Protein AF-L7FNM0-F1 (afdb_monomer_lite)

Sequence (460 aa):
MNILFYIVDETTLITFRLINKKCQDSIFCLKVNPRTTNLNINFLFVFFPRLNTLTGNLNLICNSLTLKQLNQISWFDTSNMLTDPTLFDQIYLDKIITIKVDTVNFEYVHSHCPKVRKIVLYISDTYTIPSLKFSVLKKLILKKRGKYEQEVFALEFSNTNPDTFIGFSNVYCRDIKIDNIHKNNRFSEVHYLEECDGEFEDSDTWSDEDSYRENTLDYDVELELKSKINAYFAENTPLFTPPVSVIKNCNKSTLDIKSLKRNKIITTDASNNLFNVEITIDNNTLEVLDFSNFDNLKVLRILLKKSVATEIRVPDTEIVLPKLIVFEVVSKSQSLVNFIGTRTQSKIEKLNIQCPIKSIELFMESNCQIILFNTGIEEAKIKFYSPPKSKLFLMKGKFNLKTMTFGTNGIVDVCGFKDVESLTKVVFAGINDKNDWFVKPRRKKVWESVFDNLIEVKIA

Foldseek 3Di:
DVVQLVDADPVVLVVQCVPDPVSLVVLQPDQEDRPHAPDQPVSNCVRRVNHQEDEYAVVSVVVPDDPVRLVSHQAYADQVDEDDPVVDDLSHLCRYQHHEYEPVCLVVNQVRNLNHQEYEYEDAAAEERDLGAHPRHQEYEYEYDDDAAYEYECVSNCVNHVNHQYEYDPDDCRRYHYPPLVPDPSYDHPPPCDVDPDDDDDDDDDDDDDDDDDPPDVVVVLCVLCVVQVCVVPPPPDVADAFPAEDAEDDPVCLDPVNCVVSVQWDADPPQRATAHHYEYAHYPDLENAQQPRLRHAHYHYEYEEDNHQEYEHHQDPPRQARHQYDAYAYPDQHEYEYHNQQRRQNHQEAHYHEQHAEDEHEHPDAHAHHAARPYPDAHEYYYPDAHRYQHAEHYAHYQAQEHEHEQNGHNHAHAYYRHVNHAEYEYEHDPDPPPPPPDPPPVVRPPSHDPDHHHYYYD

Radius of gyration: 30.98 Å; chains: 1; bounding box: 66×58×82 Å

Structure (mmCIF, N/CA/C/O backbone):
data_AF-L7FNM0-F1
#
_entry.id   AF-L7FNM0-F1
#
loop_
_atom_site.group_PDB
_atom_site.id
_atom_site.type_symbol
_atom_site.label_atom_id
_atom_site.label_alt_id
_atom_site.label_comp_id
_atom_site.label_asym_id
_atom_site.label_entity_id
_atom_site.label_seq_id
_atom_site.pdbx_PDB_ins_code
_atom_site.Cartn_x
_atom_site.Cartn_y
_atom_site.Cartn_z
_atom_site.occupancy
_atom_site.B_iso_or_equiv
_atom_site.auth_seq_id
_atom_site.auth_comp_id
_atom_site.auth_asym_id
_atom_site.auth_atom_id
_atom_site.pdbx_PDB_model_num
ATOM 1 N N . MET A 1 1 ? 31.842 12.121 -28.588 1.00 48.66 1 MET A N 1
ATOM 2 C CA . MET A 1 1 ? 30.542 11.602 -29.069 1.00 48.66 1 MET A CA 1
ATOM 3 C C . MET A 1 1 ? 29.855 10.703 -28.035 1.00 48.66 1 MET A C 1
ATOM 5 O O . MET A 1 1 ? 28.639 10.751 -27.955 1.00 48.66 1 MET A O 1
ATOM 9 N N . ASN A 1 2 ? 30.595 9.971 -27.187 1.00 53.59 2 ASN A N 1
ATOM 10 C CA . ASN A 1 2 ? 29.994 9.064 -26.194 1.00 53.59 2 ASN A CA 1
ATOM 11 C C . ASN A 1 2 ? 29.333 9.755 -24.988 1.00 53.59 2 ASN A C 1
ATOM 13 O O . ASN A 1 2 ? 28.361 9.224 -24.476 1.00 53.59 2 ASN A O 1
ATOM 17 N N . ILE A 1 3 ? 29.799 10.946 -24.584 1.00 57.62 3 ILE A N 1
ATOM 18 C CA . ILE A 1 3 ? 29.280 11.695 -23.415 1.00 57.62 3 ILE A CA 1
ATOM 19 C C . ILE A 1 3 ? 27.765 11.924 -23.509 1.00 57.62 3 ILE A C 1
ATOM 21 O O . ILE A 1 3 ? 27.054 11.823 -22.518 1.00 57.62 3 ILE A O 1
ATOM 25 N N . LEU A 1 4 ? 27.258 12.160 -24.719 1.00 61.38 4 LEU A N 1
ATOM 26 C CA . LEU A 1 4 ? 25.863 12.519 -24.948 1.00 61.38 4 LEU A CA 1
ATOM 27 C C . LEU A 1 4 ? 24.880 11.367 -24.683 1.00 61.38 4 LEU A C 1
ATOM 29 O O . LEU A 1 4 ? 23.719 11.613 -24.380 1.00 61.38 4 LEU A O 1
ATOM 33 N N . PHE A 1 5 ? 25.357 10.118 -24.730 1.00 59.09 5 PHE A N 1
ATOM 34 C CA . PHE A 1 5 ? 24.564 8.936 -24.381 1.00 59.09 5 PHE A CA 1
ATOM 35 C C . PHE A 1 5 ? 24.346 8.766 -22.871 1.00 59.09 5 PHE A C 1
ATOM 37 O O . PHE A 1 5 ? 23.506 7.953 -22.488 1.00 59.09 5 PHE A O 1
ATOM 44 N N . TYR A 1 6 ? 25.089 9.508 -22.042 1.00 62.88 6 TYR A N 1
ATOM 45 C CA . TYR A 1 6 ? 25.023 9.455 -20.577 1.00 62.88 6 TYR A CA 1
ATOM 46 C C . TYR A 1 6 ? 24.298 10.657 -19.966 1.00 62.88 6 TYR A C 1
ATOM 48 O O . TYR A 1 6 ? 24.167 10.731 -18.749 1.00 62.88 6 TYR A O 1
ATOM 56 N N . ILE A 1 7 ? 23.828 11.604 -20.784 1.00 65.12 7 ILE A N 1
ATOM 57 C CA . ILE A 1 7 ? 23.077 12.754 -20.284 1.00 65.12 7 ILE A CA 1
ATOM 58 C C . ILE A 1 7 ? 21.621 12.331 -20.060 1.00 65.12 7 ILE A C 1
ATOM 60 O O . ILE A 1 7 ? 20.967 11.799 -20.959 1.00 65.12 7 ILE A O 1
ATOM 64 N N . VAL A 1 8 ? 21.132 12.534 -18.837 1.00 63.41 8 VAL A N 1
ATOM 65 C CA . VAL A 1 8 ? 19.872 11.940 -18.357 1.00 63.41 8 VAL A CA 1
ATOM 66 C C . VAL A 1 8 ? 18.734 12.957 -18.220 1.00 63.41 8 VAL A C 1
ATOM 68 O O . VAL A 1 8 ? 17.586 12.549 -18.089 1.00 63.41 8 VAL A O 1
ATOM 71 N N . ASP A 1 9 ? 19.030 14.255 -18.288 1.00 70.75 9 ASP A N 1
ATOM 72 C CA . ASP A 1 9 ? 18.082 15.340 -18.003 1.00 70.75 9 ASP A CA 1
ATOM 73 C C . ASP A 1 9 ? 18.047 16.381 -19.139 1.00 70.75 9 ASP A C 1
ATOM 75 O O . ASP A 1 9 ? 19.081 16.689 -19.749 1.00 70.75 9 ASP A O 1
ATOM 79 N N . GLU A 1 10 ? 16.861 16.937 -19.408 1.00 76.31 10 GLU A N 1
ATOM 80 C CA . GLU A 1 10 ? 16.641 18.054 -20.337 1.00 76.31 10 GLU A CA 1
ATOM 81 C C . GLU A 1 10 ? 17.505 19.264 -19.970 1.00 76.31 10 GLU A C 1
ATOM 83 O O . GLU A 1 10 ? 18.168 19.838 -20.836 1.00 76.31 10 GLU A O 1
ATOM 88 N N . THR A 1 11 ? 17.574 19.609 -18.684 1.00 78.94 11 THR A N 1
ATOM 89 C CA . THR A 1 11 ? 18.341 20.745 -18.159 1.00 78.94 11 THR A CA 1
ATOM 90 C C . THR A 1 11 ? 19.831 20.570 -18.433 1.00 78.94 11 THR A C 1
ATOM 92 O O . THR A 1 11 ? 20.512 21.504 -18.871 1.00 78.94 11 THR A O 1
ATOM 95 N N . THR A 1 12 ? 20.351 19.353 -18.251 1.00 78.44 12 THR A N 1
ATOM 96 C CA . THR A 1 12 ? 21.754 19.039 -18.545 1.00 78.44 12 THR A CA 1
ATOM 97 C C . THR A 1 12 ? 22.031 19.085 -20.046 1.00 78.44 12 THR A C 1
ATOM 99 O O . THR A 1 12 ? 23.075 19.595 -20.450 1.00 78.44 12 THR A O 1
ATOM 102 N N . LEU A 1 13 ? 21.105 18.617 -20.890 1.00 80.00 13 LEU A N 1
ATOM 103 C CA . LEU A 1 13 ? 21.231 18.730 -22.346 1.00 80.00 13 LEU A CA 1
ATOM 104 C C . LEU A 1 13 ? 21.236 20.193 -22.797 1.00 80.00 13 LEU A C 1
ATOM 106 O O . LEU A 1 13 ? 22.119 20.594 -23.560 1.00 80.00 13 LEU A O 1
ATOM 110 N N . ILE A 1 14 ? 20.300 21.001 -22.296 1.00 83.44 14 ILE A N 1
ATOM 111 C CA . ILE A 1 14 ? 20.214 22.437 -22.584 1.00 83.44 14 ILE A CA 1
ATOM 112 C C . ILE A 1 14 ? 21.520 23.122 -22.186 1.00 83.44 14 ILE A C 1
ATOM 114 O O . ILE A 1 14 ? 22.129 23.802 -23.011 1.00 83.44 14 ILE A O 1
ATOM 118 N N . THR A 1 15 ? 22.001 22.866 -20.970 1.00 83.06 15 THR A N 1
ATOM 119 C CA . THR A 1 15 ? 23.269 23.413 -20.476 1.00 83.06 15 THR A CA 1
ATOM 120 C C . THR A 1 15 ? 24.434 22.970 -21.357 1.00 83.06 15 THR A C 1
ATOM 122 O O . THR A 1 15 ? 25.223 23.802 -21.795 1.00 83.06 15 THR A O 1
ATOM 125 N N . PHE A 1 16 ? 24.499 21.686 -21.722 1.00 84.38 16 PHE A N 1
ATOM 126 C CA . PHE A 1 16 ? 25.539 21.138 -22.591 1.00 84.38 16 PHE A CA 1
ATOM 127 C C . PHE A 1 16 ? 25.587 21.828 -23.963 1.00 84.38 16 PHE A C 1
ATOM 129 O O . PHE A 1 16 ? 26.668 22.147 -24.460 1.00 84.38 16 PHE A O 1
ATOM 136 N N . ARG A 1 17 ? 24.428 22.129 -24.560 1.00 84.44 17 ARG A N 1
ATOM 137 C CA . ARG A 1 17 ? 24.328 22.873 -25.829 1.00 84.44 17 ARG A CA 1
ATOM 138 C C . ARG A 1 17 ? 24.876 24.301 -25.727 1.00 84.44 17 ARG A C 1
ATOM 140 O O . ARG A 1 17 ? 25.328 24.843 -26.738 1.00 84.44 17 ARG A O 1
ATOM 147 N N . LEU A 1 18 ? 24.837 24.905 -24.541 1.00 85.62 18 LEU A N 1
ATOM 148 C CA . LEU A 1 18 ? 25.310 26.269 -24.294 1.00 85.62 18 LEU A CA 1
ATOM 149 C C . LEU A 1 18 ? 26.819 26.353 -24.015 1.00 85.62 18 LEU A C 1
ATOM 151 O O . LEU A 1 18 ? 27.379 27.437 -24.135 1.00 85.62 18 LEU A O 1
ATOM 155 N N . ILE A 1 19 ? 27.493 25.234 -23.712 1.00 87.12 19 ILE A N 1
ATOM 156 C CA . ILE A 1 19 ? 28.923 25.224 -23.350 1.00 87.12 19 ILE A CA 1
ATOM 157 C C . ILE A 1 19 ? 29.808 25.740 -24.494 1.00 87.12 19 ILE A C 1
ATOM 159 O O . ILE A 1 19 ? 30.598 26.659 -24.301 1.00 87.12 19 ILE A O 1
ATOM 163 N N . ASN A 1 20 ? 29.741 25.120 -25.678 1.00 86.75 20 ASN A N 1
ATOM 164 C CA . ASN A 1 20 ? 30.502 25.547 -26.857 1.00 86.75 20 ASN A CA 1
ATOM 165 C C . ASN A 1 20 ? 29.971 24.916 -28.160 1.00 86.75 20 ASN A C 1
ATOM 167 O O . ASN A 1 20 ? 29.147 24.000 -28.154 1.00 86.75 20 ASN A O 1
ATOM 171 N N . LYS A 1 21 ? 30.515 25.367 -29.299 1.00 87.31 21 LYS A N 1
ATOM 172 C CA . LYS A 1 21 ? 30.150 24.883 -30.641 1.00 87.31 21 LYS A CA 1
ATOM 173 C C . LYS A 1 21 ? 30.342 23.371 -30.831 1.00 87.31 21 LYS A C 1
ATOM 175 O O . LYS A 1 21 ? 29.502 22.734 -31.452 1.00 87.31 21 LYS A O 1
ATOM 180 N N . LYS A 1 22 ? 31.393 22.769 -30.264 1.00 85.06 22 LYS A N 1
ATOM 181 C CA . LYS A 1 22 ? 31.637 21.319 -30.393 1.00 85.06 22 LYS A CA 1
ATOM 182 C C . LYS A 1 22 ? 30.553 20.500 -29.688 1.00 85.06 22 LYS A C 1
ATOM 184 O O . LYS A 1 22 ? 30.175 19.439 -30.183 1.00 85.06 22 LYS A O 1
ATOM 189 N N . CYS A 1 23 ? 30.029 20.993 -28.565 1.00 83.44 23 CYS A N 1
ATOM 190 C CA . CYS A 1 23 ? 28.890 20.378 -27.891 1.00 83.44 23 CYS A CA 1
ATOM 191 C C . CYS A 1 23 ? 27.634 20.430 -28.773 1.00 83.44 23 CYS A C 1
ATOM 193 O O . CYS A 1 23 ? 26.973 19.407 -28.954 1.00 83.44 23 CYS A O 1
ATOM 195 N N . GLN A 1 24 ? 27.362 21.566 -29.419 1.00 84.31 24 GLN A N 1
ATOM 196 C CA . GLN A 1 24 ? 26.264 21.688 -30.388 1.00 84.31 24 GLN A CA 1
ATOM 197 C C . GLN A 1 24 ? 26.431 20.723 -31.566 1.00 84.31 24 GLN A C 1
ATOM 199 O O . GLN A 1 24 ? 25.525 19.948 -31.860 1.00 84.31 24 GLN A O 1
ATOM 204 N N . ASP A 1 25 ? 27.610 20.691 -32.187 1.00 84.75 25 ASP A N 1
ATOM 205 C CA . ASP A 1 25 ? 27.902 19.794 -33.309 1.00 84.75 2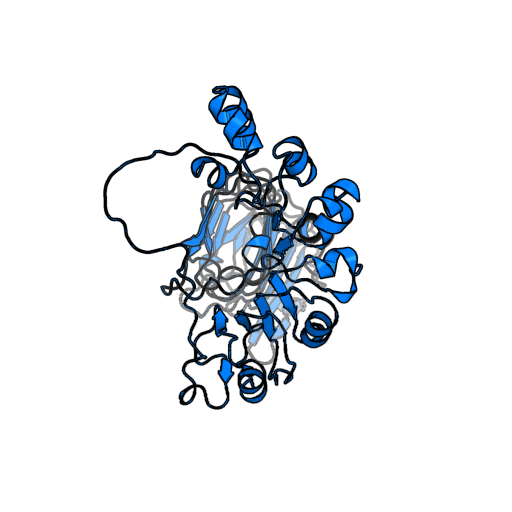5 ASP A CA 1
ATOM 206 C C . ASP A 1 25 ? 27.730 18.317 -32.915 1.00 84.75 25 ASP A C 1
ATOM 208 O O . ASP A 1 25 ? 27.259 17.504 -33.712 1.00 84.75 25 ASP A O 1
ATOM 212 N N . SER A 1 26 ? 28.041 17.960 -31.665 1.00 82.81 26 SER A N 1
ATOM 213 C CA . SER A 1 26 ? 27.844 16.597 -31.165 1.00 82.81 26 SER A CA 1
ATOM 214 C C . SER A 1 26 ? 26.366 16.205 -31.025 1.00 82.81 26 SER A C 1
ATOM 216 O O . SER A 1 26 ? 26.029 15.054 -31.302 1.00 82.81 26 SER A O 1
ATOM 218 N N . ILE A 1 27 ? 25.484 17.158 -30.701 1.00 83.06 27 ILE A N 1
ATOM 219 C CA . ILE A 1 27 ? 24.023 16.973 -30.694 1.00 83.06 27 ILE A CA 1
ATOM 220 C C . ILE A 1 27 ? 23.522 16.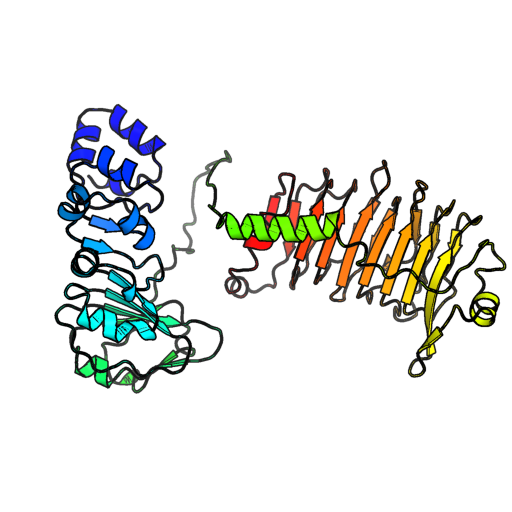720 -32.124 1.00 83.06 27 ILE A C 1
ATOM 222 O O . ILE A 1 27 ? 22.792 15.761 -32.368 1.00 83.06 27 ILE A O 1
ATOM 226 N N . PHE A 1 28 ? 23.975 17.518 -33.099 1.00 83.25 28 PHE A N 1
ATOM 227 C CA . PHE A 1 28 ? 23.609 17.348 -34.514 1.00 83.25 28 PHE A CA 1
ATOM 228 C C . PHE A 1 28 ? 24.109 16.034 -35.127 1.00 83.25 28 PHE A C 1
ATOM 230 O O . PHE A 1 28 ? 23.560 15.564 -36.128 1.00 83.25 28 PHE A O 1
ATOM 237 N N . CYS A 1 29 ? 25.164 15.445 -34.566 1.00 82.69 29 CYS A N 1
ATOM 238 C CA . CYS A 1 29 ? 25.699 14.161 -35.009 1.00 82.69 29 CYS A CA 1
ATOM 239 C C . CYS A 1 29 ? 24.941 12.955 -34.432 1.00 82.69 29 CYS A C 1
ATOM 241 O O . CYS A 1 29 ? 25.130 11.840 -34.928 1.00 82.69 29 CYS A O 1
ATOM 243 N N . LEU A 1 30 ? 24.095 13.146 -33.414 1.00 81.69 30 LEU A N 1
ATOM 244 C CA . LEU A 1 30 ? 23.381 12.050 -32.775 1.00 81.69 30 LEU A CA 1
ATOM 245 C C . LEU A 1 30 ? 22.249 11.536 -33.677 1.00 81.69 30 LEU A C 1
ATOM 247 O O . LEU A 1 30 ? 21.348 12.277 -34.068 1.00 81.69 30 LEU A O 1
ATOM 251 N N . LYS A 1 31 ? 22.315 10.244 -34.009 1.00 79.69 31 LYS A N 1
ATOM 252 C CA . LYS A 1 31 ? 21.285 9.534 -34.787 1.00 79.69 31 LYS A CA 1
ATOM 253 C C . LYS A 1 31 ? 20.492 8.535 -33.950 1.00 79.69 31 LYS A C 1
ATOM 255 O O . LYS A 1 31 ? 19.372 8.200 -34.303 1.00 79.69 31 LYS A O 1
ATOM 260 N N . VAL A 1 32 ? 21.065 8.076 -32.844 1.00 74.94 32 VAL A N 1
ATOM 261 C CA . VAL A 1 32 ? 20.466 7.071 -31.964 1.00 74.94 32 VAL A CA 1
ATOM 262 C C . VAL A 1 32 ? 19.874 7.764 -30.747 1.00 74.94 32 VAL A C 1
ATOM 264 O O . VAL A 1 32 ? 20.459 8.725 -30.253 1.00 74.94 32 VAL A O 1
ATOM 267 N N . ASN A 1 33 ? 18.739 7.266 -30.263 1.00 69.81 33 ASN A N 1
ATOM 268 C CA . ASN A 1 33 ? 18.120 7.754 -29.034 1.00 69.81 33 ASN A CA 1
ATOM 269 C C . ASN A 1 33 ? 19.126 7.697 -27.865 1.00 69.81 33 ASN A C 1
ATOM 271 O O . ASN A 1 33 ? 19.758 6.647 -27.683 1.00 69.81 33 ASN A O 1
ATOM 275 N N . PRO A 1 34 ? 19.309 8.771 -27.071 1.00 69.19 34 PRO A N 1
ATOM 276 C CA . PRO A 1 34 ? 19.995 8.649 -25.788 1.00 69.19 34 PRO A CA 1
ATOM 277 C C . PRO A 1 34 ? 19.315 7.563 -24.938 1.00 69.19 34 PRO A C 1
ATOM 279 O O . PRO A 1 34 ? 18.119 7.306 -25.067 1.00 69.19 34 PRO A O 1
ATOM 282 N N . ARG A 1 35 ? 20.086 6.867 -24.092 1.00 58.22 35 ARG A N 1
ATOM 283 C CA . ARG A 1 35 ? 19.611 5.678 -23.348 1.00 58.22 35 ARG A CA 1
ATOM 284 C C . ARG A 1 35 ? 18.510 5.985 -22.320 1.00 58.22 35 ARG A C 1
ATOM 286 O O . ARG A 1 35 ? 18.006 5.075 -21.674 1.00 58.22 35 ARG A O 1
ATOM 293 N N . THR A 1 36 ? 18.154 7.250 -22.161 1.00 53.12 36 THR A N 1
ATOM 294 C CA . THR A 1 36 ? 17.394 7.794 -21.046 1.00 53.12 36 THR A CA 1
ATOM 295 C C . THR A 1 36 ? 15.968 8.093 -21.508 1.00 53.12 36 THR A C 1
ATOM 297 O O . THR A 1 36 ? 15.684 9.033 -22.241 1.00 53.12 36 THR A O 1
ATOM 300 N N . THR A 1 37 ? 15.054 7.215 -21.102 1.00 51.50 37 THR A N 1
ATOM 301 C CA . THR A 1 37 ? 13.644 7.118 -21.519 1.00 51.50 37 THR A CA 1
ATOM 302 C C . THR A 1 37 ? 12.725 8.246 -21.036 1.00 51.50 37 THR A C 1
ATOM 304 O O . THR A 1 37 ? 11.514 8.130 -21.199 1.00 51.50 37 THR A O 1
ATOM 307 N N . ASN A 1 38 ? 13.262 9.323 -20.456 1.00 56.12 38 ASN A N 1
ATOM 308 C CA . ASN A 1 38 ? 12.462 10.339 -19.758 1.00 56.12 38 ASN A CA 1
ATOM 309 C C . ASN A 1 38 ? 12.342 11.670 -20.516 1.00 56.12 38 ASN A C 1
ATOM 311 O O . ASN A 1 38 ? 11.727 12.600 -20.010 1.00 56.12 38 ASN A O 1
ATOM 315 N N . LEU A 1 39 ? 12.915 11.778 -21.717 1.00 64.06 39 LEU A N 1
ATOM 316 C CA . LEU A 1 39 ? 12.807 12.986 -22.535 1.00 64.06 39 LEU A CA 1
ATOM 317 C C . LEU A 1 39 ? 11.510 12.955 -23.350 1.00 64.06 39 LEU A C 1
ATOM 319 O O . LEU A 1 39 ? 11.205 11.952 -24.002 1.00 64.06 39 LEU A O 1
ATOM 323 N N . ASN A 1 40 ? 10.763 14.061 -23.355 1.00 74.56 40 ASN A N 1
ATOM 324 C CA . ASN A 1 40 ? 9.555 14.185 -24.171 1.00 74.56 40 ASN A CA 1
ATOM 325 C C . ASN A 1 40 ? 9.891 13.955 -25.662 1.00 74.56 40 ASN A C 1
ATOM 327 O O . ASN A 1 40 ? 10.875 14.491 -26.172 1.00 74.56 40 ASN A O 1
ATOM 331 N N . ILE A 1 41 ? 9.064 13.196 -26.395 1.00 77.56 41 ILE A N 1
ATOM 332 C CA . ILE A 1 41 ? 9.261 12.928 -27.833 1.00 77.56 41 ILE A CA 1
ATOM 333 C C . ILE A 1 41 ? 9.397 14.234 -28.629 1.00 77.56 41 ILE A C 1
ATOM 335 O O . ILE A 1 41 ? 10.267 14.343 -29.492 1.00 77.56 41 ILE A O 1
ATOM 339 N N . ASN A 1 42 ? 8.607 15.257 -28.305 1.00 77.19 42 ASN A N 1
ATOM 340 C CA . ASN A 1 42 ? 8.712 16.561 -28.959 1.00 77.19 42 ASN A CA 1
ATOM 341 C C . ASN A 1 42 ? 10.063 17.226 -28.683 1.00 77.19 42 ASN A C 1
ATOM 343 O O . ASN A 1 42 ? 10.693 17.742 -29.608 1.00 77.19 42 ASN A O 1
ATOM 347 N N . PHE A 1 43 ? 10.545 17.155 -27.441 1.00 81.19 43 PHE A N 1
ATOM 348 C CA . PHE A 1 43 ? 11.870 17.649 -27.081 1.00 81.19 43 PHE A CA 1
ATOM 349 C C . PHE A 1 43 ? 12.964 16.900 -27.849 1.00 81.19 43 PHE A C 1
ATOM 351 O O . PHE A 1 43 ? 13.841 17.536 -28.430 1.00 81.19 43 PHE A O 1
ATOM 358 N N . LEU A 1 44 ? 12.877 15.569 -27.952 1.00 81.62 44 LEU A N 1
ATOM 359 C CA . LEU A 1 44 ? 13.852 14.749 -28.674 1.00 81.62 44 LEU A CA 1
ATOM 360 C C . LEU A 1 44 ? 14.027 15.188 -30.131 1.00 81.62 44 LEU A C 1
ATOM 362 O O . LEU A 1 44 ? 15.158 15.317 -30.581 1.00 81.62 44 LEU A O 1
ATOM 366 N N . PHE A 1 45 ? 12.949 15.461 -30.868 1.00 81.19 45 PHE A N 1
ATOM 367 C CA . PHE A 1 45 ? 13.070 15.894 -32.268 1.00 81.19 45 PHE A CA 1
ATOM 368 C C . PHE A 1 45 ? 13.486 17.356 -32.429 1.00 81.19 45 PHE A C 1
ATOM 370 O O . PHE A 1 45 ? 14.130 17.696 -33.422 1.00 81.19 45 PHE A O 1
ATOM 377 N N . VAL A 1 46 ? 13.143 18.221 -31.471 1.00 82.38 46 VAL A N 1
ATOM 378 C CA . VAL A 1 46 ? 13.618 19.613 -31.449 1.00 82.38 46 VAL A CA 1
ATOM 379 C C . VAL A 1 46 ? 15.116 19.663 -31.153 1.00 82.38 46 VAL A C 1
ATOM 381 O O . VAL A 1 46 ? 15.849 20.453 -31.750 1.00 82.38 46 VAL A O 1
ATOM 384 N N . PHE A 1 47 ? 15.575 18.814 -30.238 1.00 83.06 47 PHE A N 1
ATOM 385 C CA . PHE A 1 47 ? 16.940 18.830 -29.742 1.00 83.06 47 PHE A CA 1
ATOM 386 C C . PHE A 1 47 ? 17.884 17.971 -30.591 1.00 83.06 47 PHE A C 1
ATOM 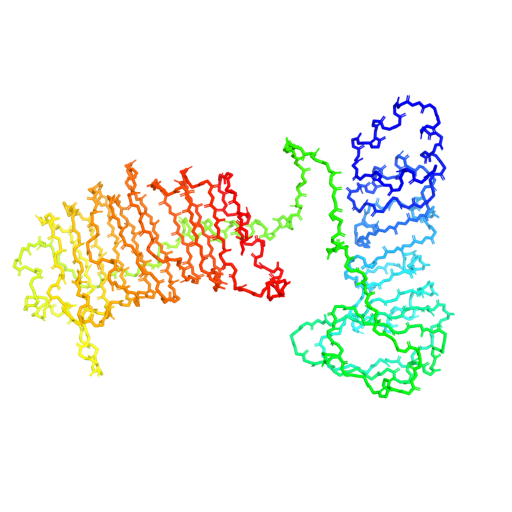388 O O . PHE A 1 47 ? 18.997 18.397 -30.877 1.00 83.06 47 PHE A O 1
ATOM 395 N N . PHE A 1 48 ? 17.428 16.810 -31.068 1.00 86.00 48 PHE A N 1
ATOM 396 C CA . PHE A 1 48 ? 18.171 15.872 -31.915 1.00 86.00 48 PHE A CA 1
ATOM 397 C C . PHE A 1 48 ? 17.553 15.791 -33.317 1.00 86.00 48 PHE A C 1
ATOM 399 O O . PHE A 1 48 ? 16.863 14.827 -33.658 1.00 86.00 48 PHE A O 1
ATOM 406 N N . PRO A 1 49 ? 17.836 16.761 -34.201 1.00 81.69 49 PRO A N 1
ATOM 407 C CA . PRO A 1 49 ? 17.163 16.860 -35.495 1.00 81.69 49 PRO A CA 1
ATOM 408 C C . PRO A 1 49 ? 17.473 15.698 -36.449 1.00 81.69 49 PRO A C 1
ATOM 410 O O . PRO A 1 49 ? 16.768 15.519 -37.438 1.00 81.69 49 PRO A O 1
ATOM 413 N N . ARG A 1 50 ? 18.523 14.905 -36.185 1.00 85.56 50 ARG A N 1
ATOM 414 C CA . ARG A 1 50 ? 18.919 13.737 -36.995 1.00 85.56 50 ARG A CA 1
ATOM 415 C C . ARG A 1 50 ? 18.594 12.393 -36.343 1.00 85.56 50 ARG A C 1
ATOM 417 O O . ARG A 1 50 ? 19.055 11.361 -36.835 1.00 85.56 50 ARG A O 1
ATOM 424 N N . LEU A 1 51 ? 17.803 12.398 -35.272 1.00 87.06 51 LEU A N 1
ATOM 425 C CA . LEU A 1 51 ? 17.367 11.191 -34.583 1.00 87.06 51 LEU A CA 1
ATOM 426 C C . LEU A 1 51 ? 16.604 10.274 -35.545 1.00 87.06 51 LEU A C 1
ATOM 428 O O . LEU A 1 51 ? 15.627 10.696 -36.153 1.00 87.06 51 LEU A O 1
ATOM 432 N N . ASN A 1 52 ? 17.054 9.034 -35.710 1.00 88.00 52 ASN A N 1
ATOM 433 C CA . ASN A 1 52 ? 16.433 8.061 -36.607 1.00 88.00 52 ASN A CA 1
ATOM 434 C C . ASN A 1 52 ? 16.082 6.743 -35.905 1.00 88.00 52 ASN A C 1
ATOM 436 O O . ASN A 1 52 ? 15.665 5.789 -36.559 1.00 88.00 52 ASN A O 1
ATOM 440 N N . THR A 1 53 ? 16.215 6.680 -34.584 1.00 87.81 53 THR A N 1
ATOM 441 C CA . THR A 1 53 ? 15.834 5.522 -33.772 1.00 87.81 53 THR A CA 1
ATOM 442 C C . THR A 1 53 ? 15.064 5.997 -32.553 1.00 87.81 53 THR A C 1
ATOM 444 O O . THR A 1 53 ? 15.351 7.074 -32.033 1.00 87.81 53 THR A O 1
ATOM 447 N N . LEU A 1 54 ? 14.116 5.196 -32.070 1.00 87.06 54 LEU A N 1
ATOM 448 C CA . LEU A 1 54 ? 13.377 5.502 -30.845 1.00 87.06 54 LEU A CA 1
ATOM 449 C C . LEU A 1 54 ? 13.252 4.272 -29.954 1.00 87.06 54 LEU A C 1
ATOM 451 O O . LEU A 1 54 ? 13.024 3.164 -30.434 1.00 87.06 54 LEU A O 1
ATOM 455 N N . THR A 1 55 ? 13.377 4.509 -28.652 1.00 84.12 55 THR A N 1
ATOM 456 C CA . THR A 1 55 ? 13.145 3.516 -27.601 1.00 84.12 55 THR A CA 1
ATOM 457 C C . THR A 1 55 ? 12.047 4.052 -26.702 1.00 84.12 55 THR A C 1
ATOM 459 O O . THR A 1 55 ? 12.180 5.170 -26.207 1.00 84.12 55 THR A O 1
ATOM 462 N N . GLY A 1 56 ? 10.962 3.311 -26.495 1.00 77.81 56 GLY A N 1
ATOM 463 C CA . GLY A 1 56 ? 9.815 3.874 -25.786 1.00 77.81 56 GLY A CA 1
ATOM 464 C C . GLY A 1 56 ? 8.554 3.024 -25.841 1.00 77.81 56 GLY A C 1
ATOM 465 O O . GLY A 1 56 ? 8.489 2.013 -26.534 1.00 77.81 56 GLY A O 1
ATOM 466 N N . ASN A 1 57 ? 7.537 3.479 -25.110 1.00 82.50 57 ASN A N 1
ATOM 467 C CA . ASN A 1 57 ? 6.186 2.938 -25.196 1.00 82.50 57 ASN A CA 1
ATOM 468 C C . ASN A 1 57 ? 5.596 3.250 -26.581 1.00 82.50 57 ASN A C 1
ATOM 470 O O . ASN A 1 57 ? 5.476 4.420 -26.952 1.00 82.50 57 ASN A O 1
ATOM 474 N N . LEU A 1 58 ? 5.202 2.211 -27.321 1.00 84.88 58 LEU A N 1
ATOM 475 C CA . LEU A 1 58 ? 4.668 2.356 -28.673 1.00 84.88 58 LEU A CA 1
ATOM 476 C C . LEU A 1 58 ? 3.387 3.205 -28.714 1.00 84.88 58 LEU A C 1
ATOM 478 O O . LEU A 1 58 ? 3.247 4.015 -29.622 1.00 84.88 58 LEU A O 1
ATOM 482 N N . ASN A 1 59 ? 2.523 3.131 -27.693 1.00 83.31 59 ASN A N 1
ATOM 483 C CA . ASN A 1 59 ? 1.323 3.977 -27.592 1.00 83.31 59 ASN A CA 1
ATOM 484 C C . ASN A 1 59 ? 1.672 5.471 -27.574 1.00 83.31 59 ASN A C 1
ATOM 486 O O . ASN A 1 59 ? 1.070 6.270 -28.289 1.00 83.31 59 ASN A O 1
ATOM 490 N N . LEU A 1 60 ? 2.681 5.854 -26.785 1.00 82.31 60 LEU A N 1
ATOM 491 C CA . LEU A 1 60 ? 3.135 7.246 -26.719 1.00 82.31 60 LEU A CA 1
ATOM 492 C C . LEU A 1 60 ? 3.768 7.683 -28.039 1.00 82.31 60 LEU A C 1
ATOM 494 O O . LEU A 1 60 ? 3.522 8.793 -28.506 1.00 82.31 60 LEU A O 1
ATOM 498 N N . ILE A 1 61 ? 4.560 6.800 -28.651 1.00 84.44 61 ILE A N 1
ATOM 499 C CA . ILE A 1 61 ? 5.213 7.047 -29.937 1.00 84.44 61 ILE A CA 1
ATOM 500 C C . ILE A 1 61 ? 4.171 7.295 -31.032 1.00 84.44 61 ILE A C 1
ATOM 502 O O . ILE A 1 61 ? 4.268 8.291 -31.746 1.00 84.44 61 ILE A O 1
ATOM 506 N N . CYS A 1 62 ? 3.160 6.436 -31.149 1.00 84.25 62 CYS A N 1
ATOM 507 C CA . CYS A 1 62 ? 2.135 6.555 -32.182 1.00 84.25 62 CYS A CA 1
ATOM 508 C C . CYS A 1 62 ? 1.326 7.848 -32.057 1.00 84.25 62 CYS A C 1
ATOM 510 O O . CYS A 1 62 ? 1.087 8.503 -33.067 1.00 84.25 62 CYS A O 1
ATOM 512 N N . ASN A 1 63 ? 1.000 8.262 -30.830 1.00 83.25 63 ASN A N 1
ATOM 513 C CA . ASN A 1 63 ? 0.203 9.466 -30.584 1.00 83.25 63 ASN A CA 1
ATOM 514 C C . ASN A 1 63 ? 1.000 10.777 -30.693 1.00 83.25 63 ASN A C 1
ATOM 516 O O . ASN A 1 63 ? 0.406 11.840 -30.854 1.00 83.25 63 ASN A O 1
ATOM 520 N N . SER A 1 64 ? 2.333 10.723 -30.591 1.00 84.12 64 SER A N 1
ATOM 521 C CA . SER A 1 64 ? 3.178 11.928 -30.532 1.00 84.12 64 SER A CA 1
ATOM 522 C C . SER A 1 64 ? 3.906 12.239 -31.838 1.00 84.12 64 SER A C 1
ATOM 524 O O . SER A 1 64 ? 4.324 13.375 -32.051 1.00 84.12 64 SER A O 1
ATOM 526 N N . LEU A 1 65 ? 4.110 11.247 -32.710 1.00 85.50 65 LEU A N 1
ATOM 527 C CA . LEU A 1 65 ? 4.862 11.447 -33.945 1.00 85.50 65 LEU A CA 1
ATOM 528 C C . LEU A 1 65 ? 3.992 12.004 -35.068 1.00 85.50 65 LEU A C 1
ATOM 530 O O . LEU A 1 65 ? 3.010 11.400 -35.488 1.00 85.50 65 LEU A O 1
ATOM 534 N N . THR A 1 66 ? 4.454 13.095 -35.671 1.00 88.38 66 THR A N 1
ATOM 535 C CA . THR A 1 66 ? 3.991 13.490 -37.006 1.00 88.38 66 THR A CA 1
ATOM 536 C C . THR A 1 66 ? 4.472 12.488 -38.061 1.00 88.38 66 THR A C 1
ATOM 538 O O . THR A 1 66 ? 5.530 11.869 -37.914 1.00 88.38 66 THR A O 1
ATOM 541 N N . LEU A 1 67 ? 3.768 12.389 -39.195 1.00 87.94 67 LEU A N 1
ATOM 542 C CA . LEU A 1 67 ? 4.167 11.517 -40.311 1.00 87.94 67 LEU A CA 1
ATOM 543 C C . LEU A 1 67 ? 5.602 11.802 -40.799 1.00 87.94 67 LEU A C 1
ATOM 545 O O . LEU A 1 67 ? 6.353 10.885 -41.127 1.00 87.94 67 LEU A O 1
ATOM 549 N N . LYS A 1 68 ? 6.018 13.075 -40.800 1.00 89.19 68 LYS A N 1
ATOM 550 C CA . LYS A 1 68 ? 7.384 13.479 -41.167 1.00 89.19 68 LYS A CA 1
ATOM 551 C C . LYS A 1 68 ? 8.426 12.886 -40.213 1.00 89.19 68 LYS A C 1
ATOM 553 O O . LYS A 1 68 ? 9.430 12.349 -40.674 1.00 89.19 68 LYS A O 1
ATOM 558 N N . GLN A 1 69 ? 8.184 12.963 -38.904 1.00 89.75 69 GLN A N 1
ATOM 559 C CA . GLN A 1 69 ? 9.073 12.384 -37.893 1.00 89.75 69 GLN A CA 1
ATOM 560 C C . GLN A 1 69 ? 9.066 10.852 -37.968 1.00 89.75 69 GLN A C 1
ATOM 562 O O . GLN A 1 69 ? 10.126 10.235 -37.940 1.00 89.75 69 GLN A O 1
ATOM 567 N N . LEU A 1 70 ? 7.902 10.228 -38.163 1.00 90.44 70 LEU A N 1
ATOM 568 C CA . LEU A 1 70 ? 7.783 8.780 -38.352 1.00 90.44 70 LEU A CA 1
ATOM 569 C C . LEU A 1 70 ? 8.588 8.276 -39.561 1.00 90.44 70 LEU A C 1
ATOM 571 O O . LEU A 1 70 ? 9.269 7.249 -39.484 1.00 90.44 70 LEU A O 1
ATOM 575 N N . ASN A 1 71 ? 8.555 9.014 -40.670 1.00 90.69 71 ASN A N 1
ATOM 576 C CA . ASN A 1 71 ? 9.328 8.694 -41.869 1.00 90.69 71 ASN A CA 1
ATOM 577 C C . ASN A 1 71 ? 10.841 8.815 -41.644 1.00 90.69 71 ASN A C 1
ATOM 579 O O . ASN A 1 71 ? 11.604 8.050 -42.230 1.00 90.69 71 ASN A O 1
ATOM 583 N N . GLN A 1 72 ? 11.274 9.719 -40.763 1.00 90.00 72 GLN A N 1
ATOM 584 C CA . GLN A 1 72 ? 12.671 9.845 -40.351 1.00 90.00 72 GLN A CA 1
ATOM 585 C C . GLN A 1 72 ? 13.133 8.664 -39.477 1.00 90.00 72 GLN A C 1
ATOM 587 O O . GLN A 1 72 ? 14.307 8.282 -39.522 1.00 90.00 72 GLN A O 1
ATOM 592 N N . ILE A 1 73 ? 12.227 8.050 -38.709 1.00 91.50 73 ILE A N 1
ATOM 593 C CA . ILE A 1 73 ? 12.560 6.901 -37.868 1.00 91.50 73 ILE A CA 1
ATOM 594 C C . ILE A 1 73 ? 12.766 5.643 -38.708 1.00 91.50 73 ILE A C 1
ATOM 596 O O . ILE A 1 73 ? 11.894 5.181 -39.441 1.00 91.50 73 ILE A O 1
ATOM 600 N N . SER A 1 74 ? 13.949 5.061 -38.563 1.00 90.50 74 SER A N 1
ATOM 601 C CA . SER A 1 74 ? 14.366 3.819 -39.200 1.00 90.50 74 SER A CA 1
ATOM 602 C C . SER A 1 74 ? 13.934 2.592 -38.400 1.00 90.50 74 SER A C 1
ATOM 604 O O . SER A 1 74 ? 13.623 1.570 -39.011 1.00 90.50 74 SER A O 1
ATOM 606 N N . TRP A 1 75 ? 13.903 2.677 -37.063 1.00 92.06 75 TRP A N 1
ATOM 607 C CA . TRP A 1 75 ? 13.431 1.579 -36.219 1.00 92.06 75 TRP A CA 1
ATOM 608 C C . TRP A 1 75 ? 12.976 1.981 -34.804 1.00 92.06 75 TRP A C 1
ATOM 610 O O . TRP A 1 75 ?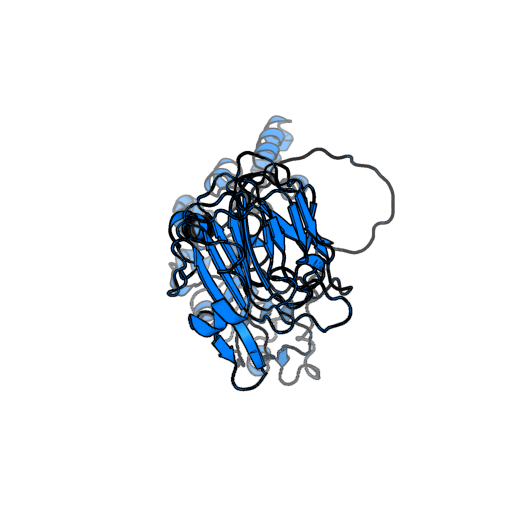 13.399 3.011 -34.271 1.00 92.06 75 TRP A O 1
ATOM 620 N N . PHE A 1 76 ? 12.165 1.107 -34.193 1.00 90.81 76 PHE A N 1
ATOM 621 C CA . PHE A 1 76 ? 11.658 1.175 -32.819 1.00 90.81 76 PHE A CA 1
ATOM 622 C C . PHE A 1 76 ? 12.171 0.024 -31.943 1.00 90.81 76 PHE A C 1
ATOM 624 O O . PHE A 1 76 ? 12.111 -1.147 -32.336 1.00 90.81 76 PHE A O 1
ATOM 631 N N . ASP A 1 77 ? 12.607 0.356 -30.729 1.00 88.38 77 ASP A N 1
ATOM 632 C CA . ASP A 1 77 ? 12.787 -0.586 -29.625 1.00 88.38 77 ASP A CA 1
ATOM 633 C C . ASP A 1 77 ? 11.689 -0.371 -28.575 1.00 88.38 77 ASP A C 1
ATOM 635 O O . ASP A 1 77 ? 11.632 0.653 -27.897 1.00 88.38 77 ASP A O 1
ATOM 639 N N . THR A 1 78 ? 10.813 -1.361 -28.441 1.00 86.50 78 THR A N 1
ATOM 640 C CA . THR A 1 78 ? 9.663 -1.344 -27.524 1.00 86.50 78 THR A CA 1
ATOM 641 C C . THR A 1 78 ? 9.822 -2.386 -26.410 1.00 86.50 78 THR A C 1
ATOM 643 O O . THR A 1 78 ? 8.853 -2.802 -25.786 1.00 86.50 78 THR A O 1
ATOM 646 N N . SER A 1 79 ? 11.052 -2.843 -26.125 1.00 80.06 79 SER A N 1
ATOM 647 C CA . SER A 1 79 ? 11.286 -3.854 -25.074 1.00 80.06 79 SER A CA 1
ATOM 648 C C . SER A 1 79 ? 11.085 -3.362 -23.644 1.00 80.06 79 SER A C 1
ATOM 650 O O . SER A 1 79 ? 11.041 -4.177 -22.717 1.00 80.06 79 SER A O 1
ATOM 652 N N . ASN A 1 80 ? 10.975 -2.057 -23.422 1.00 75.62 80 ASN A N 1
ATOM 653 C CA . ASN A 1 80 ? 10.755 -1.511 -22.087 1.00 75.62 80 ASN A CA 1
ATOM 654 C C . ASN A 1 80 ? 9.333 -1.813 -21.578 1.00 75.62 80 ASN A C 1
ATOM 656 O O . ASN A 1 80 ? 9.166 -2.174 -20.409 1.00 75.62 80 ASN A O 1
ATOM 660 N N . MET A 1 81 ? 8.326 -1.810 -22.453 1.00 82.19 81 MET A N 1
ATOM 661 C CA . MET A 1 81 ? 6.918 -1.954 -22.083 1.00 82.19 81 MET A CA 1
ATOM 662 C C . MET A 1 81 ? 6.225 -3.109 -22.810 1.00 82.19 81 MET A C 1
ATOM 664 O O . MET A 1 81 ? 6.552 -3.440 -23.943 1.00 82.19 81 MET A O 1
ATOM 668 N N . LEU A 1 82 ? 5.268 -3.744 -22.132 1.00 87.25 82 LEU A N 1
ATOM 669 C CA . LEU A 1 82 ? 4.400 -4.738 -22.756 1.00 87.25 82 LEU A CA 1
ATOM 670 C C . LEU A 1 82 ? 3.538 -4.055 -23.825 1.00 87.25 82 LEU A C 1
ATOM 672 O O . LEU A 1 82 ? 2.872 -3.067 -23.532 1.00 87.25 82 LEU A O 1
ATOM 676 N N . THR A 1 83 ? 3.585 -4.573 -25.046 1.00 88.44 83 THR A N 1
ATOM 677 C CA . THR A 1 83 ? 2.957 -3.982 -26.228 1.00 88.44 83 THR A CA 1
ATOM 678 C C . THR A 1 83 ? 1.927 -4.949 -26.800 1.00 88.44 83 THR A C 1
ATOM 680 O O . THR A 1 83 ? 2.211 -6.139 -26.940 1.00 88.44 83 THR A O 1
ATOM 683 N N . ASP A 1 84 ? 0.752 -4.429 -27.152 1.00 93.31 84 ASP A N 1
ATOM 684 C CA . ASP A 1 84 ? -0.255 -5.158 -27.918 1.00 93.31 84 ASP A CA 1
ATOM 685 C C . ASP A 1 84 ? -0.194 -4.735 -29.399 1.00 93.31 84 ASP A C 1
ATOM 687 O O . ASP A 1 84 ? -0.731 -3.686 -29.757 1.00 93.31 84 ASP A O 1
ATOM 691 N N . PRO A 1 85 ? 0.527 -5.472 -30.267 1.00 93.12 85 PRO A N 1
ATOM 692 C CA . PRO A 1 85 ? 0.797 -5.054 -31.640 1.00 93.12 85 PRO A CA 1
ATOM 693 C C . PRO A 1 85 ? -0.460 -4.960 -32.516 1.00 93.12 85 PRO A C 1
ATOM 695 O O . PRO A 1 85 ? -0.408 -4.308 -33.555 1.00 93.12 85 PRO A O 1
ATOM 698 N N . THR A 1 86 ? -1.582 -5.572 -32.122 1.00 92.69 86 THR A N 1
ATOM 699 C CA . THR A 1 86 ? -2.828 -5.545 -32.905 1.00 92.69 86 THR A CA 1
ATOM 700 C C . THR A 1 86 ? -3.487 -4.168 -32.935 1.00 92.69 86 THR A C 1
ATOM 702 O O . THR A 1 86 ? -4.372 -3.930 -33.750 1.00 92.69 86 THR A O 1
ATOM 705 N N . LEU A 1 87 ? -3.074 -3.261 -32.046 1.00 92.44 87 LEU A N 1
ATOM 706 C CA . LEU A 1 87 ? -3.631 -1.913 -31.918 1.00 92.44 87 LEU A CA 1
ATOM 707 C C . LEU A 1 87 ? -2.953 -0.879 -32.827 1.00 92.44 87 LEU A C 1
ATOM 709 O O . LEU A 1 87 ? -3.321 0.293 -32.786 1.00 92.44 87 LEU A O 1
ATOM 713 N N . PHE A 1 88 ? -1.949 -1.278 -33.612 1.00 93.31 88 PHE A N 1
ATOM 714 C CA . PHE A 1 88 ? -1.102 -0.344 -34.348 1.00 93.31 88 PHE A CA 1
ATOM 715 C C . PHE A 1 88 ? -1.114 -0.594 -35.850 1.00 93.31 88 PHE A C 1
ATOM 717 O O . PHE A 1 88 ? -1.090 -1.733 -36.315 1.00 93.31 88 PHE A O 1
ATOM 724 N N . ASP A 1 89 ? -1.052 0.499 -36.607 1.00 93.12 89 ASP A N 1
ATOM 725 C CA . ASP A 1 89 ? -0.950 0.448 -38.059 1.00 93.12 89 ASP A CA 1
ATOM 726 C C . ASP A 1 89 ? 0.375 -0.173 -38.522 1.00 93.12 89 ASP A C 1
ATOM 728 O O . ASP A 1 89 ? 1.439 0.013 -37.915 1.00 93.12 89 ASP A O 1
ATOM 732 N N . GLN A 1 90 ? 0.328 -0.817 -39.691 1.00 94.25 90 GLN A N 1
ATOM 733 C CA . GLN A 1 90 ? 1.468 -1.512 -40.296 1.00 94.25 90 GLN A CA 1
ATOM 734 C C . GLN A 1 90 ? 2.714 -0.622 -40.445 1.00 94.25 90 GLN A C 1
ATOM 736 O O . GLN A 1 90 ? 3.837 -1.088 -40.265 1.00 94.25 90 GLN A O 1
ATOM 741 N N . ILE A 1 91 ? 2.531 0.682 -40.684 1.00 93.88 91 ILE A N 1
ATOM 742 C CA . ILE A 1 91 ? 3.631 1.650 -40.816 1.00 93.88 91 ILE A CA 1
ATOM 743 C C . ILE A 1 91 ? 4.522 1.729 -39.563 1.00 93.88 91 ILE A C 1
ATOM 745 O O . ILE A 1 91 ? 5.725 1.992 -39.675 1.00 93.88 91 ILE A O 1
ATOM 749 N N . TYR A 1 92 ? 3.956 1.489 -38.375 1.00 93.62 92 TYR A N 1
ATOM 750 C CA . TYR A 1 92 ? 4.710 1.420 -37.125 1.00 93.62 92 TYR A CA 1
ATOM 751 C C . TYR A 1 92 ? 5.323 0.033 -36.938 1.00 93.62 92 TYR A C 1
ATOM 753 O O . TYR A 1 92 ? 6.514 -0.068 -36.630 1.00 93.62 92 TYR A O 1
ATOM 761 N N . LEU A 1 93 ? 4.541 -1.024 -37.184 1.00 95.19 93 LEU A N 1
ATOM 762 C CA . LEU A 1 93 ? 4.967 -2.420 -37.037 1.00 95.19 93 LEU A CA 1
ATOM 763 C C . LEU A 1 93 ? 6.182 -2.755 -37.923 1.00 95.19 93 LEU A C 1
ATOM 765 O O . LEU A 1 93 ? 7.141 -3.375 -37.458 1.00 95.19 93 LEU A O 1
ATOM 769 N N . ASP A 1 94 ? 6.233 -2.216 -39.144 1.00 95.06 94 ASP A N 1
ATOM 770 C CA . ASP A 1 94 ? 7.341 -2.360 -40.105 1.00 95.06 94 ASP A CA 1
ATOM 771 C C . ASP A 1 94 ? 8.687 -1.794 -39.629 1.00 95.06 94 ASP A C 1
ATOM 773 O O . ASP A 1 94 ? 9.741 -2.045 -40.238 1.00 95.06 94 ASP A O 1
ATOM 777 N N . LYS A 1 95 ? 8.663 -0.972 -38.578 1.00 95.06 95 LYS A N 1
ATOM 778 C CA . LYS A 1 95 ? 9.837 -0.324 -37.988 1.00 95.06 95 LYS A CA 1
ATOM 779 C C . LYS A 1 95 ? 10.250 -0.990 -36.671 1.00 95.06 95 LYS A C 1
ATOM 781 O O . LYS A 1 95 ? 11.327 -0.687 -36.166 1.00 95.06 95 LYS A O 1
ATOM 786 N N . ILE A 1 96 ? 9.469 -1.912 -36.113 1.00 95.31 96 ILE A N 1
ATOM 787 C CA . ILE A 1 96 ? 9.800 -2.567 -34.842 1.00 95.31 96 ILE A CA 1
ATOM 788 C C . ILE A 1 96 ? 10.963 -3.551 -35.028 1.00 95.31 96 ILE A C 1
ATOM 790 O O . ILE A 1 96 ? 10.880 -4.500 -35.806 1.00 95.31 96 ILE A O 1
ATOM 794 N N . ILE A 1 97 ? 12.052 -3.345 -34.279 1.00 95.06 97 ILE A N 1
ATOM 795 C CA . ILE A 1 97 ? 13.196 -4.276 -34.235 1.00 95.06 97 ILE A CA 1
ATOM 796 C C . ILE A 1 97 ? 13.247 -5.086 -32.943 1.00 95.06 97 ILE A C 1
ATOM 798 O O . ILE A 1 97 ? 13.777 -6.198 -32.934 1.00 95.06 97 ILE A O 1
ATOM 802 N N . THR A 1 98 ? 12.683 -4.544 -31.869 1.00 94.00 98 THR A N 1
ATOM 803 C CA . THR A 1 98 ? 12.599 -5.201 -30.573 1.00 94.00 98 THR A CA 1
ATOM 804 C C . THR A 1 98 ? 11.204 -4.977 -30.010 1.00 94.00 98 THR A C 1
ATOM 806 O O . THR A 1 98 ? 10.757 -3.830 -29.945 1.00 94.00 98 THR A O 1
ATOM 809 N N . ILE A 1 99 ? 10.543 -6.047 -29.568 1.00 94.62 99 ILE A N 1
ATOM 810 C CA . ILE A 1 99 ? 9.200 -5.981 -28.985 1.00 94.62 99 ILE A CA 1
ATOM 811 C C . ILE A 1 99 ? 9.074 -6.855 -27.746 1.00 94.62 99 ILE A C 1
ATOM 813 O O . ILE A 1 99 ? 9.738 -7.887 -27.626 1.00 94.62 99 ILE A O 1
ATOM 817 N N . LYS A 1 100 ? 8.222 -6.428 -26.819 1.00 93.06 100 LYS A N 1
ATOM 818 C CA . LYS A 1 100 ? 7.849 -7.175 -25.621 1.00 93.06 100 LYS A CA 1
ATOM 819 C C . LYS A 1 100 ? 6.344 -7.412 -25.633 1.00 93.06 100 LYS A C 1
ATOM 821 O O . LYS A 1 100 ? 5.588 -6.449 -25.627 1.00 93.06 100 LYS A O 1
ATOM 826 N N . VAL A 1 101 ? 5.923 -8.673 -25.672 1.00 94.50 101 VAL A N 1
ATOM 827 C CA . VAL A 1 101 ? 4.524 -9.082 -25.899 1.00 94.50 101 VAL A CA 1
ATOM 828 C C . VAL A 1 101 ? 4.123 -10.251 -24.999 1.00 94.50 101 VAL A C 1
ATOM 830 O O . VAL A 1 101 ? 4.984 -10.948 -24.459 1.00 94.50 101 VAL A O 1
ATOM 833 N N . ASP A 1 102 ? 2.819 -10.472 -24.855 1.00 92.88 102 ASP A N 1
ATOM 834 C CA . ASP A 1 102 ? 2.262 -11.707 -24.293 1.00 92.88 102 ASP A CA 1
ATOM 835 C C . ASP A 1 102 ? 2.220 -12.826 -25.351 1.00 92.88 102 ASP A C 1
ATOM 837 O O . ASP A 1 102 ? 2.263 -12.564 -26.557 1.00 92.88 102 ASP A O 1
ATOM 841 N N . THR A 1 103 ? 2.107 -14.078 -24.898 1.00 92.81 103 THR A N 1
ATOM 842 C CA . THR A 1 103 ? 2.017 -15.279 -25.756 1.00 92.81 103 THR A CA 1
ATOM 843 C C . THR A 1 103 ? 0.938 -15.194 -26.830 1.00 92.81 103 THR A C 1
ATOM 845 O O . THR A 1 103 ? 1.176 -15.628 -27.956 1.00 92.81 103 THR A O 1
ATOM 848 N N . VAL A 1 104 ? -0.211 -14.587 -26.517 1.00 93.56 104 VAL A N 1
ATOM 849 C CA . VAL A 1 104 ? -1.342 -14.412 -27.449 1.00 93.56 104 VAL A CA 1
ATOM 850 C C . VAL A 1 104 ? -0.971 -13.631 -28.713 1.00 93.56 104 VAL A C 1
ATOM 852 O O . VAL A 1 104 ? -1.579 -13.824 -29.758 1.00 93.56 104 VAL A O 1
ATOM 855 N N . ASN A 1 105 ? 0.065 -12.795 -28.638 1.00 95.44 105 ASN A N 1
ATOM 856 C CA . ASN A 1 105 ? 0.473 -11.902 -29.718 1.00 95.44 105 ASN A CA 1
ATOM 857 C C . ASN A 1 105 ? 1.677 -12.422 -30.517 1.00 95.44 105 ASN A C 1
ATOM 859 O O . ASN A 1 105 ? 2.129 -11.757 -31.448 1.00 95.44 105 ASN A O 1
ATOM 863 N N . PHE A 1 106 ? 2.215 -13.599 -30.185 1.00 95.56 106 PHE A N 1
ATOM 864 C CA . PHE A 1 106 ? 3.442 -14.112 -30.801 1.00 95.56 106 PHE A CA 1
ATOM 865 C C . PHE A 1 106 ? 3.301 -14.362 -32.313 1.00 95.56 106 PHE A C 1
ATOM 867 O O . PHE A 1 106 ? 4.138 -13.912 -33.098 1.00 95.56 106 PHE A O 1
ATOM 874 N N . GLU A 1 107 ? 2.212 -15.012 -32.732 1.00 96.06 107 GLU A N 1
ATOM 875 C CA . GLU A 1 107 ? 1.885 -15.240 -34.150 1.00 96.06 107 GLU A CA 1
ATOM 876 C C . GLU A 1 107 ? 1.628 -13.934 -34.905 1.00 96.06 107 GLU A C 1
ATOM 878 O O . GLU A 1 107 ? 2.052 -13.763 -36.052 1.00 96.06 107 GLU A O 1
ATOM 883 N N . TYR A 1 108 ? 0.989 -12.969 -34.244 1.00 97.25 108 TYR A N 1
ATOM 884 C CA . TYR A 1 108 ? 0.740 -11.665 -34.842 1.00 97.25 108 TYR A CA 1
ATOM 885 C C . TYR A 1 108 ? 2.051 -10.924 -35.127 1.00 97.25 108 TYR A C 1
ATOM 887 O O . TYR A 1 108 ? 2.226 -10.386 -36.220 1.00 97.25 108 TYR A O 1
ATOM 895 N N . VAL A 1 109 ? 3.000 -10.953 -34.182 1.00 96.94 109 VAL A N 1
ATOM 896 C CA . VAL A 1 109 ? 4.347 -10.385 -34.362 1.00 96.94 109 VAL A CA 1
ATOM 897 C C . VAL A 1 109 ? 5.079 -11.053 -35.523 1.00 96.94 109 VAL A C 1
ATOM 899 O O . VAL A 1 109 ? 5.722 -10.357 -36.306 1.00 96.94 109 VAL A O 1
ATOM 902 N N . HIS A 1 110 ? 4.978 -12.377 -35.667 1.00 96.75 110 HIS A N 1
ATOM 903 C CA . HIS A 1 110 ? 5.562 -13.096 -36.806 1.00 96.75 110 HIS A CA 1
ATOM 904 C C . HIS A 1 110 ? 5.040 -12.573 -38.148 1.00 96.75 110 HIS A C 1
ATOM 906 O O . HIS A 1 110 ? 5.835 -12.311 -39.051 1.00 96.75 110 HIS A O 1
ATOM 912 N N . SER A 1 111 ? 3.727 -12.366 -38.246 1.00 96.19 111 SER A N 1
ATOM 913 C CA . SER A 1 111 ? 3.070 -11.981 -39.497 1.00 96.19 111 SER A CA 1
ATOM 914 C C . SER A 1 111 ? 3.229 -10.495 -39.842 1.00 96.19 111 SER A C 1
ATOM 916 O O . SER A 1 111 ? 3.327 -10.151 -41.017 1.00 96.19 111 SER A O 1
ATOM 918 N N . HIS A 1 112 ? 3.283 -9.612 -38.838 1.00 96.88 112 HIS A N 1
ATOM 919 C CA . HIS A 1 112 ? 3.170 -8.160 -39.043 1.00 96.88 112 HIS A CA 1
ATOM 920 C C . HIS A 1 112 ? 4.423 -7.362 -38.664 1.00 96.88 112 HIS A C 1
ATOM 922 O O . HIS A 1 112 ? 4.513 -6.187 -39.009 1.00 96.88 112 HIS A O 1
ATOM 928 N N . CYS A 1 113 ? 5.419 -7.964 -38.005 1.00 96.31 113 CYS A N 1
ATOM 929 C CA . CYS A 1 113 ? 6.666 -7.285 -37.633 1.00 96.31 113 CYS A CA 1
ATOM 930 C C . CYS A 1 113 ? 7.869 -7.893 -38.382 1.00 96.31 113 CYS A C 1
ATOM 932 O O . CYS A 1 113 ? 8.732 -8.529 -37.767 1.00 96.31 113 CYS A O 1
ATOM 934 N N . PRO A 1 114 ? 8.000 -7.682 -39.706 1.00 94.00 114 PRO A N 1
ATOM 935 C CA . PRO A 1 114 ? 8.961 -8.405 -40.549 1.00 94.00 114 PRO A CA 1
ATOM 936 C C . PRO A 1 114 ? 10.435 -8.127 -40.217 1.00 94.00 114 PRO A C 1
ATOM 938 O O . PRO A 1 114 ? 11.321 -8.862 -40.652 1.00 94.00 114 PRO A O 1
ATOM 941 N N . LYS A 1 115 ? 10.725 -7.055 -39.468 1.00 95.50 115 LYS A N 1
ATOM 942 C CA . LYS A 1 115 ? 12.086 -6.647 -39.087 1.00 95.50 115 LYS A CA 1
ATOM 943 C C . LYS A 1 115 ? 12.446 -6.982 -37.641 1.00 95.50 115 LYS A C 1
ATOM 945 O O . LYS A 1 115 ? 13.515 -6.562 -37.186 1.00 95.50 115 LYS A O 1
ATOM 950 N N . VAL A 1 116 ? 11.598 -7.721 -36.923 1.00 96.25 116 VAL A N 1
ATOM 951 C CA . VAL A 1 116 ? 11.818 -8.023 -35.508 1.00 96.25 116 VAL A CA 1
ATOM 952 C C . VAL A 1 116 ? 13.043 -8.922 -35.319 1.00 96.25 116 VAL A C 1
ATOM 954 O O . VAL A 1 116 ? 13.130 -10.039 -35.820 1.00 96.25 116 VAL A O 1
ATOM 957 N N . ARG A 1 117 ? 14.033 -8.411 -34.588 1.00 95.06 117 ARG A N 1
ATOM 958 C CA . ARG A 1 117 ? 15.301 -9.095 -34.290 1.00 95.06 117 ARG A CA 1
ATOM 959 C C . ARG A 1 117 ? 15.333 -9.642 -32.873 1.00 95.06 117 ARG A C 1
ATOM 961 O O . ARG A 1 117 ? 16.091 -10.575 -32.605 1.00 95.06 117 ARG A O 1
ATOM 968 N N . LYS A 1 118 ? 14.539 -9.063 -31.971 1.00 95.00 118 LYS A N 1
ATOM 969 C CA . LYS A 1 118 ? 14.422 -9.499 -30.582 1.00 95.00 118 LYS A CA 1
ATOM 970 C C . LYS A 1 118 ? 12.966 -9.493 -30.123 1.00 95.00 118 LYS A C 1
ATOM 972 O O . LYS A 1 118 ? 12.294 -8.471 -30.222 1.00 95.00 118 LYS A O 1
ATOM 977 N N . ILE A 1 119 ? 12.520 -10.606 -29.552 1.00 95.19 119 ILE A N 1
ATOM 978 C CA . ILE A 1 119 ? 11.203 -10.727 -28.917 1.00 95.19 119 ILE A CA 1
ATOM 979 C C . ILE A 1 119 ? 11.410 -11.040 -27.438 1.00 95.19 119 ILE A C 1
ATOM 981 O O . ILE A 1 119 ? 12.188 -11.926 -27.093 1.00 95.19 119 ILE A O 1
ATOM 985 N N . VAL A 1 120 ? 10.733 -10.300 -26.565 1.00 92.88 120 VAL A N 1
ATOM 986 C CA . VAL A 1 120 ? 10.588 -10.625 -25.144 1.00 92.88 120 VAL A CA 1
ATOM 987 C C . VAL A 1 120 ? 9.164 -11.129 -24.939 1.00 92.88 120 VAL A C 1
ATOM 989 O O . VAL A 1 120 ? 8.217 -10.356 -25.047 1.00 92.88 120 VAL A O 1
ATOM 992 N N . LEU A 1 121 ? 9.015 -12.420 -24.679 1.00 91.81 121 LEU A N 1
ATOM 993 C CA . LEU A 1 121 ? 7.734 -13.099 -24.566 1.00 91.81 121 LEU A CA 1
ATOM 994 C C . LEU A 1 121 ? 7.387 -13.328 -23.096 1.00 91.81 121 LEU A C 1
ATOM 996 O O . LEU A 1 121 ? 8.147 -13.982 -22.379 1.00 91.81 121 LEU A O 1
ATOM 1000 N N . TYR A 1 122 ? 6.251 -12.798 -22.649 1.00 89.19 122 TYR A N 1
ATOM 1001 C CA . TYR A 1 122 ? 5.717 -13.100 -21.325 1.00 89.19 122 TYR A CA 1
ATOM 1002 C C . TYR A 1 122 ? 4.868 -14.351 -21.335 1.00 89.19 122 TYR A C 1
ATOM 1004 O O . TYR A 1 122 ? 3.920 -14.449 -22.106 1.00 89.19 122 TYR A O 1
ATOM 1012 N N . ILE A 1 123 ? 5.175 -15.256 -20.415 1.00 85.69 123 ILE A N 1
ATOM 1013 C CA . ILE A 1 123 ? 4.532 -16.559 -20.284 1.00 85.69 123 ILE A CA 1
ATOM 1014 C C . ILE A 1 123 ? 3.775 -16.579 -18.960 1.00 85.69 123 ILE A C 1
ATOM 1016 O O . ILE A 1 123 ? 4.382 -16.326 -17.921 1.00 85.69 123 ILE A O 1
ATOM 1020 N N . SER A 1 124 ? 2.462 -16.823 -18.974 1.00 79.38 124 SER A N 1
ATOM 1021 C CA . SER A 1 124 ? 1.632 -16.923 -17.758 1.00 79.38 124 SER A CA 1
ATOM 1022 C C . SER A 1 124 ? 1.441 -18.352 -17.263 1.00 79.38 124 SER A C 1
ATOM 1024 O O . SER A 1 124 ? 1.383 -18.569 -16.054 1.00 79.38 124 SER A O 1
ATOM 1026 N N . ASP A 1 125 ? 1.433 -19.315 -18.179 1.00 80.81 125 ASP A N 1
ATOM 1027 C CA . ASP A 1 125 ? 1.083 -20.714 -17.940 1.00 80.81 125 ASP A CA 1
ATOM 1028 C C . ASP A 1 125 ? 1.974 -21.627 -18.792 1.00 80.81 125 ASP A C 1
ATOM 1030 O O . ASP A 1 125 ? 2.849 -21.149 -19.517 1.00 80.81 125 ASP A O 1
ATOM 1034 N N . THR A 1 126 ? 1.745 -22.938 -18.729 1.00 84.56 126 THR A N 1
ATOM 1035 C CA . THR A 1 126 ? 2.390 -23.885 -19.644 1.00 84.56 126 THR A CA 1
ATOM 1036 C C . THR A 1 126 ? 2.141 -23.485 -21.100 1.00 84.56 126 THR A C 1
ATOM 1038 O O . THR A 1 126 ? 0.996 -23.279 -21.503 1.00 84.56 126 THR A O 1
ATOM 1041 N N . TYR A 1 127 ? 3.208 -23.362 -21.892 1.00 88.31 127 TYR A N 1
ATOM 1042 C CA . TYR A 1 127 ? 3.142 -22.797 -23.237 1.00 88.31 127 TYR A CA 1
ATOM 1043 C C . TYR A 1 127 ? 4.037 -23.533 -24.234 1.00 88.31 127 TYR A C 1
ATOM 1045 O O . TYR A 1 127 ? 5.247 -23.647 -24.051 1.00 88.31 127 TYR A O 1
ATOM 1053 N N . THR A 1 128 ? 3.448 -23.969 -25.343 1.00 89.88 128 THR A N 1
ATOM 1054 C CA . THR A 1 128 ? 4.194 -24.478 -26.498 1.00 89.88 128 THR A CA 1
ATOM 1055 C C . THR A 1 128 ? 4.445 -23.335 -27.462 1.00 89.88 128 THR A C 1
ATOM 1057 O O . THR A 1 128 ? 3.497 -22.734 -27.962 1.00 89.88 128 THR A O 1
ATOM 1060 N N . ILE A 1 129 ? 5.717 -23.034 -27.728 1.00 91.19 129 ILE A N 1
ATOM 1061 C CA . ILE A 1 129 ? 6.090 -21.974 -28.662 1.00 91.19 129 ILE A CA 1
ATOM 1062 C C . ILE A 1 129 ? 5.786 -22.457 -30.086 1.00 91.19 129 ILE A C 1
ATOM 1064 O O . ILE A 1 129 ? 6.375 -23.455 -30.514 1.00 91.19 129 ILE A O 1
ATOM 1068 N N . PRO A 1 130 ? 4.918 -21.758 -30.842 1.00 92.75 130 PRO A N 1
ATOM 1069 C CA . PRO A 1 130 ? 4.602 -22.120 -32.215 1.00 92.75 130 PRO A CA 1
ATOM 1070 C C . PRO A 1 130 ? 5.860 -22.206 -33.084 1.00 92.75 130 PRO A C 1
ATOM 1072 O O . PRO A 1 130 ? 6.735 -21.340 -33.017 1.00 92.75 130 PRO A O 1
ATOM 1075 N N . SER A 1 131 ? 5.938 -23.228 -33.939 1.00 92.31 131 SER A N 1
ATOM 1076 C CA . SER A 1 131 ? 7.066 -23.485 -34.847 1.00 92.31 131 SER A CA 1
ATOM 1077 C C . SER A 1 131 ? 7.060 -22.542 -36.065 1.00 92.31 131 SER A C 1
ATOM 1079 O O . SER A 1 131 ? 6.974 -22.954 -37.220 1.00 92.31 131 SER A O 1
ATOM 1081 N N . LEU A 1 132 ? 7.110 -21.234 -35.805 1.00 94.69 132 LEU A N 1
ATOM 1082 C CA . LEU A 1 132 ? 7.066 -20.179 -36.817 1.00 94.69 132 LEU A CA 1
ATOM 1083 C C . LEU A 1 132 ? 8.476 -19.802 -37.252 1.00 94.69 132 LEU A C 1
ATOM 1085 O O . LEU A 1 132 ? 9.324 -19.505 -36.412 1.00 94.69 132 LEU A O 1
ATOM 1089 N N . LYS A 1 133 ? 8.726 -19.748 -38.562 1.00 94.75 133 LYS A N 1
ATOM 1090 C CA . LYS A 1 133 ? 10.019 -19.315 -39.102 1.00 94.75 133 LYS A CA 1
ATOM 1091 C C . LYS A 1 133 ? 10.090 -17.797 -39.207 1.00 94.75 133 LYS A C 1
ATOM 1093 O O . LYS A 1 133 ? 9.435 -17.204 -40.064 1.00 94.75 133 LYS A O 1
ATOM 1098 N N . PHE A 1 134 ? 10.930 -17.179 -38.387 1.00 94.44 134 PHE A N 1
ATOM 1099 C CA . PHE A 1 134 ? 11.253 -15.762 -38.485 1.00 94.44 134 PHE A CA 1
ATOM 1100 C C . PHE A 1 134 ? 12.435 -15.545 -39.433 1.00 94.44 134 PHE A C 1
ATOM 1102 O O . PHE A 1 134 ? 13.422 -16.274 -39.406 1.00 94.44 134 PHE A O 1
ATOM 1109 N N . SER A 1 135 ? 12.356 -14.509 -40.266 1.00 90.62 135 SER A N 1
ATOM 1110 C CA . SER A 1 135 ? 13.389 -14.210 -41.267 1.00 90.62 135 SER A CA 1
ATOM 1111 C C . SER A 1 135 ? 14.654 -13.582 -40.673 1.00 90.62 135 SER A C 1
ATOM 1113 O O . SER A 1 135 ? 15.746 -13.798 -41.191 1.00 90.62 135 SER A O 1
ATOM 1115 N N . VAL A 1 136 ? 14.519 -12.783 -39.609 1.00 94.56 136 VAL A N 1
ATOM 1116 C CA . VAL A 1 136 ? 15.616 -11.968 -39.050 1.00 94.56 136 VAL A CA 1
ATOM 1117 C C . VAL A 1 136 ? 15.708 -12.007 -37.523 1.00 94.56 136 VAL A C 1
ATOM 1119 O O . VAL A 1 136 ? 16.475 -11.236 -36.934 1.00 94.56 136 VAL A O 1
ATOM 1122 N N . LEU A 1 137 ? 14.942 -12.887 -36.872 1.00 94.88 137 LEU A N 1
ATOM 1123 C CA . LEU A 1 137 ? 14.974 -13.036 -35.421 1.00 94.88 137 LEU A CA 1
ATOM 1124 C C . LEU A 1 137 ? 16.343 -13.567 -34.989 1.00 94.88 137 LEU A C 1
ATOM 1126 O O . LEU A 1 137 ? 16.828 -14.576 -35.489 1.00 94.88 137 LEU A O 1
ATOM 1130 N N . LYS A 1 138 ? 16.971 -12.855 -34.055 1.00 92.00 138 LYS A N 1
ATOM 1131 C CA . LYS A 1 138 ? 18.266 -13.224 -33.472 1.00 92.00 138 LYS A CA 1
ATOM 1132 C C . LYS A 1 138 ? 18.133 -13.677 -32.028 1.00 92.00 138 LYS A C 1
ATOM 1134 O O . LYS A 1 138 ? 18.984 -14.411 -31.539 1.00 92.00 138 LYS A O 1
ATOM 1139 N N . LYS A 1 139 ? 17.111 -13.189 -31.320 1.00 91.81 139 LYS A N 1
ATOM 1140 C CA . LYS A 1 139 ? 16.969 -13.389 -29.879 1.00 91.81 139 LYS A CA 1
ATOM 1141 C C . LYS A 1 139 ? 15.506 -13.515 -29.463 1.00 91.81 139 LYS A C 1
ATOM 1143 O O . LYS A 1 139 ? 14.725 -12.588 -29.660 1.00 91.81 139 LYS A O 1
ATOM 1148 N N . LEU A 1 140 ? 15.168 -14.618 -28.813 1.00 91.44 140 LEU A N 1
ATOM 1149 C CA . LEU A 1 140 ? 13.918 -14.810 -28.089 1.00 91.44 140 LEU A CA 1
ATOM 1150 C C . LEU A 1 140 ? 14.229 -14.848 -26.591 1.00 91.44 140 LEU A C 1
ATOM 1152 O O . LEU A 1 140 ? 15.072 -15.621 -26.147 1.00 91.44 140 LEU A O 1
ATOM 1156 N N . ILE A 1 141 ? 13.586 -13.982 -25.814 1.00 88.94 141 ILE A N 1
ATOM 1157 C CA . ILE A 1 141 ? 13.702 -13.960 -24.357 1.00 88.94 141 ILE A CA 1
ATOM 1158 C C . ILE A 1 141 ? 12.372 -14.357 -23.752 1.00 88.94 141 ILE A C 1
ATOM 1160 O O . ILE A 1 141 ? 11.371 -13.693 -23.992 1.00 88.94 141 ILE A O 1
ATOM 1164 N N . LEU A 1 142 ? 12.385 -15.399 -22.938 1.00 87.00 142 LEU A N 1
ATOM 1165 C CA . LEU A 1 142 ? 11.224 -15.903 -22.227 1.00 87.00 142 LEU A CA 1
ATOM 1166 C C . LEU A 1 142 ? 11.217 -15.307 -20.818 1.00 87.00 142 LEU A C 1
ATOM 1168 O O . LEU A 1 142 ? 12.229 -15.338 -20.108 1.00 87.00 142 LEU A O 1
ATOM 1172 N N . LYS A 1 143 ? 10.086 -14.714 -20.433 1.00 85.12 143 LYS A N 1
ATOM 1173 C CA . LYS A 1 143 ? 9.914 -14.046 -19.144 1.00 85.12 143 LYS A CA 1
ATOM 1174 C C . LYS A 1 143 ? 8.663 -14.556 -18.437 1.00 85.12 143 LYS A C 1
ATOM 1176 O O . LYS A 1 143 ? 7.558 -14.460 -18.962 1.00 85.12 143 LYS A O 1
ATOM 1181 N N . LYS A 1 144 ? 8.837 -15.056 -17.217 1.00 77.56 144 LYS A N 1
ATOM 1182 C CA . LYS A 1 144 ? 7.747 -15.576 -16.386 1.00 77.56 144 LYS A CA 1
ATOM 1183 C C . LYS A 1 144 ? 6.787 -14.467 -15.942 1.00 77.56 144 LYS A C 1
ATOM 1185 O O . LYS A 1 144 ? 7.202 -13.371 -15.551 1.00 77.56 144 LYS A O 1
ATOM 1190 N N . ARG A 1 145 ? 5.491 -14.776 -15.964 1.00 71.25 145 ARG A N 1
ATOM 1191 C CA . ARG A 1 145 ? 4.379 -13.969 -15.449 1.00 71.25 145 ARG A CA 1
ATOM 1192 C C . ARG A 1 145 ? 3.612 -14.790 -14.416 1.00 71.25 145 ARG A C 1
ATOM 1194 O O . ARG A 1 145 ? 2.806 -15.637 -14.762 1.00 71.25 145 ARG A O 1
ATOM 1201 N N . GLY A 1 146 ? 3.835 -14.507 -13.137 1.00 65.31 146 GLY A N 1
ATOM 1202 C CA . GLY A 1 146 ? 3.135 -15.182 -12.042 1.00 65.31 146 GLY A CA 1
ATOM 1203 C C . GLY A 1 146 ? 4.072 -15.964 -11.133 1.00 65.31 146 GLY A C 1
ATOM 1204 O O . GLY A 1 146 ? 5.290 -15.834 -11.219 1.00 65.31 146 GLY A O 1
ATOM 1205 N N . LYS A 1 147 ? 3.486 -16.715 -10.197 1.00 61.09 147 LYS A N 1
ATOM 1206 C CA . LYS A 1 147 ? 4.228 -17.385 -9.117 1.00 61.09 147 LYS A CA 1
ATOM 1207 C C . LYS A 1 147 ? 4.487 -18.865 -9.375 1.00 61.09 147 LYS A C 1
ATOM 1209 O O . LYS A 1 147 ? 5.477 -19.387 -8.879 1.00 61.09 147 LYS A O 1
ATOM 1214 N N . TYR A 1 148 ? 3.624 -19.520 -10.141 1.00 64.06 148 TYR A N 1
ATOM 1215 C CA . TYR A 1 148 ? 3.691 -20.961 -10.361 1.00 64.06 148 TYR A CA 1
ATOM 1216 C C . TYR A 1 148 ? 4.809 -21.338 -11.332 1.00 64.06 148 TYR A C 1
ATOM 1218 O O . TYR A 1 148 ? 5.252 -20.514 -12.132 1.00 64.06 148 TYR A O 1
ATOM 1226 N N . GLU A 1 149 ? 5.299 -22.565 -11.207 1.00 69.69 149 GLU A N 1
ATOM 1227 C CA . GLU A 1 149 ? 6.199 -23.170 -12.186 1.00 69.69 149 GLU A CA 1
ATOM 1228 C C . GLU A 1 149 ? 5.496 -23.242 -13.550 1.00 69.69 149 GLU A C 1
ATOM 1230 O O . GLU A 1 149 ? 4.295 -23.509 -13.616 1.00 69.69 149 GLU A O 1
ATOM 1235 N N . GLN A 1 150 ? 6.226 -22.950 -14.624 1.00 72.81 150 GLN A N 1
ATOM 1236 C CA . GLN A 1 150 ? 5.714 -22.933 -15.993 1.00 72.81 150 GLN A CA 1
ATOM 1237 C C . GLN A 1 150 ? 6.491 -23.945 -16.826 1.00 72.81 150 GLN A C 1
ATOM 1239 O O . GLN A 1 150 ? 7.714 -24.021 -16.741 1.00 72.81 150 GLN A O 1
ATOM 1244 N N . GLU A 1 151 ? 5.801 -24.715 -17.656 1.00 80.69 151 GLU A N 1
ATOM 1245 C CA . GLU A 1 151 ? 6.464 -25.603 -18.611 1.00 80.69 151 GLU A CA 1
ATOM 1246 C C . GLU A 1 151 ? 6.427 -24.965 -19.998 1.00 80.69 151 GLU A C 1
ATOM 1248 O O . GLU A 1 151 ? 5.385 -24.496 -20.451 1.00 80.69 151 GLU A O 1
ATOM 1253 N N . VAL A 1 152 ? 7.568 -24.897 -20.675 1.00 82.00 152 VAL A N 1
ATOM 1254 C CA . VAL A 1 152 ? 7.685 -24.278 -21.992 1.00 82.00 152 VAL A CA 1
ATOM 1255 C C . VAL A 1 152 ? 8.241 -25.285 -22.979 1.00 82.00 152 VAL A C 1
ATOM 1257 O O . VAL A 1 152 ? 9.351 -25.772 -22.806 1.00 82.00 152 VAL A O 1
ATOM 1260 N N . PHE A 1 153 ? 7.499 -25.559 -24.046 1.00 85.50 153 PHE A N 1
ATOM 1261 C CA . PHE A 1 153 ? 7.948 -26.457 -25.107 1.00 85.50 153 PHE A CA 1
ATOM 1262 C C . PHE A 1 153 ? 8.514 -25.627 -26.259 1.00 85.50 153 PHE A C 1
ATOM 1264 O O . PHE A 1 153 ? 7.773 -24.905 -26.930 1.00 85.50 153 PHE A O 1
ATOM 1271 N N . ALA A 1 154 ? 9.833 -25.674 -26.459 1.00 84.56 154 ALA A N 1
ATOM 1272 C CA . ALA A 1 154 ? 10.550 -24.790 -27.391 1.00 84.56 154 ALA A CA 1
ATOM 1273 C C . ALA A 1 154 ? 11.374 -25.542 -28.449 1.00 84.56 154 ALA A C 1
ATOM 1275 O O . ALA A 1 154 ? 11.980 -24.909 -29.321 1.00 84.56 154 ALA A O 1
ATOM 1276 N N . LEU A 1 155 ? 11.412 -26.878 -28.394 1.00 82.44 155 LEU A N 1
ATOM 1277 C CA . LEU A 1 155 ? 12.249 -27.693 -29.273 1.00 82.44 155 LEU A CA 1
ATOM 1278 C C . LEU A 1 155 ? 11.942 -27.463 -30.759 1.00 82.44 155 LEU A C 1
ATOM 1280 O O . LEU A 1 155 ? 12.856 -27.174 -31.533 1.00 82.44 155 LEU A O 1
ATOM 1284 N N . GLU A 1 156 ? 10.672 -27.533 -31.156 1.00 85.12 156 GLU A N 1
ATOM 1285 C CA . GLU A 1 156 ? 10.267 -27.331 -32.553 1.00 85.12 156 GLU A CA 1
ATOM 1286 C C . GLU A 1 156 ? 10.616 -25.927 -33.049 1.00 85.12 156 GLU A C 1
ATOM 1288 O O . GLU A 1 156 ? 11.214 -25.773 -34.115 1.00 85.12 156 GLU A O 1
ATOM 1293 N N . PHE A 1 157 ? 10.347 -24.903 -32.235 1.00 89.69 157 PHE A N 1
ATOM 1294 C CA . PHE A 1 157 ? 10.726 -23.529 -32.547 1.00 89.69 157 PHE A CA 1
ATOM 1295 C C . PHE A 1 157 ? 12.241 -23.381 -32.757 1.00 89.69 157 PHE A C 1
ATOM 1297 O O . PHE A 1 157 ? 12.674 -22.724 -33.707 1.00 89.69 157 PHE A O 1
ATOM 1304 N N . SER A 1 158 ? 13.051 -24.018 -31.904 1.00 84.69 158 SER A N 1
ATOM 1305 C CA . SER A 1 158 ? 14.516 -23.986 -31.992 1.00 84.69 158 SER A CA 1
ATOM 1306 C C . SER A 1 158 ? 15.059 -24.688 -33.243 1.00 84.69 158 SER A C 1
ATOM 1308 O O . SER A 1 158 ? 16.105 -24.294 -33.765 1.00 84.69 158 SER A O 1
ATOM 1310 N N . ASN A 1 159 ? 14.345 -25.700 -33.745 1.00 85.88 159 ASN A N 1
ATOM 1311 C CA . ASN A 1 159 ? 14.674 -26.383 -34.994 1.00 85.88 159 ASN A CA 1
ATOM 1312 C C . ASN A 1 159 ? 14.332 -25.508 -36.205 1.00 85.88 159 ASN A C 1
ATOM 1314 O O . ASN A 1 159 ? 15.118 -25.426 -37.147 1.00 85.88 159 ASN A O 1
ATOM 1318 N N . THR A 1 160 ? 13.195 -24.812 -36.155 1.00 90.12 160 THR A N 1
ATOM 1319 C CA . THR A 1 160 ? 12.732 -23.922 -37.229 1.00 90.12 160 THR A CA 1
ATOM 1320 C C . THR A 1 160 ? 13.526 -22.614 -37.303 1.00 90.12 160 THR A C 1
ATOM 1322 O O . THR A 1 160 ? 13.682 -22.050 -38.388 1.00 90.12 160 THR A O 1
ATOM 1325 N N . ASN A 1 161 ? 14.083 -22.151 -36.178 1.00 89.06 161 ASN A N 1
ATOM 1326 C CA . ASN A 1 161 ? 14.879 -20.923 -36.082 1.00 89.06 161 ASN A CA 1
ATOM 1327 C C . ASN A 1 161 ? 16.290 -21.216 -35.548 1.00 89.06 161 ASN A C 1
ATOM 1329 O O . ASN A 1 161 ? 16.630 -20.814 -34.431 1.00 89.06 161 ASN A O 1
ATOM 1333 N N . PRO A 1 162 ? 17.138 -21.907 -36.330 1.00 83.44 162 PRO A N 1
ATOM 1334 C CA . PRO A 1 162 ? 18.403 -22.431 -35.831 1.00 83.44 162 PRO A CA 1
ATOM 1335 C C . PRO A 1 162 ? 19.424 -21.364 -35.418 1.00 83.44 162 PRO A C 1
ATOM 1337 O O . PRO A 1 162 ? 20.299 -21.643 -34.601 1.00 83.44 162 PRO A O 1
ATOM 1340 N N . ASP A 1 163 ? 19.293 -20.147 -35.937 1.00 84.56 163 ASP A N 1
ATOM 1341 C CA . ASP A 1 163 ? 20.185 -19.024 -35.632 1.00 84.56 163 ASP A CA 1
ATOM 1342 C C . ASP A 1 163 ? 19.641 -18.113 -34.518 1.00 84.56 163 ASP A C 1
ATOM 1344 O O . ASP A 1 163 ? 20.255 -17.103 -34.169 1.00 84.56 163 ASP A O 1
ATOM 1348 N N . THR A 1 164 ? 18.471 -18.441 -33.956 1.00 86.88 164 THR A N 1
ATOM 1349 C CA . THR A 1 164 ? 17.877 -17.681 -32.855 1.00 86.88 164 THR A CA 1
ATOM 1350 C C . THR A 1 164 ? 18.413 -18.170 -31.519 1.00 86.88 164 THR A C 1
ATOM 1352 O O . THR A 1 164 ? 18.260 -19.329 -31.138 1.00 86.88 164 THR A O 1
ATOM 1355 N N . PHE A 1 165 ? 18.987 -17.241 -30.764 1.00 85.94 165 PHE A N 1
ATOM 1356 C CA . PHE A 1 165 ? 19.324 -17.447 -29.367 1.00 85.94 165 PHE A CA 1
ATOM 1357 C C . PHE A 1 165 ? 18.053 -17.441 -28.500 1.00 85.94 165 PHE A C 1
ATOM 1359 O O . PHE A 1 165 ? 17.254 -16.506 -28.610 1.00 85.94 165 PHE A O 1
ATOM 1366 N N . ILE A 1 166 ? 17.888 -18.426 -27.609 1.00 84.56 166 ILE A N 1
ATOM 1367 C CA . ILE A 1 166 ? 16.744 -18.515 -26.686 1.00 84.56 166 ILE A CA 1
ATOM 1368 C C . ILE A 1 166 ? 17.253 -18.370 -25.251 1.00 84.56 166 ILE A C 1
ATOM 1370 O O . ILE A 1 166 ? 18.030 -19.193 -24.772 1.00 84.56 166 ILE A O 1
ATOM 1374 N N . GLY A 1 167 ? 16.809 -17.313 -24.571 1.00 79.75 167 GLY A N 1
ATOM 1375 C CA . GLY A 1 167 ? 17.239 -16.992 -23.213 1.00 79.75 167 GLY A CA 1
ATOM 1376 C C . GLY A 1 167 ? 16.099 -16.790 -22.227 1.00 79.75 167 GLY A C 1
ATOM 1377 O O . GLY A 1 167 ? 14.970 -16.493 -22.610 1.00 79.75 167 GLY A O 1
ATOM 1378 N N . PHE A 1 168 ? 16.437 -16.863 -20.944 1.00 74.38 168 PHE A N 1
ATOM 1379 C CA . PHE A 1 168 ? 15.519 -16.708 -19.810 1.00 74.38 168 PHE A CA 1
ATOM 1380 C C . PHE A 1 168 ? 15.902 -15.466 -19.020 1.00 74.38 168 PHE A C 1
ATOM 1382 O O . PHE A 1 168 ? 17.087 -15.211 -18.841 1.00 74.38 168 PHE A O 1
ATOM 1389 N N . SER A 1 169 ? 14.929 -14.674 -18.570 1.00 67.94 169 SER A N 1
ATOM 1390 C CA . SER A 1 169 ? 15.188 -13.456 -17.788 1.00 67.94 169 SER A CA 1
ATOM 1391 C C . SER A 1 169 ? 14.332 -13.423 -16.528 1.00 67.94 169 SER A C 1
ATOM 1393 O O . SER A 1 169 ? 13.106 -13.478 -16.624 1.00 67.94 169 SER A O 1
ATOM 1395 N N . ASN A 1 170 ? 14.983 -13.244 -15.372 1.00 55.72 170 ASN A N 1
ATOM 1396 C CA . ASN A 1 170 ? 14.370 -13.192 -14.036 1.00 55.72 170 ASN A CA 1
ATOM 1397 C C . ASN A 1 170 ? 13.600 -14.472 -13.681 1.00 55.72 170 ASN A C 1
ATOM 1399 O O . ASN A 1 170 ? 12.458 -14.417 -13.227 1.00 55.72 170 ASN A O 1
ATOM 1403 N N . VAL A 1 171 ? 14.215 -15.622 -13.939 1.00 52.41 171 VAL A N 1
ATOM 1404 C CA . VAL A 1 171 ? 13.631 -16.942 -13.708 1.00 52.41 171 VAL A CA 1
ATOM 1405 C C . VAL A 1 171 ? 14.718 -17.791 -13.067 1.00 52.41 171 VAL A C 1
ATOM 1407 O O . VAL A 1 171 ? 15.779 -17.940 -13.665 1.00 52.41 171 VAL A O 1
ATOM 1410 N N . TYR A 1 172 ? 14.483 -18.347 -11.876 1.00 50.59 172 TYR A N 1
ATOM 1411 C CA . TYR A 1 172 ? 15.321 -19.451 -11.406 1.00 50.59 172 TYR A CA 1
ATOM 1412 C C . TYR A 1 172 ? 15.178 -20.590 -12.414 1.00 50.59 172 TYR A C 1
ATOM 1414 O O . TYR A 1 172 ? 14.056 -20.919 -12.764 1.00 50.59 172 TYR A O 1
ATOM 1422 N N . CYS A 1 173 ? 16.254 -21.241 -12.855 1.00 48.28 173 CYS A N 1
ATOM 1423 C CA . CYS A 1 173 ? 16.193 -22.341 -13.837 1.00 48.28 173 CYS A CA 1
ATOM 1424 C C . CYS A 1 173 ? 15.185 -23.477 -13.476 1.00 48.28 173 CYS A C 1
ATOM 1426 O O . CYS A 1 173 ? 14.784 -24.259 -14.330 1.00 48.28 173 CYS A O 1
ATOM 1428 N N . ARG A 1 174 ? 14.711 -23.536 -12.219 1.00 49.19 174 ARG A N 1
ATOM 1429 C CA . ARG A 1 174 ? 13.641 -24.429 -11.730 1.00 49.19 174 ARG A CA 1
ATOM 1430 C C . ARG A 1 174 ? 12.204 -23.962 -12.013 1.00 49.19 174 ARG A C 1
ATOM 1432 O O . ARG A 1 174 ? 11.287 -24.745 -11.837 1.00 49.19 174 ARG A O 1
ATOM 1439 N N . ASP A 1 175 ? 11.997 -22.710 -12.402 1.00 51.06 175 ASP A N 1
ATOM 1440 C CA . ASP A 1 175 ? 10.677 -22.083 -12.540 1.00 51.06 175 ASP A CA 1
ATOM 1441 C C . ASP A 1 175 ? 10.109 -22.161 -13.959 1.00 51.06 175 ASP A C 1
ATOM 1443 O O . ASP A 1 175 ? 8.898 -22.013 -14.131 1.00 51.06 175 ASP A O 1
ATOM 1447 N N . ILE A 1 176 ? 10.980 -22.341 -14.957 1.00 56.66 176 ILE A N 1
ATOM 1448 C CA . ILE A 1 176 ? 10.605 -22.651 -16.335 1.00 56.66 176 ILE A CA 1
ATOM 1449 C C . ILE A 1 176 ? 11.271 -23.970 -16.717 1.00 56.66 176 ILE A C 1
ATOM 1451 O O . ILE A 1 176 ? 12.473 -24.011 -16.977 1.00 56.66 176 ILE A O 1
ATOM 1455 N N . LYS A 1 177 ? 10.487 -25.046 -16.772 1.00 63.56 177 LYS A N 1
ATOM 1456 C CA . LYS A 1 177 ? 10.940 -26.324 -17.330 1.00 63.56 177 LYS A CA 1
ATOM 1457 C C . LYS A 1 177 ? 10.846 -26.256 -18.841 1.00 63.56 177 LYS A C 1
ATOM 1459 O O . LYS A 1 177 ? 9.794 -25.909 -19.364 1.00 63.56 177 LYS A O 1
ATOM 1464 N N . ILE A 1 178 ? 11.912 -26.627 -19.538 1.00 65.50 178 ILE A N 1
ATOM 1465 C CA . ILE A 1 178 ? 11.888 -26.738 -20.999 1.00 65.50 178 ILE A CA 1
ATOM 1466 C C . ILE A 1 178 ? 12.217 -28.156 -21.381 1.00 65.50 178 ILE A C 1
ATOM 1468 O O . ILE A 1 178 ? 13.096 -28.802 -20.801 1.00 65.50 178 ILE A O 1
ATOM 1472 N N . ASP A 1 179 ? 11.516 -28.631 -22.390 1.00 66.31 179 ASP A N 1
ATOM 1473 C CA . ASP A 1 179 ? 11.801 -29.913 -22.978 1.00 66.31 179 ASP A CA 1
ATOM 1474 C C . ASP A 1 179 ? 13.226 -29.945 -23.560 1.00 66.31 179 ASP A C 1
ATOM 1476 O O . ASP A 1 179 ? 13.605 -29.174 -24.435 1.00 66.31 179 ASP A O 1
ATOM 1480 N N . ASN A 1 180 ? 14.040 -30.887 -23.075 1.00 56.97 180 ASN A N 1
ATOM 1481 C CA . ASN A 1 180 ? 15.366 -31.194 -23.624 1.00 56.97 180 ASN A CA 1
ATOM 1482 C C . ASN A 1 180 ? 16.436 -30.070 -23.553 1.00 56.97 180 ASN A C 1
ATOM 1484 O O . ASN A 1 180 ? 17.344 -30.069 -24.389 1.00 56.97 180 ASN A O 1
ATOM 1488 N N . ILE A 1 181 ? 16.423 -29.190 -22.534 1.00 58.97 181 ILE A N 1
ATOM 1489 C CA . ILE A 1 181 ? 17.470 -28.151 -22.296 1.00 58.97 181 ILE A CA 1
ATOM 1490 C C . ILE A 1 181 ? 18.891 -28.700 -22.467 1.00 58.97 181 ILE A C 1
ATOM 1492 O O . ILE A 1 181 ? 19.731 -28.102 -23.133 1.00 58.97 181 ILE A O 1
ATOM 1496 N N . HIS A 1 182 ? 19.154 -29.876 -21.894 1.00 52.78 182 HIS A N 1
ATOM 1497 C CA . HIS A 1 182 ? 20.487 -30.477 -21.833 1.00 52.78 182 HIS A CA 1
ATOM 1498 C C . HIS A 1 182 ? 21.042 -30.966 -23.181 1.00 52.78 182 HIS A C 1
ATOM 1500 O O . HIS A 1 182 ? 22.161 -31.470 -23.222 1.00 52.78 182 HIS A O 1
ATOM 1506 N N . LYS A 1 183 ? 20.284 -30.855 -24.280 1.00 50.94 183 LYS A N 1
ATOM 1507 C CA . LYS A 1 183 ? 20.687 -31.353 -25.606 1.00 50.94 183 LYS A CA 1
ATOM 1508 C C . LYS A 1 183 ? 21.019 -30.255 -26.617 1.00 50.94 183 LYS A C 1
ATOM 1510 O O . LYS A 1 183 ? 21.385 -30.588 -27.741 1.00 50.94 183 LYS A O 1
ATOM 1515 N N . ASN A 1 184 ? 20.882 -28.972 -26.273 1.00 55.44 184 ASN A N 1
ATOM 1516 C CA . ASN A 1 184 ? 21.019 -27.903 -27.260 1.00 55.44 184 ASN A CA 1
ATOM 1517 C C . ASN A 1 184 ? 21.714 -26.654 -26.686 1.00 55.44 184 ASN A C 1
ATOM 1519 O O . ASN A 1 184 ? 21.152 -25.928 -25.872 1.00 55.44 184 ASN A O 1
ATOM 1523 N N . ASN A 1 185 ? 22.923 -26.372 -27.186 1.00 58.00 185 ASN A N 1
ATOM 1524 C CA . ASN A 1 185 ? 23.776 -25.240 -26.784 1.00 58.00 185 ASN A CA 1
ATOM 1525 C C . ASN A 1 185 ? 23.161 -23.851 -27.070 1.00 58.00 185 ASN A C 1
ATOM 1527 O O . ASN A 1 185 ? 23.771 -22.833 -26.753 1.00 58.00 185 ASN A O 1
ATOM 1531 N N . ARG A 1 186 ? 21.986 -23.791 -27.712 1.00 60.88 186 ARG A N 1
ATOM 1532 C CA . ARG A 1 186 ? 21.237 -22.554 -27.993 1.00 60.88 186 ARG A CA 1
ATOM 1533 C C . ARG A 1 186 ? 20.421 -22.056 -26.806 1.00 60.88 186 ARG A C 1
ATOM 1535 O O . ARG A 1 186 ? 20.008 -20.897 -26.813 1.00 60.88 186 ARG A O 1
ATOM 1542 N N . PHE A 1 187 ? 20.175 -22.927 -25.830 1.00 59.97 187 PHE A N 1
ATOM 1543 C CA . PHE A 1 187 ? 19.571 -22.552 -24.565 1.00 59.97 187 PHE A CA 1
ATOM 1544 C C . PHE A 1 187 ? 20.684 -22.147 -23.615 1.00 59.97 187 PHE A C 1
ATOM 1546 O O . PHE A 1 187 ? 21.550 -22.952 -23.277 1.00 59.97 187 PHE A O 1
ATOM 1553 N N . SER A 1 188 ? 20.655 -20.904 -23.161 1.00 58.44 188 SER A N 1
ATOM 1554 C CA . SER A 1 188 ? 21.458 -20.516 -22.014 1.00 58.44 188 SER A CA 1
ATOM 1555 C C . SER A 1 188 ? 20.627 -19.670 -21.070 1.00 58.44 188 SER A C 1
ATOM 1557 O O . SER A 1 188 ? 19.785 -18.865 -21.483 1.00 58.44 188 SER A O 1
ATOM 1559 N N . GLU A 1 189 ? 20.885 -19.840 -19.780 1.00 48.69 189 GLU A N 1
ATOM 1560 C CA . GLU A 1 189 ? 20.433 -18.883 -18.787 1.00 48.69 189 GLU A CA 1
ATOM 1561 C C . GLU A 1 189 ? 21.054 -17.531 -19.150 1.00 48.69 189 GLU A C 1
ATOM 1563 O O . GLU A 1 189 ? 22.274 -17.393 -19.269 1.00 48.69 189 GLU A O 1
ATOM 1568 N N . VAL A 1 190 ? 20.212 -16.541 -19.454 1.00 41.41 190 VAL A N 1
ATOM 1569 C CA . VAL A 1 190 ? 20.695 -15.174 -19.613 1.00 41.41 190 VAL A CA 1
ATOM 1570 C C . VAL A 1 190 ? 20.646 -14.582 -18.226 1.00 41.41 190 VAL A C 1
ATOM 1572 O O . VAL A 1 190 ? 19.637 -14.005 -17.823 1.00 41.41 190 VAL A O 1
ATOM 1575 N N . HIS A 1 191 ? 21.761 -14.692 -17.511 1.00 34.91 191 HIS A N 1
ATOM 1576 C CA . HIS A 1 191 ? 22.034 -13.732 -16.460 1.00 34.91 191 HIS A CA 1
ATOM 1577 C C . HIS A 1 191 ? 22.093 -12.373 -17.155 1.00 34.91 191 HIS A C 1
ATOM 1579 O O . HIS A 1 191 ? 23.053 -12.033 -17.850 1.00 34.91 191 HIS A O 1
ATOM 1585 N N . TYR A 1 192 ? 21.016 -11.602 -17.047 1.00 31.48 192 TYR A N 1
ATOM 1586 C CA . TYR A 1 192 ? 21.225 -10.172 -17.044 1.00 31.48 192 TYR A CA 1
ATOM 1587 C C . TYR A 1 192 ? 22.114 -9.935 -15.832 1.00 31.48 192 TYR A C 1
ATOM 1589 O O . TYR A 1 192 ? 21.731 -10.306 -14.725 1.00 31.48 192 TYR A O 1
ATOM 1597 N N . LEU A 1 193 ? 23.312 -9.394 -16.080 1.00 27.30 193 LEU A N 1
ATOM 1598 C CA . LEU A 1 193 ? 23.996 -8.592 -15.081 1.00 27.30 193 LEU A CA 1
ATOM 1599 C C . LEU A 1 193 ? 22.903 -7.781 -14.387 1.00 27.30 193 LEU A C 1
ATOM 1601 O O . LEU A 1 193 ? 22.150 -7.057 -15.052 1.00 27.30 193 LEU A O 1
ATOM 1605 N N . GLU A 1 194 ? 22.790 -7.979 -13.081 1.00 30.70 194 GLU A N 1
ATOM 1606 C CA . GLU A 1 194 ? 22.339 -6.927 -12.191 1.00 30.70 194 GLU A CA 1
ATOM 1607 C C . GLU A 1 194 ? 22.890 -5.597 -12.734 1.00 30.70 194 GLU A C 1
ATOM 1609 O O . GLU A 1 194 ? 24.021 -5.522 -13.230 1.00 30.70 194 GLU A O 1
ATOM 1614 N N . GLU A 1 195 ? 22.110 -4.522 -12.659 1.00 35.59 195 GLU A N 1
ATOM 1615 C CA . GLU A 1 195 ? 22.778 -3.263 -12.345 1.00 35.59 195 GLU A CA 1
ATOM 1616 C C . GLU A 1 195 ? 23.613 -3.578 -11.102 1.00 35.59 195 GLU A C 1
ATOM 1618 O O . GLU A 1 195 ? 23.043 -3.929 -10.077 1.00 35.59 195 GLU A O 1
ATOM 1623 N N . CYS A 1 196 ? 24.930 -3.671 -11.297 1.00 26.67 196 CYS A N 1
ATOM 1624 C CA . CYS A 1 196 ? 25.856 -4.339 -10.401 1.00 26.67 196 CYS A CA 1
ATOM 1625 C C . CYS A 1 196 ? 25.677 -3.861 -8.957 1.00 26.67 196 CYS A C 1
ATOM 1627 O O . CYS A 1 196 ? 26.151 -2.779 -8.622 1.00 26.67 196 CYS A O 1
ATOM 1629 N N . ASP A 1 197 ? 25.094 -4.697 -8.103 1.00 30.45 197 ASP A N 1
ATOM 1630 C CA . ASP A 1 197 ? 25.339 -4.651 -6.667 1.00 30.45 197 ASP A CA 1
ATOM 1631 C C . ASP A 1 197 ? 26.482 -5.631 -6.391 1.00 30.45 197 ASP A C 1
ATOM 1633 O O . ASP A 1 197 ? 26.296 -6.798 -6.057 1.00 30.45 197 ASP A O 1
ATOM 1637 N N . GLY A 1 198 ? 27.700 -5.145 -6.615 1.00 28.31 198 GLY A N 1
ATOM 1638 C CA . GLY A 1 198 ? 28.933 -5.883 -6.383 1.00 28.31 198 GLY A CA 1
ATOM 1639 C C . GLY A 1 198 ? 30.100 -4.921 -6.227 1.00 28.31 198 GLY A C 1
ATOM 1640 O O . GLY A 1 198 ? 30.753 -4.585 -7.209 1.00 28.31 198 GLY A O 1
ATOM 1641 N N . GLU A 1 199 ? 30.278 -4.456 -4.991 1.00 28.67 199 GLU A N 1
ATOM 1642 C CA . GLU A 1 199 ? 31.547 -4.081 -4.354 1.00 28.67 199 GLU A CA 1
ATOM 1643 C C . GLU A 1 199 ? 32.598 -3.395 -5.249 1.00 28.67 199 GLU A C 1
ATOM 1645 O O . GLU A 1 199 ? 33.472 -4.025 -5.839 1.00 28.67 199 GLU A O 1
ATOM 1650 N N . PHE A 1 200 ? 32.577 -2.061 -5.237 1.00 25.97 200 PHE A N 1
ATOM 1651 C CA . PHE A 1 200 ? 33.816 -1.290 -5.163 1.00 25.97 200 PHE A CA 1
ATOM 1652 C C . PHE A 1 200 ? 33.952 -0.780 -3.722 1.00 25.97 200 PHE A C 1
ATOM 1654 O O . PHE A 1 200 ? 33.358 0.233 -3.354 1.00 25.97 200 PHE A O 1
ATOM 1661 N N . GLU A 1 201 ? 34.726 -1.490 -2.902 1.00 28.95 201 GLU A N 1
ATOM 1662 C CA . GLU A 1 201 ? 35.503 -0.830 -1.852 1.00 28.95 201 GLU A CA 1
ATOM 1663 C C . GLU A 1 201 ? 36.573 0.012 -2.563 1.00 28.95 201 GLU A C 1
ATOM 1665 O O . GLU A 1 201 ? 37.470 -0.525 -3.210 1.00 28.95 201 GLU A O 1
ATOM 1670 N N . ASP A 1 202 ? 36.378 1.327 -2.619 1.00 27.45 202 ASP A N 1
ATOM 1671 C CA . ASP A 1 202 ? 37.118 2.291 -1.794 1.00 27.45 202 ASP A CA 1
ATOM 1672 C C . ASP A 1 202 ? 37.099 3.708 -2.388 1.00 27.45 202 ASP A C 1
ATOM 1674 O O . ASP A 1 202 ? 37.232 3.926 -3.593 1.00 27.45 202 ASP A O 1
ATOM 1678 N N . SER A 1 203 ? 36.997 4.662 -1.458 1.00 28.66 203 SER A N 1
ATOM 1679 C CA . SER A 1 203 ? 37.346 6.086 -1.557 1.00 28.66 203 SER A CA 1
ATOM 1680 C C . SER A 1 203 ? 36.641 6.915 -2.640 1.00 28.66 203 SER A C 1
ATOM 1682 O O . SER A 1 203 ? 37.087 7.022 -3.777 1.00 28.66 203 SER A O 1
ATOM 1684 N N . ASP A 1 204 ? 35.553 7.590 -2.282 1.00 24.38 204 ASP A N 1
ATOM 1685 C CA . ASP A 1 204 ? 35.657 8.947 -1.732 1.00 24.38 204 ASP A CA 1
ATOM 1686 C C . ASP A 1 204 ? 34.275 9.609 -1.684 1.00 24.38 204 ASP A C 1
ATOM 1688 O O . ASP A 1 204 ? 33.550 9.721 -2.672 1.00 24.38 204 ASP A O 1
ATOM 1692 N N . THR A 1 205 ? 33.941 10.037 -0.469 1.00 36.16 205 THR A N 1
ATOM 1693 C CA . THR A 1 205 ? 32.966 11.061 -0.084 1.00 36.16 205 THR A CA 1
ATOM 1694 C C . THR A 1 205 ? 32.306 11.836 -1.226 1.00 36.16 205 THR A C 1
ATOM 1696 O O . THR A 1 205 ? 32.926 12.730 -1.799 1.00 36.16 205 THR A O 1
ATOM 1699 N N . TRP A 1 206 ? 31.005 11.616 -1.430 1.00 25.89 206 TRP A N 1
ATOM 1700 C CA . TRP A 1 206 ? 30.099 12.683 -1.853 1.00 25.89 206 TRP A CA 1
ATOM 1701 C C . TRP A 1 206 ? 28.931 12.752 -0.876 1.00 25.89 206 TRP A C 1
ATOM 1703 O O . TRP A 1 206 ? 28.143 11.822 -0.726 1.00 25.89 206 TRP A O 1
ATOM 1713 N N . SER A 1 207 ? 28.951 13.863 -0.152 1.00 27.23 207 SER A N 1
ATOM 1714 C CA . SER A 1 207 ? 27.970 14.366 0.789 1.00 27.23 207 SER A CA 1
ATOM 1715 C C . SER A 1 207 ? 26.594 14.551 0.160 1.00 27.23 207 SER A C 1
ATOM 1717 O O . SER A 1 207 ? 26.472 14.839 -1.030 1.00 27.23 207 SER A O 1
ATOM 1719 N N . ASP A 1 208 ? 25.597 14.445 1.031 1.00 31.84 208 ASP A N 1
ATOM 1720 C CA . ASP A 1 208 ? 24.223 14.900 0.864 1.00 31.84 208 ASP A CA 1
ATOM 1721 C C . ASP A 1 208 ? 24.122 16.234 0.103 1.00 31.84 208 ASP A C 1
ATOM 1723 O O . ASP A 1 208 ? 24.748 17.215 0.498 1.00 31.84 208 ASP A O 1
ATOM 1727 N N . GLU A 1 209 ? 23.308 16.257 -0.956 1.00 29.67 209 GLU A N 1
ATOM 1728 C CA . GLU A 1 209 ? 22.387 17.354 -1.291 1.00 29.67 209 GLU A CA 1
ATOM 1729 C C . GLU A 1 209 ? 21.420 16.892 -2.403 1.00 29.67 209 GLU A C 1
ATOM 1731 O O . GLU A 1 209 ? 21.723 16.858 -3.594 1.00 29.67 209 GLU A O 1
ATOM 1736 N N . ASP A 1 210 ? 20.261 16.426 -1.940 1.00 30.70 210 ASP A N 1
ATOM 1737 C CA . ASP A 1 210 ? 18.918 16.488 -2.523 1.00 30.70 210 ASP A CA 1
ATOM 1738 C C . ASP A 1 210 ? 18.721 17.061 -3.949 1.00 30.70 210 ASP A C 1
ATOM 1740 O O . ASP A 1 210 ? 19.007 18.221 -4.243 1.00 30.70 210 ASP A O 1
ATOM 1744 N N . SER A 1 211 ? 17.975 16.320 -4.781 1.00 31.17 211 SER A N 1
ATOM 1745 C CA . SER A 1 211 ? 16.543 16.602 -5.048 1.00 31.17 211 SER A CA 1
ATOM 1746 C C . SER A 1 211 ? 16.070 16.284 -6.482 1.00 31.17 211 SER A C 1
ATOM 1748 O O . SER A 1 211 ? 16.759 16.497 -7.474 1.00 31.17 211 SER A O 1
ATOM 1750 N N . TYR A 1 212 ? 14.821 15.809 -6.549 1.00 30.17 212 TYR A N 1
ATOM 1751 C CA . TYR A 1 212 ? 13.935 15.689 -7.716 1.00 30.17 212 TYR A CA 1
ATOM 1752 C C . TYR A 1 212 ? 14.251 14.625 -8.778 1.00 30.17 212 TYR A C 1
ATOM 1754 O O . TYR A 1 212 ? 14.680 14.904 -9.894 1.00 30.17 212 TYR A O 1
ATOM 1762 N N . ARG A 1 213 ? 13.817 13.390 -8.501 1.00 30.50 213 ARG A N 1
ATOM 1763 C CA . ARG A 1 213 ? 13.175 12.574 -9.541 1.00 30.50 213 ARG A CA 1
ATOM 1764 C C . ARG A 1 213 ? 11.795 12.140 -9.091 1.00 30.50 213 ARG A C 1
ATOM 1766 O O . ARG A 1 213 ? 11.640 11.196 -8.323 1.00 30.50 213 ARG A O 1
ATOM 1773 N N . GLU A 1 214 ? 10.810 12.863 -9.608 1.00 32.25 214 GLU A N 1
ATOM 1774 C CA . GLU A 1 214 ? 9.415 12.458 -9.649 1.00 32.25 214 GLU A CA 1
ATOM 1775 C C . GLU A 1 214 ? 9.315 11.092 -10.335 1.00 32.25 214 GLU A C 1
ATOM 1777 O O . GLU A 1 214 ? 9.495 10.943 -11.546 1.00 32.25 214 GLU A O 1
ATOM 1782 N N . ASN A 1 215 ? 9.030 10.069 -9.536 1.00 37.03 215 ASN A N 1
ATOM 1783 C CA . ASN A 1 215 ? 8.410 8.860 -10.034 1.00 37.03 215 ASN A CA 1
ATOM 1784 C C . ASN A 1 215 ? 7.009 9.262 -10.492 1.00 37.03 215 ASN A C 1
ATOM 1786 O O . ASN A 1 215 ? 6.136 9.472 -9.653 1.00 37.03 215 ASN A O 1
ATOM 1790 N N . THR A 1 216 ? 6.777 9.365 -11.802 1.00 36.84 216 THR A N 1
ATOM 1791 C CA . THR A 1 216 ? 5.415 9.417 -12.342 1.00 36.84 216 THR A CA 1
ATOM 1792 C C . THR A 1 216 ? 4.730 8.101 -12.001 1.00 36.84 216 THR A C 1
ATOM 1794 O O . THR A 1 216 ? 4.825 7.094 -12.713 1.00 36.84 216 THR A O 1
ATOM 1797 N N . LEU A 1 217 ? 4.091 8.104 -10.837 1.00 44.06 217 LEU A N 1
ATOM 1798 C CA . LEU A 1 217 ? 2.991 7.236 -10.498 1.00 44.06 217 LEU A CA 1
ATOM 1799 C C . LEU A 1 217 ? 1.965 7.383 -11.628 1.00 44.06 217 LEU A C 1
ATOM 1801 O O . LEU A 1 217 ? 1.787 8.468 -12.179 1.00 44.06 217 LEU A O 1
ATOM 1805 N N . ASP A 1 218 ? 1.349 6.273 -12.026 1.00 46.56 218 ASP A N 1
ATOM 1806 C CA . ASP A 1 218 ? 0.207 6.317 -12.936 1.00 46.56 218 ASP A CA 1
ATOM 1807 C C . ASP A 1 218 ? -0.825 7.203 -12.230 1.00 46.56 218 ASP A C 1
ATOM 1809 O O . ASP A 1 218 ? -1.336 6.808 -11.178 1.00 46.56 218 ASP A O 1
ATOM 1813 N N . TYR A 1 219 ? -1.002 8.438 -12.705 1.00 50.09 219 TYR A N 1
ATOM 1814 C CA . TYR A 1 219 ? -1.742 9.496 -12.007 1.00 50.09 219 TYR A CA 1
ATOM 1815 C C . TYR A 1 219 ? -3.130 9.003 -11.577 1.00 50.09 219 TYR A C 1
ATOM 1817 O O . TYR A 1 219 ? -3.590 9.296 -10.477 1.00 50.09 219 TYR A O 1
ATOM 1825 N N . ASP A 1 220 ? -3.732 8.135 -12.390 1.00 46.84 220 ASP A N 1
ATOM 1826 C CA . ASP A 1 220 ? -5.024 7.503 -12.140 1.00 46.84 220 ASP A CA 1
ATOM 1827 C C . ASP A 1 220 ? -5.006 6.517 -10.958 1.00 46.84 220 ASP A C 1
ATOM 1829 O O . ASP A 1 220 ? -5.944 6.481 -10.163 1.00 46.84 220 ASP A O 1
ATOM 1833 N N . VAL A 1 221 ? -3.923 5.751 -10.780 1.00 51.81 221 VAL A N 1
ATOM 1834 C CA . VAL A 1 221 ? -3.763 4.818 -9.649 1.00 51.81 221 VAL A CA 1
ATOM 1835 C C . VAL A 1 221 ? -3.534 5.586 -8.349 1.00 51.81 221 VAL A C 1
ATOM 1837 O O . VAL A 1 221 ? -4.070 5.206 -7.307 1.00 51.81 221 VAL A O 1
ATOM 1840 N N . GLU A 1 222 ? -2.766 6.677 -8.402 1.00 53.88 222 GLU A N 1
ATOM 1841 C CA . GLU A 1 222 ? -2.588 7.579 -7.264 1.00 53.88 222 GLU A CA 1
ATOM 1842 C C . GLU A 1 222 ? -3.909 8.229 -6.853 1.00 53.88 222 GLU A C 1
ATOM 1844 O O . GLU A 1 222 ? -4.252 8.227 -5.669 1.00 53.88 222 GLU A O 1
ATOM 1849 N N . LEU A 1 223 ? -4.670 8.742 -7.827 1.00 59.28 223 LEU A N 1
ATOM 1850 C CA . LEU A 1 223 ? -5.965 9.369 -7.588 1.00 59.28 223 LEU A CA 1
ATOM 1851 C C . LEU A 1 223 ? -6.963 8.379 -6.988 1.00 59.28 223 LEU A C 1
ATOM 1853 O O . LEU A 1 223 ? -7.673 8.725 -6.046 1.00 59.28 223 LEU A O 1
ATOM 1857 N N . GLU A 1 224 ? -7.005 7.145 -7.494 1.00 61.06 224 GLU A N 1
ATOM 1858 C CA . GLU A 1 224 ? -7.896 6.097 -6.993 1.00 61.06 224 GLU A CA 1
ATOM 1859 C C . GLU A 1 224 ? -7.532 5.682 -5.558 1.00 61.06 224 GLU A C 1
ATOM 1861 O O . GLU A 1 224 ? -8.412 5.521 -4.710 1.00 61.06 224 GLU A O 1
ATOM 1866 N N . LEU A 1 225 ? -6.239 5.545 -5.246 1.00 60.16 225 LEU A N 1
ATOM 1867 C CA . LEU A 1 225 ? -5.758 5.227 -3.897 1.00 60.16 225 LEU A CA 1
ATOM 1868 C C . LEU A 1 225 ? -6.015 6.371 -2.916 1.00 60.16 225 LEU A C 1
ATOM 1870 O O . LEU A 1 225 ? -6.581 6.135 -1.846 1.00 60.16 225 LEU A O 1
ATOM 1874 N N . LYS A 1 226 ? -5.662 7.607 -3.290 1.00 62.72 226 LYS A N 1
ATOM 1875 C CA . LYS A 1 226 ? -5.967 8.808 -2.503 1.00 62.72 226 LYS A CA 1
ATOM 1876 C C . LYS A 1 226 ? -7.467 8.951 -2.300 1.00 62.72 226 LYS A C 1
ATOM 1878 O O . LYS A 1 226 ? -7.888 9.232 -1.187 1.00 62.72 226 LYS A O 1
ATOM 1883 N N . SER A 1 227 ? -8.282 8.695 -3.322 1.00 66.50 227 SER A N 1
ATOM 1884 C CA . SER A 1 227 ? -9.744 8.688 -3.220 1.00 66.50 227 SER A CA 1
ATOM 1885 C C . SER A 1 227 ? -10.238 7.621 -2.244 1.00 66.50 227 SER A C 1
ATOM 1887 O O . SER A 1 227 ? -11.019 7.943 -1.359 1.00 66.50 227 SER A O 1
ATOM 1889 N N . LYS A 1 228 ? -9.731 6.383 -2.309 1.00 64.19 228 LYS A N 1
ATOM 1890 C CA . LYS A 1 228 ? -10.095 5.308 -1.369 1.00 64.19 228 LYS A CA 1
ATOM 1891 C C . LYS A 1 228 ? -9.711 5.641 0.068 1.00 64.19 228 LYS A C 1
ATOM 1893 O O . LYS A 1 228 ? -10.523 5.465 0.967 1.00 64.19 228 LYS A O 1
ATOM 1898 N N . ILE A 1 229 ? -8.501 6.142 0.299 1.00 65.00 229 ILE A N 1
ATOM 1899 C CA . ILE A 1 229 ? -8.023 6.529 1.634 1.00 65.00 229 ILE A CA 1
ATOM 1900 C C . ILE A 1 229 ? -8.780 7.748 2.153 1.00 65.00 229 ILE A C 1
ATOM 1902 O O . ILE A 1 229 ? -9.225 7.754 3.299 1.00 65.00 229 ILE A O 1
ATOM 1906 N N . ASN A 1 230 ? -9.007 8.747 1.304 1.00 67.38 230 ASN A N 1
ATOM 1907 C CA . ASN A 1 230 ? -9.843 9.884 1.650 1.00 67.38 230 ASN A CA 1
ATOM 1908 C C . ASN A 1 230 ? -11.275 9.444 1.931 1.00 67.38 230 ASN A C 1
ATOM 1910 O O . ASN A 1 230 ? -11.818 9.901 2.919 1.00 67.38 230 ASN A O 1
ATOM 1914 N N . ALA A 1 231 ? -11.856 8.504 1.186 1.00 65.38 231 ALA A N 1
ATOM 1915 C CA . ALA A 1 231 ? -13.158 7.912 1.487 1.00 65.38 231 ALA A CA 1
ATOM 1916 C C . ALA A 1 231 ? -13.140 7.115 2.807 1.00 65.38 231 ALA A C 1
ATOM 1918 O O . ALA A 1 231 ? -14.102 7.166 3.575 1.00 65.38 231 ALA A O 1
ATOM 1919 N N . TYR A 1 232 ? -12.039 6.433 3.144 1.00 67.00 232 TYR A N 1
ATOM 1920 C CA . TYR A 1 232 ? -11.848 5.831 4.470 1.00 67.00 232 TYR A CA 1
ATOM 1921 C C . TYR A 1 232 ? -11.806 6.887 5.584 1.00 67.00 232 TYR A C 1
ATOM 1923 O O . TYR A 1 232 ? -12.360 6.651 6.656 1.00 67.00 232 TYR A O 1
ATOM 1931 N N . PHE A 1 233 ? -11.205 8.053 5.336 1.00 68.62 233 PHE A N 1
ATOM 1932 C CA . PHE A 1 233 ? -11.171 9.171 6.283 1.00 68.62 233 PHE A CA 1
ATOM 1933 C C . PHE A 1 233 ? -12.434 10.056 6.277 1.00 68.62 233 PHE A C 1
ATOM 1935 O O . PHE A 1 233 ? -12.665 10.747 7.270 1.00 68.62 233 PHE A O 1
ATOM 1942 N N . ALA A 1 234 ? -13.210 10.083 5.187 1.00 62.72 234 ALA A N 1
ATOM 1943 C CA . ALA A 1 234 ? -14.296 11.036 4.934 1.00 62.72 234 ALA A CA 1
ATOM 1944 C C . ALA A 1 234 ? -15.700 10.419 5.008 1.00 62.72 234 ALA A C 1
ATOM 1946 O O . ALA A 1 234 ? -16.598 11.071 5.531 1.00 62.72 234 ALA A O 1
ATOM 1947 N N . GLU A 1 235 ? -15.911 9.193 4.517 1.00 45.22 235 GLU A N 1
ATOM 1948 C CA . GLU A 1 235 ? -17.266 8.651 4.303 1.00 45.22 235 GLU A CA 1
ATOM 1949 C C . GLU A 1 235 ? -17.588 7.397 5.123 1.00 45.22 235 GLU A C 1
ATOM 1951 O O . GLU A 1 235 ? -18.750 7.163 5.451 1.00 45.22 235 GLU A O 1
ATOM 1956 N N . ASN A 1 236 ? -16.601 6.609 5.554 1.00 45.72 236 ASN A N 1
ATOM 1957 C CA . ASN A 1 236 ? -16.876 5.321 6.205 1.00 45.72 236 ASN A CA 1
ATOM 1958 C C . ASN A 1 236 ? -17.017 5.406 7.728 1.00 45.72 236 ASN A C 1
ATOM 1960 O O . ASN A 1 236 ? -16.410 4.641 8.485 1.00 45.72 236 ASN A O 1
ATOM 1964 N N . THR A 1 237 ? -17.915 6.294 8.158 1.00 46.09 237 THR A N 1
ATOM 1965 C CA . THR A 1 237 ? -18.768 6.029 9.316 1.00 46.09 237 THR A CA 1
ATOM 1966 C C . THR A 1 237 ? -19.796 4.939 8.933 1.00 46.09 237 THR A C 1
ATOM 1968 O O . THR A 1 237 ? -20.788 5.272 8.291 1.00 46.09 237 THR A O 1
ATOM 1971 N N . PRO A 1 238 ? -19.626 3.670 9.358 1.00 50.84 238 PRO A N 1
ATOM 1972 C CA . PRO A 1 238 ? -18.541 3.293 10.242 1.00 50.84 238 PRO A CA 1
ATOM 1973 C C . PRO A 1 238 ? -17.840 1.954 9.969 1.00 50.84 238 PRO A C 1
ATOM 1975 O O . PRO A 1 238 ? -18.434 0.882 9.943 1.00 50.84 238 PRO A O 1
ATOM 1978 N N . LEU A 1 239 ? -16.507 2.027 10.042 1.00 65.44 239 LEU A N 1
ATOM 1979 C CA . LEU A 1 239 ? -15.614 0.964 10.537 1.00 65.44 239 LEU A CA 1
ATOM 1980 C C . LEU A 1 239 ? -15.910 0.551 12.009 1.00 65.44 239 LEU A C 1
ATOM 1982 O O . LEU A 1 239 ? -15.230 -0.312 12.571 1.00 65.44 239 LEU A O 1
ATOM 1986 N N . PHE A 1 240 ? -16.932 1.158 12.625 1.00 82.88 240 PHE A N 1
ATOM 1987 C CA . PHE A 1 240 ? -17.425 0.986 13.992 1.00 82.88 240 PHE A CA 1
ATOM 1988 C C . PHE A 1 240 ? -18.958 0.829 14.027 1.00 82.88 240 PHE A C 1
ATOM 1990 O O . PHE A 1 240 ? -19.704 1.804 13.985 1.00 82.88 240 PHE A O 1
ATOM 1997 N N . THR A 1 241 ? -19.479 -0.383 14.149 1.00 85.25 241 THR A N 1
ATOM 1998 C CA . THR A 1 241 ? -20.930 -0.559 14.307 1.00 85.25 241 THR A CA 1
ATOM 1999 C C . THR A 1 241 ? -21.348 -0.152 15.726 1.00 85.25 241 THR A C 1
ATOM 2001 O O . THR A 1 241 ? -20.858 -0.764 16.676 1.00 85.25 241 THR A O 1
ATOM 2004 N N . PRO A 1 242 ? -22.227 0.855 15.919 1.00 86.88 242 PRO A N 1
ATOM 2005 C CA . PRO A 1 242 ? -22.658 1.255 17.254 1.00 86.88 242 PRO A CA 1
ATOM 2006 C C . PRO A 1 242 ? -23.304 0.085 18.010 1.00 86.88 242 PRO A C 1
ATOM 2008 O O . PRO A 1 242 ? -24.168 -0.589 17.443 1.00 86.88 242 PRO A O 1
ATOM 2011 N N . PRO A 1 243 ? -22.942 -0.149 19.283 1.00 90.94 243 PRO A N 1
ATOM 2012 C CA . PRO A 1 243 ? -23.596 -1.169 20.087 1.00 90.94 243 PRO A CA 1
ATOM 2013 C C . PRO A 1 243 ? -25.086 -0.897 20.279 1.00 90.94 243 PRO A C 1
ATOM 2015 O O . PRO A 1 243 ? -25.490 0.235 20.561 1.00 90.94 243 PRO A O 1
ATOM 2018 N N . VAL A 1 244 ? -25.888 -1.960 20.204 1.00 89.19 244 VAL A N 1
ATOM 2019 C CA . VAL A 1 244 ? -27.344 -1.902 20.419 1.00 89.19 244 VAL A CA 1
ATOM 2020 C C . VAL A 1 244 ? -27.685 -1.644 21.889 1.00 89.19 244 VAL A C 1
ATOM 2022 O O . VAL A 1 244 ? -28.658 -0.957 22.191 1.00 89.19 244 VAL A O 1
ATOM 2025 N N . SER A 1 245 ? -26.885 -2.173 22.817 1.00 93.06 245 SER A N 1
ATOM 2026 C CA . SER A 1 245 ? -27.116 -2.017 24.253 1.00 93.06 245 SER A CA 1
ATOM 2027 C C . SER A 1 245 ? -26.809 -0.593 24.708 1.00 93.06 245 SER A C 1
ATOM 2029 O O . SER A 1 245 ? -25.702 -0.099 24.495 1.00 93.06 245 SER A O 1
ATOM 2031 N N . VAL A 1 246 ? -27.765 0.059 25.375 1.00 93.31 246 VAL A N 1
ATOM 2032 C CA . VAL A 1 246 ? -27.636 1.456 25.819 1.00 93.31 246 VAL A CA 1
ATOM 2033 C C . VAL A 1 246 ? -27.693 1.564 27.342 1.00 93.31 246 VAL A C 1
ATOM 2035 O O . VAL A 1 246 ? -28.655 1.122 27.969 1.00 93.31 246 VAL A O 1
ATOM 2038 N N . ILE A 1 247 ? -26.701 2.230 27.935 1.00 93.00 247 ILE A N 1
ATOM 2039 C CA . ILE A 1 247 ? -26.719 2.696 29.324 1.00 93.00 247 ILE A CA 1
ATOM 2040 C C . ILE A 1 247 ? -26.999 4.199 29.310 1.00 93.00 247 ILE A C 1
ATOM 2042 O O . ILE A 1 247 ? -26.165 4.997 28.880 1.00 93.00 247 ILE A O 1
ATOM 2046 N N . LYS A 1 248 ? -28.177 4.599 29.804 1.00 91.44 248 LYS A N 1
ATOM 2047 C CA . LYS A 1 248 ? -28.573 6.017 29.831 1.00 91.44 248 LYS A CA 1
ATOM 2048 C C . LYS A 1 248 ? -27.685 6.851 30.756 1.00 91.44 248 LYS A C 1
ATOM 2050 O O . LYS A 1 248 ? -27.221 7.906 30.352 1.00 91.44 248 LYS A O 1
ATOM 2055 N N . ASN A 1 249 ? -27.447 6.363 31.974 1.00 91.12 249 ASN A N 1
ATOM 2056 C CA . ASN A 1 249 ? -26.613 7.018 32.983 1.00 91.12 249 ASN A CA 1
ATOM 2057 C C . ASN A 1 249 ? -25.608 6.007 33.535 1.00 91.12 249 ASN A C 1
ATOM 2059 O O . ASN A 1 249 ? -25.996 5.105 34.276 1.00 91.12 249 ASN A O 1
ATOM 2063 N N . CYS A 1 250 ? -24.340 6.143 33.156 1.00 91.12 250 CYS A N 1
ATOM 2064 C CA . CYS A 1 250 ? -23.276 5.266 33.621 1.00 91.12 250 CYS A CA 1
ATOM 2065 C C . CYS A 1 250 ? -22.647 5.806 34.910 1.00 91.12 250 CYS A C 1
ATOM 2067 O O . CYS A 1 250 ? -22.128 6.920 34.948 1.00 91.12 250 CYS A O 1
ATOM 2069 N N . ASN A 1 251 ? -22.712 4.986 35.956 1.00 90.81 251 ASN A N 1
ATOM 2070 C CA . ASN A 1 251 ? -22.097 5.169 37.264 1.00 90.81 251 ASN A CA 1
ATOM 2071 C C . ASN A 1 251 ? -21.509 3.831 37.772 1.00 90.81 251 ASN A C 1
ATOM 2073 O O . ASN A 1 251 ? -21.609 2.791 37.110 1.00 90.81 251 ASN A O 1
ATOM 2077 N N . LYS A 1 252 ? -20.927 3.837 38.977 1.00 87.12 252 LYS A N 1
ATOM 2078 C CA . LYS A 1 252 ? -20.206 2.683 39.537 1.00 87.12 252 LYS A CA 1
ATOM 2079 C C . LYS A 1 252 ? -21.086 1.438 39.703 1.00 87.12 252 LYS A C 1
ATOM 2081 O O . LYS A 1 252 ? -20.588 0.333 39.528 1.00 87.12 252 LYS A O 1
ATOM 2086 N N . SER A 1 253 ? -22.377 1.599 40.002 1.00 86.00 253 SER A N 1
ATOM 2087 C CA . SER A 1 253 ? -23.310 0.471 40.134 1.00 86.00 253 SER A CA 1
ATOM 2088 C C . SER A 1 253 ? -23.850 -0.029 38.796 1.00 86.00 253 SER A C 1
ATOM 2090 O O . SER A 1 253 ? -24.440 -1.097 38.742 1.00 86.00 253 SER A O 1
ATOM 2092 N N . THR A 1 254 ? -23.671 0.712 37.702 1.00 87.44 254 THR A N 1
ATOM 2093 C CA . THR A 1 254 ? -24.064 0.234 36.364 1.00 87.44 254 THR A CA 1
ATOM 2094 C C . THR A 1 254 ? -22.945 -0.493 35.627 1.00 87.44 254 THR A C 1
ATOM 2096 O O . THR A 1 254 ? -23.242 -1.324 34.773 1.00 87.44 254 THR A O 1
ATOM 2099 N N . LEU A 1 255 ? -21.679 -0.198 35.950 1.00 86.06 255 LEU A N 1
ATOM 2100 C CA . LEU A 1 255 ? -20.505 -0.779 35.289 1.00 86.06 255 LEU A CA 1
ATOM 2101 C C . LEU A 1 255 ? -20.014 -2.080 35.957 1.00 86.06 255 LEU A C 1
ATOM 2103 O O . LEU A 1 255 ? -19.035 -2.673 35.515 1.00 86.06 255 LEU A O 1
ATOM 2107 N N . ASP A 1 256 ? -20.678 -2.557 37.013 1.00 88.06 256 ASP A N 1
ATOM 2108 C CA . ASP A 1 256 ? -20.306 -3.823 37.644 1.00 88.06 256 ASP A CA 1
ATOM 2109 C C . ASP A 1 256 ? -20.772 -5.042 36.823 1.00 88.06 256 ASP A C 1
ATOM 2111 O O . ASP A 1 256 ? -21.837 -5.036 36.199 1.00 88.06 256 ASP A O 1
ATOM 2115 N N . ILE A 1 257 ? -19.994 -6.130 36.858 1.00 86.31 257 ILE A N 1
ATOM 2116 C CA . ILE A 1 257 ? -20.271 -7.363 36.099 1.00 86.31 257 ILE A CA 1
ATOM 2117 C C . ILE A 1 257 ? -21.679 -7.913 36.361 1.00 86.31 257 ILE A C 1
ATOM 2119 O O . ILE A 1 257 ? -22.321 -8.408 35.431 1.00 86.31 257 ILE A O 1
ATOM 2123 N N . LYS A 1 258 ? -22.178 -7.867 37.604 1.00 88.00 258 LYS A N 1
ATOM 2124 C CA . LYS A 1 258 ? -23.503 -8.415 37.935 1.00 88.00 258 LYS A CA 1
ATOM 2125 C C . LYS A 1 258 ? -24.597 -7.570 37.288 1.00 88.00 258 LYS A C 1
ATOM 2127 O O . LYS A 1 258 ? -25.534 -8.139 36.728 1.00 88.00 258 LYS A O 1
ATOM 2132 N N . SER A 1 259 ? -24.462 -6.248 37.306 1.00 88.69 259 SER A N 1
ATOM 2133 C CA . SER A 1 259 ? -25.392 -5.326 36.649 1.00 88.69 259 SER A CA 1
ATOM 2134 C C . SER A 1 259 ? -25.346 -5.442 35.130 1.00 88.69 259 SER A C 1
ATOM 2136 O O . SER A 1 259 ? -26.397 -5.550 34.499 1.00 88.69 259 SER A O 1
ATOM 2138 N N . LEU A 1 260 ? -24.158 -5.524 34.526 1.00 90.31 260 LEU A N 1
ATOM 2139 C CA . LEU A 1 260 ? -24.027 -5.720 33.080 1.00 90.31 260 LEU A CA 1
ATOM 2140 C C . LEU A 1 260 ? -24.617 -7.068 32.625 1.00 90.31 260 LEU A C 1
ATOM 2142 O O . LEU A 1 260 ? -25.307 -7.121 31.606 1.00 90.31 260 LEU A O 1
ATOM 2146 N N . LYS A 1 261 ? -24.435 -8.148 33.401 1.00 87.44 261 LYS A N 1
ATOM 2147 C CA . LYS A 1 261 ? -25.105 -9.441 33.152 1.00 87.44 261 LYS A CA 1
ATOM 2148 C C . LYS A 1 261 ? -26.623 -9.329 33.280 1.00 87.44 261 LYS A C 1
ATOM 2150 O O . LYS A 1 261 ? -27.344 -9.792 32.400 1.00 87.44 261 LYS A O 1
ATOM 2155 N N . ARG A 1 262 ? -27.118 -8.691 34.347 1.00 87.06 262 ARG A N 1
ATOM 2156 C CA . ARG A 1 262 ? -28.560 -8.498 34.588 1.00 87.06 262 ARG A CA 1
ATOM 2157 C C . ARG A 1 262 ? -29.229 -7.738 33.442 1.00 87.06 262 ARG A C 1
ATOM 2159 O O . ARG A 1 262 ? -30.331 -8.094 33.041 1.00 87.06 262 ARG A O 1
ATOM 2166 N N . ASN A 1 263 ? -28.537 -6.745 32.892 1.00 84.06 263 ASN A N 1
ATOM 2167 C CA . ASN A 1 263 ? -29.017 -5.931 31.778 1.00 84.06 263 ASN A CA 1
ATOM 2168 C C . ASN A 1 263 ? -28.767 -6.565 30.398 1.00 84.06 263 ASN A C 1
ATOM 2170 O O . ASN A 1 263 ? -28.999 -5.906 29.390 1.00 84.06 263 ASN A O 1
ATOM 2174 N N . LYS A 1 264 ? -28.30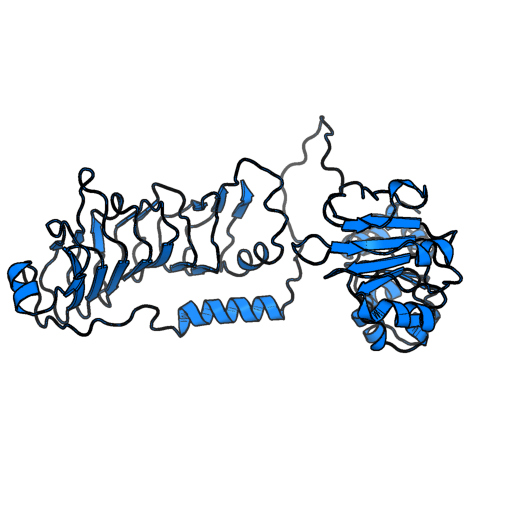4 -7.825 30.337 1.00 86.06 264 LYS A N 1
ATOM 2175 C CA . LYS A 1 264 ? -27.978 -8.550 29.092 1.00 86.06 264 LYS A CA 1
ATOM 2176 C C . LYS A 1 264 ? -26.981 -7.809 28.193 1.00 86.06 264 LYS A C 1
ATOM 2178 O O . LYS A 1 264 ? -27.007 -7.944 26.976 1.00 86.06 264 LYS A O 1
ATOM 2183 N N . ILE A 1 265 ? -26.102 -7.026 28.809 1.00 87.50 265 ILE A N 1
ATOM 2184 C CA . ILE A 1 265 ? -25.040 -6.292 28.121 1.00 87.50 265 ILE A CA 1
ATOM 2185 C C . ILE A 1 265 ? -23.841 -7.204 27.868 1.00 87.50 265 ILE A C 1
ATOM 2187 O O . ILE A 1 265 ? -23.194 -7.108 26.829 1.00 87.50 265 ILE A O 1
ATOM 2191 N N . ILE A 1 266 ? -23.548 -8.086 28.826 1.00 86.88 266 ILE A N 1
ATOM 2192 C CA . ILE A 1 266 ? -22.537 -9.124 28.651 1.00 86.88 266 ILE A CA 1
ATOM 2193 C C . ILE A 1 266 ? -23.167 -10.283 27.888 1.00 86.88 266 ILE A C 1
ATOM 2195 O O . ILE A 1 266 ? -24.092 -10.923 28.392 1.00 86.88 266 ILE A O 1
ATOM 2199 N N . THR A 1 267 ? -22.618 -10.593 26.719 1.00 84.81 267 THR A N 1
ATOM 2200 C CA . THR A 1 267 ? -22.910 -11.845 26.014 1.00 84.81 267 THR A CA 1
ATOM 2201 C C . THR A 1 267 ? -21.755 -12.817 26.205 1.00 84.81 267 THR A C 1
ATOM 2203 O O . THR A 1 267 ? -20.591 -12.428 26.106 1.00 84.81 267 THR A O 1
ATOM 2206 N N . THR A 1 268 ? -22.069 -14.079 26.480 1.00 80.50 268 THR A N 1
ATOM 2207 C CA . THR A 1 268 ? -21.082 -15.156 26.603 1.00 80.50 268 THR A CA 1
ATOM 2208 C C . THR A 1 268 ? -20.934 -15.913 25.296 1.00 80.50 268 THR A C 1
ATOM 2210 O O . THR A 1 268 ? -21.929 -16.369 24.735 1.00 80.50 268 THR A O 1
ATOM 2213 N N . ASP A 1 269 ? -19.696 -16.101 24.856 1.00 71.88 269 ASP A N 1
ATOM 2214 C CA . ASP A 1 269 ? -19.354 -17.060 23.811 1.00 71.88 269 ASP A CA 1
ATOM 2215 C C . ASP A 1 269 ? -19.507 -18.482 24.374 1.00 71.88 269 ASP A C 1
ATOM 2217 O O . ASP A 1 269 ? -18.802 -18.863 25.317 1.00 71.88 269 ASP A O 1
ATOM 2221 N N . ALA A 1 270 ? -20.470 -19.239 23.839 1.00 62.34 270 ALA A N 1
ATOM 2222 C CA . ALA A 1 270 ? -20.921 -20.514 24.398 1.00 62.34 270 ALA A CA 1
ATOM 2223 C C . ALA A 1 270 ? -19.818 -21.584 24.454 1.00 62.34 270 ALA A C 1
ATOM 2225 O O . ALA A 1 270 ? -19.908 -22.497 25.270 1.00 62.34 270 ALA A O 1
ATOM 2226 N N . SER A 1 271 ? -18.777 -21.476 23.623 1.00 64.00 271 SER A N 1
ATOM 2227 C CA . SER A 1 271 ? -17.708 -22.476 23.571 1.00 64.00 271 SER A CA 1
ATOM 2228 C C . SER A 1 271 ? -16.588 -22.240 24.588 1.00 64.00 271 SER A C 1
ATOM 2230 O O . SER A 1 271 ? -15.959 -23.203 25.014 1.00 64.00 271 SER A O 1
ATOM 2232 N N . ASN A 1 272 ? -16.330 -20.987 24.995 1.00 67.38 272 ASN A N 1
ATOM 2233 C CA . ASN A 1 272 ? -15.074 -20.621 25.672 1.00 67.38 272 ASN A CA 1
ATOM 2234 C C . ASN A 1 272 ? -15.241 -19.814 26.974 1.00 67.38 272 ASN A C 1
ATOM 2236 O O . ASN A 1 272 ? -14.241 -19.357 27.527 1.00 67.38 272 ASN A O 1
ATOM 2240 N N . ASN A 1 273 ? -16.468 -19.599 27.470 1.00 80.25 273 ASN A N 1
ATOM 2241 C CA . ASN A 1 273 ? -16.744 -18.743 28.643 1.00 80.25 273 ASN A CA 1
ATOM 2242 C C . ASN A 1 273 ? -16.165 -17.317 28.526 1.00 80.25 273 ASN A C 1
ATOM 2244 O O . ASN A 1 273 ? -15.893 -16.654 29.530 1.00 80.25 273 ASN A O 1
ATOM 2248 N N . LEU A 1 274 ? -15.981 -16.841 27.294 1.00 86.25 274 LEU A N 1
ATOM 2249 C CA . LEU A 1 274 ? -15.485 -15.503 27.000 1.00 86.25 274 LEU A CA 1
ATOM 2250 C C . LEU A 1 274 ? -16.640 -14.503 26.971 1.00 86.25 274 LEU A C 1
ATOM 2252 O O . LEU A 1 274 ? -17.743 -14.831 26.533 1.00 86.25 274 LEU A O 1
ATOM 2256 N N . PHE A 1 275 ? -16.386 -13.284 27.436 1.00 87.50 275 PHE A N 1
ATOM 2257 C CA . PHE A 1 275 ? -17.374 -12.215 27.515 1.00 87.50 275 PHE A CA 1
ATOM 2258 C C . PHE A 1 275 ? -17.159 -11.186 26.410 1.00 87.50 275 PHE A C 1
ATOM 2260 O O . PHE A 1 275 ? -16.037 -10.727 26.188 1.00 87.50 275 PHE A O 1
ATOM 2267 N N . ASN A 1 276 ? -18.254 -10.757 25.793 1.00 92.25 276 ASN A N 1
ATOM 2268 C CA . ASN A 1 276 ? -18.286 -9.544 24.989 1.00 92.25 276 ASN A CA 1
ATOM 2269 C C . ASN A 1 276 ? -19.048 -8.474 25.767 1.00 92.25 276 ASN A C 1
ATOM 2271 O O . ASN A 1 276 ? -20.124 -8.743 26.305 1.00 92.25 276 ASN A O 1
ATOM 2275 N N . VAL A 1 277 ? -18.487 -7.272 25.823 1.00 94.19 277 VAL A N 1
ATOM 2276 C CA . VAL A 1 277 ? -19.127 -6.073 26.358 1.00 94.19 277 VAL A CA 1
ATOM 2277 C C . VAL A 1 277 ? -19.240 -5.080 25.216 1.00 94.19 277 VAL A C 1
ATOM 2279 O O . VAL A 1 277 ? -18.243 -4.524 24.759 1.00 94.19 277 VAL A O 1
ATOM 2282 N N . GLU A 1 278 ? -20.466 -4.852 24.761 1.00 94.50 278 GLU A N 1
ATOM 2283 C CA . GLU A 1 278 ? -20.757 -3.903 23.692 1.00 94.50 278 GLU A CA 1
ATOM 2284 C C . GLU A 1 278 ? -21.799 -2.906 24.186 1.00 94.50 278 GLU A C 1
ATOM 2286 O O . GLU A 1 278 ? -22.958 -3.269 24.385 1.00 94.50 278 GLU A O 1
ATOM 2291 N N . ILE A 1 279 ? -21.393 -1.655 24.415 1.00 94.44 279 ILE A N 1
ATOM 2292 C CA . ILE A 1 279 ? -22.239 -0.640 25.050 1.00 94.44 279 ILE A CA 1
ATOM 2293 C C . ILE A 1 279 ? -22.166 0.729 24.390 1.00 94.44 279 ILE A C 1
ATOM 2295 O O . ILE A 1 279 ? -21.101 1.245 24.063 1.00 94.44 279 ILE A O 1
ATOM 2299 N N . THR A 1 280 ? -23.326 1.363 24.299 1.00 94.31 280 THR A N 1
ATOM 2300 C CA . THR A 1 280 ? -23.475 2.796 24.079 1.00 94.31 280 THR A CA 1
ATOM 2301 C C . THR A 1 280 ? -23.802 3.455 25.416 1.00 94.31 280 THR A C 1
ATOM 2303 O O . THR A 1 280 ? -24.778 3.091 26.067 1.00 94.31 280 THR A O 1
ATOM 2306 N N . ILE A 1 281 ? -23.004 4.432 25.841 1.00 93.94 281 ILE A N 1
ATOM 2307 C CA . ILE A 1 281 ? -23.241 5.213 27.056 1.00 93.94 281 ILE A CA 1
ATOM 2308 C C . ILE A 1 281 ? -23.683 6.620 26.649 1.00 93.94 281 ILE A C 1
ATOM 2310 O O . ILE A 1 281 ? -22.923 7.373 26.031 1.00 93.94 281 ILE A O 1
ATOM 2314 N N . ASP A 1 282 ? -24.920 6.975 26.998 1.00 91.31 282 ASP A N 1
ATOM 2315 C CA . ASP A 1 282 ? -25.486 8.285 26.659 1.00 91.31 282 ASP A CA 1
ATOM 2316 C C . ASP A 1 282 ? -24.902 9.393 27.542 1.00 91.31 282 ASP A C 1
ATOM 2318 O O . ASP A 1 282 ? -24.495 10.439 27.032 1.00 91.31 282 ASP A O 1
ATOM 2322 N N . ASN A 1 283 ? -24.853 9.150 28.853 1.00 89.69 283 ASN A N 1
ATOM 2323 C CA . ASN A 1 283 ? -24.319 10.065 29.850 1.00 89.69 283 ASN A CA 1
ATOM 2324 C C . ASN A 1 283 ? -23.427 9.303 30.835 1.00 89.69 283 ASN A C 1
ATOM 2326 O O . ASN A 1 283 ? -23.904 8.449 31.584 1.00 89.69 283 ASN A O 1
ATOM 2330 N N . ASN A 1 284 ? -22.132 9.599 30.830 1.00 90.31 284 ASN A N 1
ATOM 2331 C CA . ASN A 1 284 ? -21.175 9.018 31.762 1.00 90.31 284 ASN A CA 1
ATOM 2332 C C . ASN A 1 284 ? -20.784 10.034 32.841 1.00 90.31 284 ASN A C 1
ATOM 2334 O O . ASN A 1 284 ? -20.331 11.126 32.503 1.00 90.31 284 ASN A O 1
ATOM 2338 N N . THR A 1 285 ? -20.901 9.650 34.115 1.00 87.94 285 THR A N 1
ATOM 2339 C CA . THR A 1 285 ? -20.441 10.461 35.258 1.00 87.94 285 THR A CA 1
ATOM 2340 C C . THR A 1 285 ? -19.151 9.930 35.882 1.00 87.94 285 THR A C 1
ATOM 2342 O O . THR A 1 285 ? -18.698 10.469 36.886 1.00 87.94 285 THR A O 1
ATOM 2345 N N . LEU A 1 286 ? -18.592 8.837 35.358 1.00 90.69 286 LEU A N 1
ATOM 2346 C CA . LEU A 1 286 ? -17.364 8.241 35.871 1.00 90.69 286 LEU A CA 1
ATOM 2347 C C . LEU A 1 286 ? -16.142 8.827 35.175 1.00 90.69 286 LEU A C 1
ATOM 2349 O O . LEU A 1 286 ? -16.056 8.806 33.949 1.00 90.69 286 LEU A O 1
ATOM 2353 N N . GLU A 1 287 ? -15.157 9.259 35.953 1.00 92.19 287 GLU A N 1
ATOM 2354 C CA . GLU A 1 287 ? -13.833 9.601 35.419 1.00 92.19 287 GLU A CA 1
ATOM 2355 C C . GLU A 1 287 ? -13.091 8.350 34.926 1.00 92.19 287 GLU A C 1
ATOM 2357 O O . GLU A 1 287 ? -12.394 8.400 33.917 1.00 92.19 287 GLU A O 1
ATOM 2362 N N . VAL A 1 288 ? -13.304 7.207 35.588 1.00 94.69 288 VAL A N 1
ATOM 2363 C CA . VAL A 1 288 ? -12.654 5.931 35.265 1.00 94.69 288 VAL A CA 1
ATOM 2364 C C . VAL A 1 288 ? -13.696 4.889 34.863 1.00 94.69 288 VAL A C 1
ATOM 2366 O O . VAL A 1 288 ? -14.556 4.517 35.666 1.00 94.69 288 VAL A O 1
ATOM 2369 N N . LEU A 1 289 ? -13.596 4.381 33.634 1.00 94.75 289 LEU A N 1
ATOM 2370 C CA . LEU A 1 289 ? -14.317 3.190 33.182 1.00 94.75 289 LEU A CA 1
ATOM 2371 C C . LEU A 1 289 ? -13.417 1.968 33.371 1.00 94.75 289 LEU A C 1
ATOM 2373 O O . LEU A 1 289 ? -12.495 1.730 32.591 1.00 94.75 289 LEU A O 1
ATOM 2377 N N . ASP A 1 290 ? -13.670 1.219 34.441 1.00 93.38 290 ASP A N 1
ATOM 2378 C CA . ASP A 1 290 ? -12.791 0.142 34.889 1.00 93.38 290 ASP A CA 1
ATOM 2379 C C . ASP A 1 290 ? -13.329 -1.248 34.511 1.00 93.38 290 ASP A C 1
ATOM 2381 O O . ASP A 1 290 ? -14.301 -1.734 35.094 1.00 93.38 290 ASP A O 1
ATOM 2385 N N . PHE A 1 291 ? -12.670 -1.893 33.546 1.00 92.38 291 PHE A N 1
ATOM 2386 C CA . PHE A 1 291 ? -12.921 -3.272 33.126 1.00 92.38 291 PHE A CA 1
ATOM 2387 C C . PHE A 1 291 ? -11.811 -4.235 33.567 1.00 92.38 291 PHE A C 1
ATOM 2389 O O . PHE A 1 291 ? -11.770 -5.367 33.091 1.00 92.38 291 PHE A O 1
ATOM 2396 N N . SER A 1 292 ? -10.920 -3.828 34.476 1.00 89.00 292 SER A N 1
ATOM 2397 C CA . SER A 1 292 ? -9.773 -4.644 34.904 1.00 89.00 292 SER A CA 1
ATOM 2398 C C . SER A 1 292 ? -10.173 -6.011 35.467 1.00 89.00 292 SER A C 1
ATOM 2400 O O . SER A 1 292 ? -9.519 -7.004 35.179 1.00 89.00 292 SER A O 1
ATOM 2402 N N . ASN A 1 293 ? -11.301 -6.083 36.182 1.00 87.19 293 ASN A N 1
ATOM 2403 C CA . ASN A 1 293 ? -11.819 -7.312 36.799 1.00 87.19 293 ASN A CA 1
ATOM 2404 C C . ASN A 1 293 ? -12.569 -8.247 35.823 1.00 87.19 293 ASN A C 1
ATOM 2406 O O . ASN A 1 293 ? -13.302 -9.141 36.251 1.00 87.19 293 ASN A O 1
ATOM 2410 N N . PHE A 1 294 ? -12.486 -8.010 34.510 1.00 88.19 294 PHE A N 1
ATOM 2411 C CA . PHE A 1 294 ? -13.177 -8.803 33.493 1.00 88.19 294 PHE A CA 1
ATOM 2412 C C . PHE A 1 294 ? -12.207 -9.818 32.864 1.00 88.19 294 PHE A C 1
ATOM 2414 O O . PHE A 1 294 ? -11.927 -9.766 31.670 1.00 88.19 294 PHE A O 1
ATOM 2421 N N . ASP A 1 295 ? -11.734 -10.790 33.647 1.00 82.44 295 ASP A N 1
ATOM 2422 C CA . ASP A 1 295 ? -10.652 -11.740 33.292 1.00 82.44 295 ASP A CA 1
ATOM 2423 C C . ASP A 1 295 ? -10.888 -12.612 32.037 1.00 82.44 295 ASP A C 1
ATOM 2425 O O . ASP A 1 295 ? -9.987 -13.309 31.562 1.00 82.44 295 ASP A O 1
ATOM 2429 N N . ASN A 1 296 ? -12.115 -12.628 31.509 1.00 87.50 296 ASN A N 1
ATOM 2430 C CA . ASN A 1 296 ? -12.511 -13.354 30.297 1.00 87.50 296 ASN A CA 1
ATOM 2431 C C . ASN A 1 296 ? -13.017 -12.420 29.184 1.00 87.50 296 ASN A C 1
ATOM 2433 O O . ASN A 1 296 ? -13.731 -12.865 28.287 1.00 87.50 296 ASN A O 1
ATOM 2437 N N . LEU A 1 297 ? -12.699 -11.125 29.244 1.00 91.00 297 LEU A N 1
ATOM 2438 C CA . LEU A 1 297 ? -13.113 -10.148 28.240 1.00 91.00 297 LEU A CA 1
ATOM 2439 C C . LEU A 1 297 ? -12.432 -10.425 26.893 1.00 91.00 297 LEU A C 1
ATOM 2441 O O . LEU A 1 297 ? -11.211 -10.361 26.778 1.00 91.00 297 LEU A O 1
ATOM 2445 N N . LYS A 1 298 ? -13.241 -10.723 25.874 1.00 92.75 298 LYS A N 1
ATOM 2446 C CA . LYS A 1 298 ? -12.814 -10.982 24.490 1.00 92.75 298 LYS A CA 1
ATOM 2447 C C . LYS A 1 298 ? -13.076 -9.799 23.574 1.00 92.75 298 LYS A C 1
ATOM 2449 O O . LYS A 1 298 ? -12.244 -9.479 22.728 1.00 92.75 298 LYS A O 1
ATOM 2454 N N . VAL A 1 299 ? -14.226 -9.153 23.739 1.00 93.88 299 VAL A N 1
ATOM 2455 C CA . VAL A 1 299 ? -14.632 -7.986 22.952 1.00 93.88 299 VAL A CA 1
ATOM 2456 C C . VAL A 1 299 ? -15.020 -6.872 23.905 1.00 93.88 299 VAL A C 1
ATOM 2458 O O . VAL A 1 299 ? -15.874 -7.071 24.768 1.00 93.88 299 VAL A O 1
ATOM 2461 N N . LEU A 1 300 ? -14.428 -5.699 23.716 1.00 95.94 300 LEU A N 1
ATOM 2462 C CA . LEU A 1 300 ? -14.838 -4.468 24.371 1.00 95.94 300 LEU A CA 1
ATOM 2463 C C . LEU A 1 300 ? -15.117 -3.412 23.307 1.00 95.94 300 LEU A C 1
ATOM 2465 O O . LEU A 1 300 ? -14.199 -2.950 22.632 1.00 95.94 300 LEU A O 1
ATOM 2469 N N . ARG A 1 301 ? -16.387 -3.034 23.166 1.00 95.94 301 ARG A N 1
ATOM 2470 C CA . ARG A 1 301 ? -16.850 -2.010 22.229 1.00 95.94 301 ARG A CA 1
ATOM 2471 C C . ARG A 1 301 ? -17.646 -0.955 22.983 1.00 95.94 301 ARG A C 1
ATOM 2473 O O . ARG A 1 301 ? -18.697 -1.257 23.544 1.00 95.94 301 ARG A O 1
ATOM 2480 N N . ILE A 1 302 ? -17.161 0.281 22.986 1.00 94.88 302 ILE A N 1
ATOM 2481 C CA . ILE A 1 302 ? -17.764 1.383 23.739 1.00 94.88 302 ILE A CA 1
ATOM 2482 C C . ILE A 1 302 ? -18.026 2.565 22.808 1.00 94.88 302 ILE A C 1
ATOM 2484 O O . ILE A 1 302 ? -17.115 3.059 22.147 1.00 94.88 302 ILE A O 1
ATOM 2488 N N . LEU A 1 303 ? -19.264 3.058 22.801 1.00 94.50 303 LEU A N 1
ATOM 2489 C CA . LEU A 1 303 ? -19.625 4.354 22.230 1.00 94.50 303 LEU A CA 1
ATOM 2490 C C . LEU A 1 303 ? -20.005 5.327 23.349 1.00 94.50 303 LEU A C 1
ATOM 2492 O O . LEU A 1 303 ? -21.019 5.146 24.017 1.00 94.50 303 LEU A O 1
ATOM 2496 N N . LEU A 1 304 ? -19.227 6.390 23.523 1.00 92.88 304 LEU A N 1
ATOM 2497 C CA . LEU A 1 304 ? -19.479 7.463 24.481 1.00 92.88 304 LEU A CA 1
ATOM 2498 C C . LEU A 1 304 ? -20.125 8.658 23.765 1.00 92.88 304 LEU A C 1
ATOM 2500 O O . LEU A 1 304 ? -19.467 9.370 23.003 1.00 92.88 304 LEU A O 1
ATOM 2504 N N . LYS A 1 305 ? -21.417 8.918 24.013 1.00 90.00 305 LYS A N 1
ATOM 2505 C CA . LYS A 1 305 ? -22.090 10.094 23.425 1.00 90.00 305 LYS A CA 1
ATOM 2506 C C . LYS A 1 305 ? -21.730 11.388 24.151 1.00 90.00 305 LYS A C 1
ATOM 2508 O O . LYS A 1 305 ? -21.481 12.396 23.496 1.00 90.00 305 LYS A O 1
ATOM 2513 N N . LYS A 1 306 ? -21.712 11.354 25.486 1.00 84.81 306 LYS A N 1
ATOM 2514 C CA . LYS A 1 306 ? -21.282 12.444 26.374 1.00 84.81 306 LYS A CA 1
ATOM 2515 C C . LYS A 1 306 ? -20.494 11.829 27.526 1.00 84.81 306 LYS A C 1
ATOM 2517 O O . LYS A 1 306 ? -20.994 10.910 28.174 1.00 84.81 306 LYS A O 1
ATOM 2522 N N . SER A 1 307 ? -19.263 12.279 27.766 1.00 76.12 307 SER A N 1
ATOM 2523 C CA . SER A 1 307 ? -18.422 11.629 28.775 1.00 76.12 307 SER A CA 1
ATOM 2524 C C . SER A 1 307 ? -17.394 12.549 29.411 1.00 76.12 307 SER A C 1
ATOM 2526 O O . SER A 1 307 ? -16.731 13.303 28.707 1.00 76.12 307 SER A O 1
ATOM 2528 N N . VAL A 1 308 ? -17.237 12.403 30.727 1.00 75.25 308 VAL A N 1
ATOM 2529 C CA . VAL A 1 308 ? -16.119 12.922 31.532 1.00 75.25 308 VAL A CA 1
ATOM 2530 C C . VAL A 1 308 ? -15.013 11.881 31.738 1.00 75.25 308 VAL A C 1
ATOM 2532 O O . VAL A 1 308 ? -14.102 12.123 32.519 1.00 75.25 308 VAL A O 1
ATOM 2535 N N . ALA A 1 309 ? -15.104 10.709 31.096 1.00 82.50 309 ALA A N 1
ATOM 2536 C CA . ALA A 1 309 ? -14.104 9.659 31.264 1.00 82.50 309 ALA A CA 1
ATOM 2537 C C . ALA A 1 309 ? -12.732 10.200 30.867 1.00 82.50 309 ALA A C 1
ATOM 2539 O O . ALA A 1 309 ? -12.525 10.601 29.722 1.00 82.50 309 ALA A O 1
ATOM 2540 N N . THR A 1 310 ? -11.821 10.186 31.825 1.00 89.81 310 THR A N 1
ATOM 2541 C CA . THR A 1 310 ? -10.411 10.510 31.648 1.00 89.81 310 THR A CA 1
ATOM 2542 C C . THR A 1 310 ? -9.563 9.248 31.597 1.00 89.81 310 THR A C 1
ATOM 2544 O O . THR A 1 310 ? -8.399 9.314 31.211 1.00 89.81 310 THR A O 1
ATOM 2547 N N . GLU A 1 311 ? -10.137 8.089 31.934 1.00 95.25 311 GLU A N 1
ATOM 2548 C CA . GLU A 1 311 ? -9.434 6.816 31.948 1.00 95.25 311 GLU A CA 1
ATOM 2549 C C . GLU A 1 311 ? -10.333 5.630 31.577 1.00 95.25 311 GL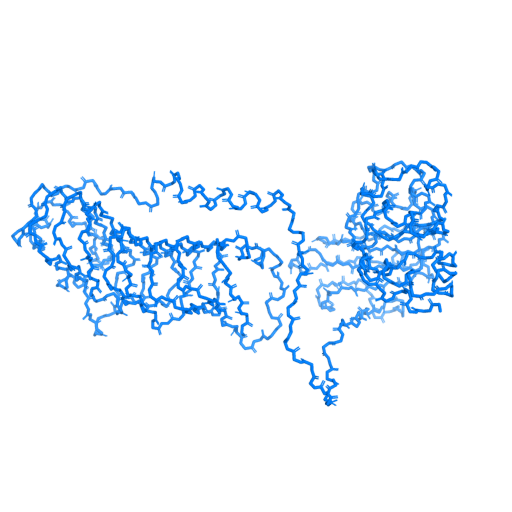U A C 1
ATOM 2551 O O . GLU A 1 311 ? -11.475 5.517 32.028 1.00 95.25 311 GLU A O 1
ATOM 2556 N N . ILE A 1 312 ? -9.792 4.716 30.773 1.00 96.19 312 ILE A N 1
ATOM 2557 C CA . ILE A 1 312 ? -10.382 3.412 30.472 1.00 96.19 312 ILE A CA 1
ATOM 2558 C C . ILE A 1 312 ? -9.348 2.348 30.829 1.00 96.19 312 ILE A C 1
ATOM 2560 O O . ILE A 1 312 ? -8.260 2.311 30.249 1.00 96.19 312 ILE A O 1
ATOM 2564 N N . ARG A 1 313 ? -9.693 1.479 31.782 1.00 95.12 313 ARG A N 1
ATOM 2565 C CA . ARG A 1 313 ? -8.850 0.355 32.204 1.00 95.12 313 ARG A CA 1
ATOM 2566 C C . ARG A 1 313 ? -9.379 -0.931 31.601 1.00 95.12 313 ARG A C 1
ATOM 2568 O O . ARG A 1 313 ? -10.555 -1.245 31.772 1.00 95.12 313 ARG A O 1
ATOM 2575 N N . VAL A 1 314 ? -8.517 -1.679 30.930 1.00 92.94 314 VAL A N 1
ATOM 2576 C CA . VAL A 1 314 ? -8.787 -3.062 30.514 1.00 92.94 314 VAL A CA 1
ATOM 2577 C C . VAL A 1 314 ? -8.038 -4.030 31.438 1.00 92.94 314 VAL A C 1
ATOM 2579 O O . VAL A 1 314 ? -7.180 -3.578 32.200 1.00 92.94 314 VAL A O 1
ATOM 2582 N N . PRO A 1 315 ? -8.363 -5.337 31.433 1.00 87.81 315 PRO A N 1
ATOM 2583 C CA . PRO A 1 315 ? -7.612 -6.326 32.203 1.00 87.81 315 PRO A CA 1
ATOM 2584 C C . PRO A 1 315 ? -6.110 -6.209 31.944 1.00 87.81 315 PRO A C 1
ATOM 2586 O O . PRO A 1 315 ? -5.687 -6.145 30.793 1.00 87.81 315 PRO A O 1
ATOM 2589 N N . ASP A 1 316 ? -5.323 -6.165 33.015 1.00 82.00 316 ASP A N 1
ATOM 2590 C CA . ASP A 1 316 ? -3.869 -6.012 32.963 1.00 82.00 316 ASP A CA 1
ATOM 2591 C C . ASP A 1 316 ? -3.215 -7.151 33.741 1.00 82.00 316 ASP A C 1
ATOM 2593 O O . ASP A 1 316 ? -2.788 -7.005 34.885 1.00 82.00 316 ASP A O 1
ATOM 2597 N N . THR A 1 317 ? -3.254 -8.347 33.163 1.00 67.12 317 THR A N 1
ATOM 2598 C CA . THR A 1 317 ? -2.761 -9.554 33.827 1.00 67.12 317 THR A CA 1
ATOM 2599 C C . THR A 1 317 ? -1.641 -10.164 33.009 1.00 67.12 317 THR A C 1
ATOM 2601 O O . THR A 1 317 ? -1.900 -10.855 32.030 1.00 67.12 317 THR A O 1
ATOM 2604 N N . GLU A 1 318 ? -0.397 -9.987 33.448 1.00 62.94 318 GLU A N 1
ATOM 2605 C CA . GLU A 1 318 ? 0.749 -10.725 32.888 1.00 62.94 318 GLU A CA 1
ATOM 2606 C C . GLU A 1 318 ? 0.628 -12.245 33.127 1.00 62.94 318 GLU A C 1
ATOM 2608 O O . GLU A 1 318 ? 1.219 -13.049 32.412 1.00 62.94 318 GLU A O 1
ATOM 2613 N N . ILE A 1 319 ? -0.169 -12.643 34.126 1.00 56.88 319 ILE A N 1
ATOM 2614 C CA . ILE A 1 319 ? -0.305 -14.026 34.609 1.00 56.88 319 ILE A CA 1
ATOM 2615 C C . ILE A 1 319 ? -1.336 -14.831 33.797 1.00 56.88 319 ILE A C 1
ATOM 2617 O O . ILE A 1 319 ? -1.208 -16.047 33.656 1.00 56.88 319 ILE A O 1
ATOM 2621 N N . VAL A 1 320 ? -2.370 -14.179 33.257 1.00 59.41 320 VAL A N 1
ATOM 2622 C CA . VAL A 1 320 ? -3.428 -14.839 32.478 1.00 59.41 320 VAL A CA 1
ATOM 2623 C C . VAL A 1 320 ? -3.224 -14.490 31.015 1.00 59.41 320 VAL A C 1
ATOM 2625 O O . VAL A 1 320 ? -3.122 -13.315 30.678 1.00 59.41 320 VAL A O 1
ATOM 2628 N N . LEU A 1 321 ? -3.191 -15.508 30.145 1.00 61.62 321 LEU A N 1
ATOM 2629 C CA . LEU A 1 321 ? -3.088 -15.313 28.696 1.00 61.62 321 LEU A CA 1
ATOM 2630 C C . LEU A 1 321 ? -4.051 -14.201 28.250 1.00 61.62 321 LEU A C 1
ATOM 2632 O O . LEU A 1 321 ? -5.245 -14.329 28.537 1.00 61.62 321 LEU A O 1
ATOM 2636 N N . PRO A 1 322 ? -3.580 -13.157 27.544 1.00 66.31 322 PRO A N 1
ATOM 2637 C CA . PRO A 1 322 ? -4.445 -12.079 27.089 1.00 66.31 322 PRO A CA 1
ATOM 2638 C C . PRO A 1 322 ? -5.563 -12.643 26.213 1.00 66.31 322 PRO A C 1
ATOM 2640 O O . PRO A 1 322 ? -5.329 -13.496 25.348 1.00 66.31 322 PRO A O 1
ATOM 2643 N N . LYS A 1 323 ? -6.795 -12.203 26.483 1.00 84.88 323 LYS A N 1
ATOM 2644 C CA . LYS A 1 323 ? -8.019 -12.698 25.827 1.00 84.88 323 LYS A CA 1
ATOM 2645 C C . LYS A 1 323 ? -8.721 -11.637 24.999 1.00 84.88 323 LYS A C 1
ATOM 2647 O O . LYS A 1 323 ? -9.589 -12.004 24.211 1.00 84.88 323 LYS A O 1
ATOM 2652 N N . LEU A 1 324 ? -8.357 -10.363 25.153 1.00 91.12 324 LEU A N 1
ATOM 2653 C CA . LEU A 1 324 ? -8.975 -9.276 24.410 1.00 91.12 324 LEU A CA 1
ATOM 2654 C C . LEU A 1 324 ? -8.543 -9.349 22.941 1.00 91.12 324 LEU A C 1
ATOM 2656 O O . LEU A 1 324 ? -7.369 -9.191 22.619 1.00 91.12 324 LEU A O 1
ATOM 2660 N N . ILE A 1 325 ? -9.510 -9.601 22.061 1.00 92.62 325 ILE A N 1
ATOM 2661 C CA . ILE A 1 325 ? -9.321 -9.710 20.608 1.00 92.62 325 ILE A CA 1
ATOM 2662 C C . ILE A 1 325 ? -9.784 -8.426 19.918 1.00 92.62 325 ILE A C 1
ATOM 2664 O O . ILE A 1 325 ? -9.148 -7.955 18.976 1.00 92.62 325 ILE A O 1
ATOM 2668 N N . VAL A 1 326 ? -10.889 -7.841 20.386 1.00 93.69 326 VAL A N 1
ATOM 2669 C CA . VAL A 1 326 ? -11.473 -6.627 19.807 1.00 93.69 326 VAL A CA 1
ATOM 2670 C C . VAL A 1 326 ? -11.546 -5.550 20.874 1.00 93.69 326 VAL A C 1
ATOM 2672 O O . VAL A 1 326 ? -12.207 -5.738 21.896 1.00 93.69 326 VAL A O 1
ATOM 2675 N N . PHE A 1 327 ? -10.905 -4.415 20.612 1.00 95.81 327 PHE A N 1
ATOM 2676 C CA . PHE A 1 327 ? -10.954 -3.242 21.468 1.00 95.81 327 PHE A CA 1
ATOM 2677 C C . PHE A 1 327 ? -11.319 -1.998 20.660 1.00 95.81 327 PHE A C 1
ATOM 2679 O O . PHE A 1 327 ? -10.534 -1.508 19.848 1.00 95.81 327 PHE A O 1
ATOM 2686 N N . GLU A 1 328 ? -12.530 -1.492 20.873 1.00 96.06 328 GLU A N 1
ATOM 2687 C CA . GLU A 1 328 ? -13.059 -0.349 20.140 1.00 96.06 328 GLU A CA 1
ATOM 2688 C C . GLU A 1 328 ? -13.665 0.685 21.090 1.00 96.06 328 GLU A C 1
ATOM 2690 O O . GLU A 1 328 ? -14.550 0.371 21.888 1.00 96.06 328 GLU A O 1
ATOM 2695 N N . VAL A 1 329 ? -13.220 1.934 20.982 1.00 95.38 329 VAL A N 1
ATOM 2696 C CA . VAL A 1 329 ? -13.714 3.055 21.782 1.00 95.38 329 VAL A CA 1
ATOM 2697 C C . VAL A 1 329 ? -13.920 4.258 20.879 1.00 95.38 329 VAL A C 1
ATOM 2699 O O . VAL A 1 329 ? -12.975 4.781 20.297 1.00 95.38 329 VAL A O 1
ATOM 2702 N N . VAL A 1 330 ? -15.158 4.733 20.797 1.00 93.94 330 VAL A N 1
ATOM 2703 C CA . VAL A 1 330 ? -15.513 5.946 20.057 1.00 93.94 330 VAL A CA 1
ATOM 2704 C C . VAL A 1 330 ? -16.154 6.935 21.014 1.00 93.94 330 VAL A C 1
ATOM 2706 O O . VAL A 1 330 ? -17.065 6.581 21.761 1.00 93.94 330 VAL A O 1
ATOM 2709 N N . SER A 1 331 ? -15.700 8.185 21.000 1.00 91.81 331 SER A N 1
ATOM 2710 C CA . SER A 1 331 ? -16.239 9.243 21.852 1.00 91.81 331 SER A CA 1
ATOM 2711 C C . SER A 1 331 ? -16.365 10.548 21.089 1.00 91.81 331 SER A C 1
ATOM 2713 O O . SER A 1 331 ? -15.452 10.950 20.376 1.00 91.81 331 SER A O 1
ATOM 2715 N N . LYS A 1 332 ? -17.485 11.246 21.294 1.00 84.81 332 LYS A N 1
ATOM 2716 C CA . LYS A 1 332 ? -17.651 12.642 20.850 1.00 84.81 332 LYS A CA 1
ATOM 2717 C C . LYS A 1 332 ? -17.194 13.660 21.900 1.00 84.81 332 LYS A C 1
ATOM 2719 O O . LYS A 1 332 ? -17.277 14.862 21.657 1.00 84.81 332 LYS A O 1
ATOM 2724 N N . SER A 1 333 ? -16.780 13.195 23.080 1.00 84.31 333 SER A N 1
ATOM 2725 C CA . SER A 1 333 ? -16.275 14.074 24.135 1.00 84.31 333 SER A CA 1
ATOM 2726 C C . SER A 1 333 ? -14.943 14.707 23.735 1.00 84.31 333 SER A C 1
ATOM 2728 O O . SER A 1 333 ? -14.203 14.133 22.944 1.00 84.31 333 SER A O 1
ATOM 2730 N N . GLN A 1 334 ? -14.648 15.871 24.315 1.00 87.38 334 GLN A N 1
ATOM 2731 C CA . GLN A 1 334 ? -13.358 16.559 24.215 1.00 87.38 334 GLN A CA 1
ATOM 2732 C C . GLN A 1 334 ? -12.400 16.189 25.363 1.00 87.38 334 GLN A C 1
ATOM 2734 O O . GLN A 1 334 ? -11.236 16.577 25.344 1.00 87.38 334 GLN A O 1
ATOM 2739 N N . SER A 1 335 ? -12.866 15.426 26.357 1.00 89.81 335 SER A N 1
ATOM 2740 C CA . SER A 1 335 ? -12.036 14.962 27.471 1.00 89.81 335 SER A CA 1
ATOM 2741 C C . SER A 1 335 ? -10.973 13.974 26.997 1.00 89.81 335 SER A C 1
ATOM 2743 O O . SER A 1 335 ? -11.289 12.998 26.317 1.00 89.81 335 SER A O 1
ATOM 2745 N N . LEU A 1 336 ? -9.722 14.220 27.388 1.00 92.56 336 LEU A N 1
ATOM 2746 C CA . LEU A 1 336 ? -8.596 13.338 27.095 1.00 92.56 336 LEU A CA 1
ATOM 2747 C C . LEU A 1 336 ? -8.704 12.033 27.873 1.00 92.56 336 LEU A C 1
ATOM 2749 O O . LEU A 1 336 ? -8.854 12.047 29.093 1.00 92.56 336 LEU A O 1
ATOM 2753 N N . VAL A 1 337 ? -8.552 10.920 27.162 1.00 95.88 337 VAL A N 1
ATOM 2754 C CA . VAL A 1 337 ? -8.682 9.573 27.713 1.00 95.88 337 VAL A CA 1
ATOM 2755 C C . VAL A 1 337 ? -7.317 8.901 27.814 1.00 95.88 337 VAL A C 1
ATOM 2757 O O . VAL A 1 337 ? -6.571 8.814 26.836 1.00 95.88 337 VAL A O 1
ATOM 2760 N N . ASN A 1 338 ? -6.992 8.405 29.001 1.00 96.62 338 ASN A N 1
ATOM 2761 C CA . ASN A 1 338 ? -5.869 7.519 29.256 1.00 96.62 338 ASN A CA 1
ATOM 2762 C C . ASN A 1 338 ? -6.308 6.054 29.119 1.00 96.62 338 ASN A C 1
ATOM 2764 O O . ASN A 1 338 ? -7.306 5.647 29.713 1.00 96.62 338 ASN A O 1
ATOM 2768 N N . PHE A 1 339 ? -5.560 5.258 28.362 1.00 96.44 339 PHE A N 1
ATOM 2769 C CA . PHE A 1 339 ? -5.822 3.833 28.178 1.00 96.44 339 PHE A CA 1
ATOM 2770 C C . PHE A 1 339 ? -4.820 3.013 28.989 1.00 96.44 339 PHE A C 1
ATOM 2772 O O . PHE A 1 339 ? -3.620 3.052 28.721 1.00 96.44 339 PHE A O 1
ATOM 2779 N N . ILE A 1 340 ? -5.314 2.268 29.980 1.00 94.19 340 ILE A N 1
ATOM 2780 C CA . ILE A 1 340 ? -4.491 1.472 30.901 1.00 94.19 340 ILE A CA 1
ATOM 2781 C C . ILE A 1 340 ? -4.746 -0.019 30.685 1.00 94.19 340 ILE A C 1
ATOM 2783 O O . ILE A 1 340 ? -5.888 -0.435 30.499 1.00 94.19 340 ILE A O 1
ATOM 2787 N N . GLY A 1 341 ? -3.676 -0.817 30.730 1.00 89.00 341 GLY A N 1
ATOM 2788 C CA . GLY A 1 341 ? -3.716 -2.277 30.586 1.00 89.00 341 GLY A CA 1
ATOM 2789 C C . GLY A 1 341 ? -3.634 -2.768 29.142 1.00 89.00 341 GLY A C 1
ATOM 2790 O O . GLY A 1 341 ? -3.463 -3.955 28.895 1.00 89.00 341 GLY A O 1
ATOM 2791 N N . THR A 1 342 ? -3.678 -1.875 28.149 1.00 88.88 342 THR A N 1
ATOM 2792 C CA . THR A 1 342 ? -3.585 -2.255 26.728 1.00 88.88 342 THR A CA 1
ATOM 2793 C C . THR A 1 342 ? -2.229 -2.858 26.350 1.00 88.88 342 THR A C 1
ATOM 2795 O O . THR A 1 342 ? -2.145 -3.617 25.387 1.00 88.88 342 THR A O 1
ATOM 2798 N N . ARG A 1 343 ? -1.172 -2.571 27.124 1.00 89.62 343 ARG A N 1
ATOM 2799 C CA . ARG A 1 343 ? 0.182 -3.098 26.905 1.00 89.62 343 ARG A CA 1
ATOM 2800 C C . ARG A 1 343 ? 0.251 -4.619 27.023 1.00 89.62 343 ARG A C 1
ATOM 2802 O O . ARG A 1 343 ? 1.063 -5.226 26.343 1.00 89.62 343 ARG A O 1
ATOM 2809 N N . THR A 1 344 ? -0.556 -5.248 27.869 1.00 86.94 344 THR A N 1
ATOM 2810 C CA . THR A 1 344 ? -0.505 -6.706 28.069 1.00 86.94 344 THR A CA 1
ATOM 2811 C C . THR A 1 344 ? -1.386 -7.471 27.078 1.00 86.94 344 THR A C 1
ATOM 2813 O O . THR A 1 344 ? -1.353 -8.697 27.038 1.00 86.94 344 THR A O 1
ATOM 2816 N N . GLN A 1 345 ? -2.130 -6.774 26.211 1.00 88.88 345 GLN A N 1
ATOM 2817 C CA . GLN A 1 345 ? -3.120 -7.371 25.311 1.00 88.88 345 GLN A CA 1
ATOM 2818 C C . GLN A 1 345 ? -2.546 -7.732 23.930 1.00 88.88 345 GLN A C 1
ATOM 2820 O O . GLN A 1 345 ? -2.960 -7.196 22.903 1.00 88.88 345 GLN A O 1
ATOM 2825 N N . SER A 1 346 ? -1.620 -8.697 23.880 1.00 86.88 346 SER A N 1
ATOM 2826 C CA . SER A 1 346 ? -0.897 -9.057 22.641 1.00 86.88 346 SER A CA 1
ATOM 2827 C C . SER A 1 346 ? -1.750 -9.680 21.521 1.00 86.88 346 SER A C 1
ATOM 2829 O O . SER A 1 346 ? -1.337 -9.718 20.352 1.00 86.88 346 SER A O 1
ATOM 2831 N N . LYS A 1 347 ? -2.959 -10.145 21.866 1.00 89.50 347 LYS A N 1
ATOM 2832 C CA . LYS A 1 347 ? -3.907 -10.825 20.967 1.00 89.50 347 LYS A CA 1
ATOM 2833 C C . LYS A 1 347 ? -4.949 -9.916 20.320 1.00 89.50 347 LYS A C 1
ATOM 2835 O O . LYS A 1 347 ? -5.860 -10.426 19.673 1.00 89.50 347 LYS A O 1
ATOM 2840 N N . ILE A 1 348 ? -4.841 -8.595 20.472 1.00 91.38 348 ILE A N 1
ATOM 2841 C CA . ILE A 1 348 ? -5.780 -7.683 19.815 1.00 91.38 348 ILE A CA 1
ATOM 2842 C C . ILE A 1 348 ? -5.638 -7.822 18.292 1.00 91.38 348 ILE A C 1
ATOM 2844 O O . ILE A 1 348 ? -4.613 -7.478 17.705 1.00 91.38 348 ILE A O 1
ATOM 2848 N N . GLU A 1 349 ? -6.702 -8.287 17.643 1.00 91.88 349 GLU A N 1
ATOM 2849 C CA . GLU A 1 349 ? -6.837 -8.386 16.187 1.00 91.88 349 GLU A CA 1
ATOM 2850 C C . GLU A 1 349 ? -7.545 -7.162 15.595 1.00 91.88 349 GLU A C 1
ATOM 2852 O O . GLU A 1 349 ? -7.364 -6.856 14.417 1.00 91.88 349 GLU A O 1
ATOM 2857 N N . LYS A 1 350 ? -8.334 -6.438 16.399 1.00 93.06 350 LYS A N 1
ATOM 2858 C CA . LYS A 1 350 ? -8.977 -5.186 15.990 1.00 93.06 350 LYS A CA 1
ATOM 2859 C C . LYS A 1 350 ? -8.884 -4.137 17.094 1.00 93.06 350 LYS A C 1
ATOM 2861 O O . LYS A 1 350 ? -9.490 -4.297 18.151 1.00 93.06 350 LYS A O 1
ATOM 2866 N N . LEU A 1 351 ? -8.167 -3.056 16.813 1.00 94.75 351 LEU A N 1
ATOM 2867 C CA . LEU A 1 351 ? -8.032 -1.869 17.647 1.00 94.75 351 LEU A CA 1
ATOM 2868 C C . LEU A 1 351 ? -8.642 -0.668 16.918 1.00 94.75 351 LEU A C 1
ATOM 2870 O O . LEU A 1 351 ? -8.175 -0.302 15.842 1.00 94.75 351 LEU A O 1
ATOM 2874 N N . ASN A 1 352 ? -9.665 -0.041 17.493 1.00 94.44 352 ASN A N 1
ATOM 2875 C CA . ASN A 1 352 ? -10.325 1.118 16.888 1.00 94.44 352 ASN A CA 1
ATOM 2876 C C . ASN A 1 352 ? -10.642 2.183 17.937 1.00 94.44 352 ASN A C 1
ATOM 2878 O O . ASN A 1 352 ? -11.645 2.091 18.641 1.00 94.44 352 ASN A O 1
ATOM 2882 N N . ILE A 1 353 ? -9.785 3.190 18.047 1.00 95.31 353 ILE A N 1
ATOM 2883 C CA . ILE A 1 353 ? -9.926 4.272 19.019 1.00 95.31 353 ILE A CA 1
ATOM 2884 C C . ILE A 1 353 ? -10.144 5.577 18.268 1.00 95.31 353 ILE A C 1
ATOM 2886 O O . ILE A 1 353 ? -9.298 5.995 17.484 1.00 95.31 353 ILE A O 1
ATOM 2890 N N . GLN A 1 354 ? -11.284 6.215 18.518 1.00 93.88 354 GLN A N 1
ATOM 2891 C CA . GLN A 1 354 ? -11.673 7.489 17.917 1.00 93.88 354 GLN A CA 1
ATOM 2892 C C . GLN A 1 354 ? -12.197 8.419 19.013 1.00 93.88 354 GLN A C 1
ATOM 2894 O O . GLN A 1 354 ? -13.401 8.491 19.275 1.00 93.88 354 GLN A O 1
ATOM 2899 N N . CYS A 1 355 ? -11.277 9.070 19.716 1.00 93.94 355 CYS A N 1
ATOM 2900 C CA . CYS A 1 355 ? -11.561 9.999 20.808 1.00 93.94 355 CYS A CA 1
ATOM 2901 C C . CYS A 1 355 ? -10.335 10.889 21.079 1.00 93.94 355 CYS A C 1
ATOM 2903 O O . CYS A 1 355 ? -9.282 10.665 20.485 1.00 93.94 355 CYS A O 1
ATOM 2905 N N . PRO A 1 356 ? -10.412 11.876 21.985 1.00 94.62 356 PRO A N 1
ATOM 2906 C CA . PRO A 1 356 ? -9.228 12.580 22.465 1.00 94.62 356 PRO A CA 1
ATOM 2907 C C . PRO A 1 356 ? -8.358 11.634 23.296 1.00 94.62 356 PRO A C 1
ATOM 2909 O O . PRO A 1 356 ? -8.804 11.105 24.316 1.00 94.62 356 PRO A O 1
ATOM 2912 N N . ILE A 1 357 ? -7.128 11.381 22.855 1.00 96.12 357 ILE A N 1
ATOM 2913 C CA . ILE A 1 357 ? -6.220 10.415 23.489 1.00 96.12 357 ILE A CA 1
ATOM 2914 C C . ILE A 1 357 ? -5.189 11.181 24.319 1.00 96.12 357 ILE A C 1
ATOM 2916 O O . ILE A 1 357 ? -4.463 12.014 23.791 1.00 96.12 357 ILE A O 1
ATOM 2920 N N . LYS A 1 358 ? -5.083 10.864 25.613 1.00 95.88 358 LYS A N 1
ATOM 2921 C CA . LYS A 1 358 ? -3.975 11.322 26.466 1.00 95.88 358 LYS A CA 1
ATOM 2922 C C . LYS A 1 358 ? -2.750 10.439 26.268 1.00 95.88 358 LYS A C 1
ATOM 2924 O O . LYS A 1 358 ? -1.668 10.920 25.937 1.00 95.88 358 LYS A O 1
ATOM 2929 N N . SER A 1 359 ? -2.931 9.141 26.498 1.00 96.44 359 SER A N 1
ATOM 2930 C CA . SER A 1 359 ? -1.873 8.145 26.396 1.00 96.44 359 SER A CA 1
ATOM 2931 C C . SER A 1 359 ? -2.417 6.756 26.096 1.00 96.44 359 SER A C 1
ATOM 2933 O O . SER A 1 359 ? -3.482 6.387 26.592 1.00 96.44 359 SER A O 1
ATOM 2935 N N . ILE A 1 360 ? -1.663 5.989 25.309 1.00 96.00 360 ILE A N 1
ATOM 2936 C CA . ILE A 1 360 ? -1.904 4.570 25.057 1.00 96.00 360 ILE A CA 1
ATOM 2937 C C . ILE A 1 360 ? -0.588 3.815 24.848 1.00 96.00 360 ILE A C 1
ATOM 2939 O O . ILE A 1 360 ? 0.323 4.266 24.149 1.00 96.00 360 ILE A O 1
ATOM 2943 N N . GLU A 1 361 ? -0.512 2.635 25.452 1.00 94.12 361 GLU A N 1
ATOM 2944 C CA . GLU A 1 361 ? 0.625 1.724 25.363 1.00 94.12 361 GLU A CA 1
ATOM 2945 C C . GLU A 1 361 ? 0.200 0.416 24.693 1.00 94.12 361 GLU A C 1
ATOM 2947 O O . GLU A 1 361 ? -0.757 -0.217 25.131 1.00 94.12 361 GLU A O 1
ATOM 2952 N N . LEU A 1 362 ? 0.887 0.001 23.630 1.00 92.12 362 LEU A N 1
ATOM 2953 C CA . LEU A 1 362 ? 0.479 -1.125 22.790 1.00 92.12 362 LEU A CA 1
ATOM 2954 C C . LEU A 1 362 ? 1.607 -2.141 22.636 1.00 92.12 362 LEU A C 1
ATOM 2956 O O . LEU A 1 362 ? 2.748 -1.785 22.339 1.00 92.12 362 LEU A O 1
ATOM 2960 N N . PHE A 1 363 ? 1.265 -3.416 22.770 1.00 88.50 363 PHE A N 1
ATOM 2961 C CA . PHE A 1 363 ? 2.115 -4.544 22.406 1.00 88.50 363 PHE A CA 1
ATOM 2962 C C . PHE A 1 363 ? 1.308 -5.433 21.466 1.00 88.50 363 PHE A C 1
ATOM 2964 O O . PHE A 1 363 ? 0.285 -5.982 21.858 1.00 88.50 363 PHE A O 1
ATOM 2971 N N . MET A 1 364 ? 1.726 -5.513 20.205 1.00 84.94 364 MET A N 1
ATOM 2972 C CA . MET A 1 364 ? 0.954 -6.142 19.134 1.00 84.94 364 MET A CA 1
ATOM 2973 C C . MET A 1 364 ? 1.774 -7.294 18.551 1.00 84.94 364 MET A C 1
ATOM 2975 O O . MET A 1 364 ? 2.740 -7.064 17.823 1.00 84.94 364 MET A O 1
ATOM 2979 N N . GLU A 1 365 ? 1.418 -8.534 18.883 1.00 81.06 365 GLU A N 1
ATOM 2980 C CA . GLU A 1 365 ? 2.058 -9.733 18.311 1.00 81.06 365 GLU A CA 1
ATOM 2981 C C . GLU A 1 365 ? 1.270 -10.290 17.120 1.00 81.06 365 GLU A C 1
ATOM 2983 O O . GLU A 1 365 ? 1.840 -10.883 16.197 1.00 81.06 365 GLU A O 1
ATOM 2988 N N . SER A 1 366 ? -0.046 -10.074 17.146 1.00 79.12 366 SER A N 1
ATOM 2989 C CA . SER A 1 366 ? -1.009 -10.594 16.179 1.00 79.12 366 SER A CA 1
ATOM 2990 C C . SER A 1 366 ? -1.155 -9.674 14.964 1.00 79.12 366 SER A C 1
ATOM 2992 O O . SER A 1 366 ? -0.903 -8.472 15.044 1.00 79.12 366 SER A O 1
ATOM 2994 N N . ASN A 1 367 ? -1.601 -10.230 13.832 1.00 83.69 367 ASN A N 1
ATOM 2995 C CA . ASN A 1 367 ? -1.988 -9.431 12.666 1.00 83.69 367 ASN A CA 1
ATOM 2996 C C . ASN A 1 367 ? -3.254 -8.626 12.994 1.00 83.69 367 ASN A C 1
ATOM 2998 O O . ASN A 1 367 ? -4.344 -9.194 13.037 1.00 83.69 367 ASN A O 1
ATOM 3002 N N . CYS A 1 368 ? -3.110 -7.319 13.196 1.00 86.62 368 CYS A N 1
ATOM 3003 C CA . CYS A 1 368 ? -4.173 -6.458 13.708 1.00 86.62 368 CYS A CA 1
ATOM 3004 C C . CYS A 1 368 ? -4.743 -5.500 12.644 1.00 86.62 368 CYS A C 1
ATOM 3006 O O . CYS A 1 368 ? -4.072 -5.148 11.679 1.00 86.62 368 CYS A O 1
ATOM 3008 N N . GLN A 1 369 ? -5.981 -5.047 12.810 1.00 89.44 369 GLN A N 1
ATOM 3009 C CA . GLN A 1 369 ? -6.493 -3.819 12.203 1.00 89.44 369 GLN A CA 1
ATOM 3010 C C . GLN A 1 369 ? -6.394 -2.703 13.238 1.00 89.44 369 GLN A C 1
ATOM 3012 O O . GLN A 1 369 ? -7.007 -2.805 14.296 1.00 89.44 369 GLN A O 1
ATOM 3017 N N . ILE A 1 370 ? -5.636 -1.651 12.944 1.00 91.12 370 ILE A N 1
ATOM 3018 C CA . ILE A 1 370 ? -5.377 -0.543 13.862 1.00 91.12 370 ILE A CA 1
ATOM 3019 C C . ILE A 1 370 ? -5.948 0.739 13.266 1.00 91.12 370 ILE A C 1
ATOM 3021 O O . ILE A 1 370 ? -5.553 1.157 12.180 1.00 91.12 370 ILE A O 1
ATOM 3025 N N . ILE A 1 371 ? -6.864 1.365 13.994 1.00 91.62 371 ILE A N 1
ATOM 3026 C CA . ILE A 1 371 ? -7.430 2.678 13.696 1.00 91.62 371 ILE A CA 1
ATOM 3027 C C . ILE A 1 371 ? -7.260 3.532 14.950 1.00 91.62 371 ILE A C 1
ATOM 3029 O O . ILE A 1 371 ? -7.818 3.212 15.999 1.00 91.62 371 ILE A O 1
ATOM 3033 N N . LEU A 1 372 ? -6.472 4.598 14.851 1.00 93.69 372 LEU A N 1
ATOM 3034 C CA . LEU A 1 372 ? -6.154 5.497 15.958 1.00 93.69 372 LEU A CA 1
ATOM 3035 C C . LEU A 1 372 ? -6.393 6.938 15.534 1.00 93.69 372 LEU A C 1
ATOM 3037 O O . LEU A 1 372 ? -5.535 7.570 14.921 1.00 93.69 372 LEU A O 1
ATOM 3041 N N . PHE A 1 373 ? -7.568 7.463 15.851 1.00 93.00 373 PHE A N 1
ATOM 3042 C CA . PHE A 1 373 ? -7.943 8.840 15.566 1.00 93.00 373 PHE A CA 1
ATOM 3043 C C . PHE A 1 373 ? -7.962 9.629 16.872 1.00 93.00 373 PHE A C 1
ATOM 3045 O O . PHE A 1 373 ? -8.917 9.543 17.645 1.00 93.00 373 PHE A O 1
ATOM 3052 N N . ASN A 1 374 ? -6.901 10.403 17.110 1.00 94.25 374 ASN A N 1
ATOM 3053 C CA . ASN A 1 374 ? -6.895 11.397 18.169 1.00 94.25 374 ASN A CA 1
ATOM 3054 C C . ASN A 1 374 ? -7.743 12.591 17.722 1.00 94.25 374 ASN A C 1
ATOM 3056 O O . ASN A 1 374 ? -7.328 13.386 16.881 1.00 94.25 374 ASN A O 1
ATOM 3060 N N . THR A 1 375 ? -8.941 12.714 18.286 1.00 91.94 375 THR A N 1
ATOM 3061 C CA . THR A 1 375 ? -9.845 13.840 18.006 1.00 91.94 375 THR A CA 1
ATOM 3062 C C . THR A 1 375 ? -9.618 15.027 18.944 1.00 91.94 375 THR A C 1
ATOM 3064 O O . THR A 1 375 ? -10.352 16.010 18.864 1.00 91.94 375 THR A O 1
ATOM 3067 N N . GLY A 1 376 ? -8.660 14.917 19.868 1.00 90.00 376 GLY A N 1
ATOM 3068 C CA . GLY A 1 376 ? -8.280 15.974 20.794 1.00 90.00 376 GLY A CA 1
ATOM 3069 C C . GLY A 1 376 ? -7.392 17.031 20.145 1.00 90.00 376 GLY A C 1
ATOM 3070 O O . GLY A 1 376 ? -6.745 16.796 19.127 1.00 90.00 376 GLY A O 1
ATOM 3071 N N . ILE A 1 377 ? -7.348 18.207 20.770 1.00 89.62 377 ILE A N 1
ATOM 3072 C CA . ILE A 1 377 ? -6.473 19.313 20.350 1.00 89.62 377 ILE A CA 1
ATOM 3073 C C . ILE A 1 377 ? -5.032 19.088 20.843 1.00 89.62 377 ILE A C 1
ATOM 3075 O O . ILE A 1 377 ? -4.081 19.573 20.225 1.00 89.62 377 ILE A O 1
ATOM 3079 N N . GLU A 1 378 ? -4.878 18.359 21.951 1.00 92.06 378 GLU A N 1
ATOM 3080 C CA . GLU A 1 378 ? -3.586 18.031 22.552 1.00 92.06 378 GLU A CA 1
ATOM 3081 C C . GLU A 1 378 ? -2.903 16.847 21.860 1.00 92.06 378 GLU A C 1
ATOM 3083 O O . GLU A 1 378 ? -3.542 15.985 21.252 1.00 92.06 378 GLU A O 1
ATOM 3088 N N . GLU A 1 379 ? -1.577 16.812 21.977 1.00 92.81 379 GLU A N 1
ATOM 3089 C CA . GLU A 1 379 ? -0.743 15.739 21.450 1.00 92.81 379 GLU A CA 1
ATOM 3090 C C . GLU A 1 379 ? -0.910 14.453 22.278 1.00 92.81 379 GLU A C 1
ATOM 3092 O O . GLU A 1 379 ? -0.661 14.425 23.485 1.00 92.81 379 GLU A O 1
ATOM 3097 N N . ALA A 1 380 ? -1.305 13.368 21.614 1.00 95.19 380 ALA A N 1
ATOM 3098 C CA . ALA A 1 380 ? -1.489 12.067 22.239 1.00 95.19 380 ALA A CA 1
ATOM 3099 C C . ALA A 1 380 ? -0.162 11.327 22.427 1.00 95.19 380 ALA A C 1
ATOM 3101 O O . ALA A 1 380 ? 0.627 11.194 21.487 1.00 95.19 380 ALA A O 1
ATOM 3102 N N . LYS A 1 381 ? 0.050 10.758 23.620 1.00 94.69 381 LYS A N 1
ATOM 3103 C CA . LYS A 1 381 ? 1.221 9.923 23.905 1.00 94.69 381 LYS A CA 1
ATOM 3104 C C . LYS A 1 381 ? 1.006 8.481 23.459 1.00 94.69 381 LYS A C 1
ATOM 3106 O O . LYS A 1 381 ? 0.214 7.766 24.063 1.00 94.69 381 LYS A O 1
ATOM 3111 N N . ILE A 1 382 ? 1.730 8.020 22.447 1.00 93.25 382 ILE A N 1
ATOM 3112 C CA . ILE A 1 382 ? 1.628 6.641 21.964 1.00 93.25 382 ILE A CA 1
ATOM 3113 C C . ILE A 1 382 ? 2.957 5.907 22.081 1.00 93.25 382 ILE A C 1
ATOM 3115 O O . ILE A 1 382 ? 4.008 6.421 21.701 1.00 93.25 382 ILE A O 1
ATOM 3119 N N . LYS A 1 383 ? 2.910 4.679 22.601 1.00 91.44 383 LYS A N 1
ATOM 3120 C CA . LYS A 1 383 ? 4.085 3.817 22.716 1.00 91.44 383 LYS A CA 1
ATOM 3121 C C . LYS A 1 383 ? 3.785 2.420 22.195 1.00 91.44 383 LYS A C 1
ATOM 3123 O O . LYS A 1 383 ? 2.918 1.733 22.727 1.00 91.44 383 LYS A O 1
ATOM 3128 N N . PHE A 1 384 ? 4.544 1.993 21.192 1.00 88.56 384 PHE A N 1
ATOM 3129 C CA . PHE A 1 384 ? 4.557 0.616 20.704 1.00 88.56 384 PHE A CA 1
ATOM 3130 C C . PHE A 1 384 ? 5.750 -0.126 21.318 1.00 88.56 384 PHE A C 1
ATOM 3132 O O . PHE A 1 384 ? 6.888 0.317 21.182 1.00 88.56 384 PHE A O 1
ATOM 3139 N N . TYR A 1 385 ? 5.495 -1.239 22.005 1.00 86.75 385 TYR A N 1
ATOM 3140 C CA . TYR A 1 385 ? 6.524 -2.102 22.604 1.00 86.75 385 TYR A CA 1
ATOM 3141 C C . TYR A 1 385 ? 7.017 -3.194 21.653 1.00 86.75 385 TYR A C 1
ATOM 3143 O O . TYR A 1 385 ? 8.093 -3.750 21.853 1.00 86.75 385 TYR A O 1
ATOM 3151 N N . SER A 1 386 ? 6.240 -3.490 20.615 1.00 83.69 386 SER A N 1
ATOM 3152 C CA . SER A 1 386 ? 6.638 -4.334 19.497 1.00 83.69 386 SER A CA 1
ATOM 3153 C C . SER A 1 386 ? 6.279 -3.637 18.185 1.00 83.69 386 SER A C 1
ATOM 3155 O O . SER A 1 386 ? 5.295 -2.888 18.143 1.00 83.69 386 SER A O 1
ATOM 3157 N N . PRO A 1 387 ? 7.035 -3.881 17.102 1.00 80.38 387 PRO A N 1
ATOM 3158 C CA . PRO A 1 387 ? 6.636 -3.438 15.776 1.00 80.38 387 PRO A CA 1
ATOM 3159 C C . PRO A 1 387 ? 5.270 -4.042 15.412 1.00 80.38 387 PRO A C 1
ATOM 3161 O O . PRO A 1 387 ? 5.155 -5.273 15.376 1.00 80.38 387 PRO A O 1
ATOM 3164 N N . PRO A 1 388 ? 4.224 -3.236 15.146 1.00 77.44 388 PRO A N 1
ATOM 3165 C CA . PRO A 1 388 ? 2.926 -3.781 14.795 1.00 77.44 388 PRO A CA 1
ATOM 3166 C C . PRO A 1 388 ? 3.002 -4.578 13.492 1.00 77.44 388 PRO A C 1
ATOM 3168 O O . PRO A 1 388 ? 3.654 -4.183 12.521 1.00 77.44 388 PRO A O 1
ATOM 3171 N N . LYS A 1 389 ? 2.284 -5.700 13.475 1.00 80.56 389 LYS A N 1
ATOM 3172 C CA . LYS A 1 389 ? 1.938 -6.446 12.264 1.00 80.56 389 LYS A CA 1
ATOM 3173 C C . LYS A 1 389 ? 0.485 -6.129 11.968 1.00 80.56 389 LYS A C 1
ATOM 3175 O O . LYS A 1 389 ? -0.383 -6.432 12.784 1.00 80.56 389 LYS A O 1
ATOM 3180 N N . SER A 1 390 ? 0.205 -5.461 10.856 1.00 76.38 390 SER A N 1
ATOM 3181 C CA . SER A 1 390 ? -1.141 -4.941 10.616 1.00 76.38 390 SER A CA 1
ATOM 3182 C C . SER A 1 390 ? -1.651 -5.257 9.219 1.00 76.38 390 SER A C 1
ATOM 3184 O O . SER A 1 390 ? -0.900 -5.260 8.255 1.00 76.38 390 SER A O 1
ATOM 3186 N N . LYS A 1 391 ? -2.944 -5.542 9.081 1.00 76.75 391 LYS A N 1
ATOM 3187 C CA . LYS A 1 391 ? -3.591 -5.583 7.762 1.00 76.75 391 LYS A CA 1
ATOM 3188 C C . LYS A 1 391 ? -3.979 -4.178 7.308 1.00 76.75 391 LYS A C 1
ATOM 3190 O O . LYS A 1 391 ? -3.721 -3.808 6.169 1.00 76.75 391 LYS A O 1
ATOM 3195 N N . LEU A 1 392 ? -4.523 -3.392 8.233 1.00 80.06 392 LEU A N 1
ATOM 3196 C CA . LEU A 1 392 ? -4.987 -2.023 8.036 1.00 80.06 392 LEU A CA 1
ATOM 3197 C C . LEU A 1 392 ? -4.434 -1.147 9.158 1.00 80.06 392 LEU A C 1
ATOM 3199 O O . LEU A 1 392 ? -4.700 -1.428 10.325 1.00 80.06 392 LEU A O 1
ATOM 3203 N N . PHE A 1 393 ? -3.705 -0.088 8.826 1.00 86.25 393 PHE A N 1
ATOM 3204 C CA . PHE A 1 393 ? -3.178 0.855 9.808 1.00 86.25 393 PHE A CA 1
ATOM 3205 C C . PHE A 1 393 ? -3.590 2.284 9.456 1.00 86.25 393 PHE A C 1
ATOM 3207 O O . PHE A 1 393 ? -3.033 2.864 8.535 1.00 86.25 393 PHE A O 1
ATOM 3214 N N . LEU A 1 394 ? -4.550 2.862 10.173 1.00 85.62 394 LEU A N 1
ATOM 3215 C CA . LEU A 1 394 ? -4.983 4.246 9.980 1.00 85.62 394 LEU A CA 1
ATOM 3216 C C . LEU A 1 394 ? -4.715 5.055 11.245 1.00 85.62 394 LEU A C 1
ATOM 3218 O O . LEU A 1 394 ? -5.128 4.669 12.337 1.00 85.62 394 LEU A O 1
ATOM 3222 N N . MET A 1 395 ? -4.069 6.202 11.093 1.00 89.06 395 MET A N 1
ATOM 3223 C CA . MET A 1 395 ? -3.741 7.099 12.191 1.00 89.06 395 MET A CA 1
ATOM 3224 C C . MET A 1 395 ? -4.094 8.531 11.804 1.00 89.06 395 MET A C 1
ATOM 3226 O O . MET A 1 395 ? -3.743 8.988 10.717 1.00 89.06 395 MET A O 1
ATOM 3230 N N . LYS A 1 396 ? -4.829 9.231 12.672 1.00 88.88 396 LYS A N 1
ATOM 3231 C CA . LYS A 1 396 ? -5.262 10.608 12.423 1.00 88.88 396 LYS A CA 1
ATOM 3232 C C . LYS A 1 396 ? -5.145 11.489 13.658 1.00 88.88 396 LYS A C 1
ATOM 3234 O O . LYS A 1 396 ? -5.612 11.085 14.720 1.00 88.88 396 LYS A O 1
ATOM 3239 N N . GLY A 1 397 ? -4.613 12.695 13.500 1.00 89.25 397 GLY A N 1
ATOM 3240 C CA . GLY A 1 397 ? -4.521 13.708 14.554 1.00 89.25 397 GLY A CA 1
ATOM 3241 C C . GLY A 1 397 ? -3.131 13.818 15.179 1.00 89.25 397 GLY A C 1
ATOM 3242 O O . GLY A 1 397 ? -2.176 13.192 14.728 1.00 89.25 397 GLY A O 1
ATOM 3243 N N . LYS A 1 398 ? -3.013 14.624 16.240 1.00 91.69 398 LYS A N 1
ATOM 3244 C CA . LYS A 1 398 ? -1.720 14.959 16.855 1.00 91.69 398 LYS A CA 1
ATOM 3245 C C . LYS A 1 398 ? -1.224 13.843 17.769 1.00 91.69 398 LYS A C 1
ATOM 3247 O O . LYS A 1 398 ? -1.872 13.533 18.767 1.00 91.69 398 LYS A O 1
ATOM 3252 N N . PHE A 1 399 ? -0.060 13.277 17.476 1.00 90.81 399 PHE A N 1
ATOM 3253 C CA . PHE A 1 399 ? 0.589 12.251 18.300 1.00 90.81 399 PHE A CA 1
ATOM 3254 C C . PHE A 1 399 ? 2.040 12.621 18.565 1.00 90.81 399 PHE A C 1
ATOM 3256 O O . PHE A 1 399 ? 2.629 13.312 17.750 1.00 90.81 399 PHE A O 1
ATOM 3263 N N . ASN A 1 400 ? 2.641 12.113 19.638 1.00 90.94 400 ASN A N 1
ATOM 3264 C CA . ASN A 1 400 ? 4.053 12.330 19.975 1.00 90.94 400 ASN A CA 1
ATOM 3265 C C . ASN A 1 400 ? 4.993 11.277 19.346 1.00 90.94 400 ASN A C 1
ATOM 3267 O O . ASN A 1 400 ? 5.916 10.771 19.991 1.00 90.94 400 ASN A O 1
ATOM 3271 N N . LEU A 1 401 ? 4.740 10.890 18.096 1.00 84.50 401 LEU A N 1
ATOM 3272 C CA . LEU A 1 401 ? 5.390 9.749 17.459 1.00 84.50 401 LEU A CA 1
ATOM 3273 C C . LEU A 1 401 ? 6.342 10.210 16.357 1.00 84.50 401 LEU A C 1
ATOM 3275 O O . LEU A 1 401 ? 5.907 10.427 15.239 1.00 84.50 401 LEU A O 1
ATOM 3279 N N . LYS A 1 402 ? 7.647 10.289 16.647 1.00 82.69 402 LYS A N 1
ATOM 3280 C CA . LYS A 1 402 ? 8.660 10.669 15.641 1.00 82.69 402 LYS A CA 1
ATOM 3281 C C . LYS A 1 402 ? 8.987 9.563 14.646 1.00 82.69 402 LYS A C 1
ATOM 3283 O O . LYS A 1 402 ? 9.226 9.823 13.471 1.00 82.69 402 LYS A O 1
ATOM 3288 N N . THR A 1 403 ? 9.046 8.322 15.123 1.00 78.56 403 THR A N 1
ATOM 3289 C CA . THR A 1 403 ? 9.425 7.168 14.306 1.00 78.56 403 THR A CA 1
ATOM 3290 C C . THR A 1 403 ? 8.481 6.011 14.561 1.00 78.56 403 THR A C 1
ATOM 3292 O O . THR A 1 403 ? 8.237 5.650 15.711 1.00 78.56 403 THR A O 1
ATOM 3295 N N . MET A 1 404 ? 7.997 5.397 13.486 1.00 81.44 404 MET A N 1
ATOM 3296 C CA . MET A 1 404 ? 7.172 4.198 13.545 1.00 81.44 404 MET A CA 1
ATOM 3297 C C . MET A 1 404 ? 7.885 3.036 12.867 1.00 81.44 404 MET A C 1
ATOM 3299 O O . MET A 1 404 ? 8.297 3.170 11.725 1.00 81.44 404 MET A O 1
ATOM 3303 N N . THR A 1 405 ? 8.033 1.901 13.552 1.00 77.81 405 THR A N 1
ATOM 3304 C CA . THR A 1 405 ? 8.662 0.700 12.977 1.00 77.81 405 THR A CA 1
ATOM 3305 C C . THR A 1 405 ? 7.635 -0.411 12.825 1.00 77.81 405 THR A C 1
ATOM 3307 O O . THR A 1 405 ? 7.002 -0.777 13.808 1.00 77.81 405 THR A O 1
ATOM 3310 N N . PHE A 1 406 ? 7.492 -0.974 11.631 1.00 79.00 406 PHE A N 1
ATOM 3311 C CA . PHE A 1 406 ? 6.671 -2.147 11.337 1.00 79.00 406 PHE A CA 1
ATOM 3312 C C . PHE A 1 406 ? 7.527 -3.411 11.303 1.00 79.00 406 PHE A C 1
ATOM 3314 O O . PHE A 1 406 ? 8.698 -3.371 10.929 1.00 79.00 406 PHE A O 1
ATOM 3321 N N . GLY A 1 407 ? 6.944 -4.536 11.720 1.00 69.44 407 GLY A N 1
ATOM 3322 C CA . GLY A 1 407 ? 7.658 -5.810 11.778 1.00 69.44 407 GLY A CA 1
ATOM 3323 C C . GLY A 1 407 ? 7.886 -6.447 10.407 1.00 69.44 407 GLY A C 1
ATOM 3324 O O . GLY A 1 407 ? 7.410 -5.970 9.382 1.00 69.44 407 GLY A O 1
ATOM 3325 N N . THR A 1 408 ? 8.520 -7.614 10.429 1.00 61.53 408 THR A N 1
ATOM 3326 C CA . THR A 1 408 ? 8.914 -8.444 9.279 1.00 61.53 408 THR A CA 1
ATOM 3327 C C . THR A 1 408 ? 7.808 -8.906 8.338 1.00 61.53 408 THR A C 1
ATOM 3329 O O . THR A 1 408 ? 8.092 -9.306 7.220 1.00 61.53 408 THR A O 1
ATOM 3332 N N . ASN A 1 409 ? 6.542 -8.851 8.745 1.00 59.25 409 ASN A N 1
ATOM 3333 C CA . ASN A 1 409 ? 5.408 -9.119 7.849 1.00 59.25 409 ASN A CA 1
ATOM 3334 C C . ASN A 1 409 ? 4.715 -7.831 7.373 1.00 59.25 409 ASN A C 1
ATOM 3336 O O . ASN A 1 409 ? 3.698 -7.904 6.680 1.00 59.25 409 ASN A O 1
ATOM 3340 N N . GLY A 1 410 ? 5.293 -6.675 7.717 1.00 57.06 410 GLY A N 1
ATOM 3341 C CA . GLY A 1 410 ? 4.872 -5.336 7.333 1.00 57.06 410 GLY A CA 1
ATOM 3342 C C . GLY A 1 410 ? 3.393 -5.065 7.576 1.00 57.06 410 GLY A C 1
ATOM 3343 O O . GLY A 1 410 ? 2.736 -5.687 8.417 1.00 57.06 410 GLY A O 1
ATOM 3344 N N . ILE A 1 411 ? 2.870 -4.124 6.795 1.00 60.41 411 ILE A N 1
ATOM 3345 C CA . ILE A 1 411 ? 1.435 -3.958 6.633 1.00 60.41 411 ILE A CA 1
ATOM 3346 C C . ILE A 1 411 ? 0.975 -4.730 5.392 1.00 60.41 411 ILE A C 1
ATOM 3348 O O . ILE A 1 411 ? 1.607 -4.682 4.332 1.00 60.41 411 ILE A O 1
ATOM 3352 N N . VAL A 1 412 ? -0.117 -5.480 5.530 1.00 56.41 412 VAL A N 1
ATOM 3353 C CA . VAL A 1 412 ? -0.576 -6.417 4.496 1.00 56.41 412 VAL A CA 1
ATOM 3354 C C . VAL A 1 412 ? -1.365 -5.716 3.390 1.00 56.41 412 VAL A C 1
ATOM 3356 O O . VAL A 1 412 ? -1.111 -6.045 2.222 1.00 56.41 412 VAL A O 1
ATOM 3359 N N . ASP A 1 413 ? -2.246 -4.768 3.754 1.00 64.31 413 ASP A N 1
ATOM 3360 C CA . ASP A 1 413 ? -3.230 -4.161 2.846 1.00 64.31 413 ASP A CA 1
ATOM 3361 C C . ASP A 1 413 ? -3.103 -2.629 2.732 1.00 64.31 413 ASP A C 1
ATOM 3363 O O . ASP A 1 413 ? -2.716 -2.143 1.672 1.00 64.31 413 ASP A O 1
ATOM 3367 N N . VAL A 1 414 ? -3.424 -1.857 3.781 1.00 69.06 414 VAL A N 1
ATOM 3368 C CA . VAL A 1 414 ? -3.549 -0.382 3.695 1.00 69.06 414 VAL A CA 1
ATOM 3369 C C . VAL A 1 414 ? -2.920 0.309 4.899 1.00 69.06 414 VAL A C 1
ATOM 3371 O O . VAL A 1 414 ? -3.082 -0.134 6.037 1.00 69.06 414 VAL A O 1
ATOM 3374 N N . CYS A 1 415 ? -2.257 1.439 4.655 1.00 77.19 415 CYS A N 1
ATOM 3375 C CA . CYS A 1 415 ? -1.737 2.318 5.692 1.00 77.19 415 CYS A CA 1
ATOM 3376 C C . CYS A 1 415 ? -2.049 3.770 5.387 1.00 77.19 415 CYS A C 1
ATOM 3378 O O . CYS A 1 415 ? -1.928 4.152 4.234 1.00 77.19 415 CYS A O 1
ATOM 3380 N N . GLY A 1 416 ? -2.455 4.531 6.399 1.00 74.69 416 GLY A N 1
ATOM 3381 C CA . GLY A 1 416 ? -2.977 5.888 6.307 1.00 74.69 416 GLY A CA 1
ATOM 3382 C C . GLY A 1 416 ? -2.489 6.758 7.453 1.00 74.69 416 GLY A C 1
ATOM 3383 O O . GLY A 1 416 ? -2.723 6.392 8.604 1.00 74.69 416 GLY A O 1
ATOM 3384 N N . PHE A 1 417 ? -1.902 7.920 7.163 1.00 80.88 417 PHE A N 1
ATOM 3385 C CA . PHE A 1 417 ? -1.594 8.936 8.173 1.00 80.88 417 PHE A CA 1
ATOM 3386 C C . PHE A 1 417 ? -2.189 10.271 7.749 1.00 80.88 417 PHE A C 1
ATOM 3388 O O . PHE A 1 417 ? -1.981 10.710 6.624 1.00 80.88 417 PHE A O 1
ATOM 3395 N N . LYS A 1 418 ? -2.927 10.918 8.648 1.00 79.44 418 LYS A N 1
ATOM 3396 C CA . LYS A 1 418 ? -3.545 12.219 8.390 1.00 79.44 418 LYS A CA 1
ATOM 3397 C C . LYS A 1 418 ? -3.385 13.136 9.595 1.00 79.44 418 LYS A C 1
ATOM 3399 O O . LYS A 1 418 ? -3.661 12.724 10.714 1.00 79.44 418 LYS A O 1
ATOM 3404 N N . ASP A 1 419 ? -2.944 14.370 9.394 1.00 81.62 419 ASP A N 1
ATOM 3405 C CA . ASP A 1 419 ? -2.727 15.335 10.486 1.00 81.62 419 ASP A CA 1
ATOM 3406 C C . ASP A 1 419 ? -1.713 14.853 11.566 1.00 81.62 419 ASP A C 1
ATOM 3408 O O . ASP A 1 419 ? -1.791 15.273 12.720 1.00 81.62 419 ASP A O 1
ATOM 3412 N N . VAL A 1 420 ? -0.768 13.959 11.218 1.00 80.44 420 VAL A N 1
ATOM 3413 C CA . VAL A 1 420 ? 0.257 13.397 12.133 1.00 80.44 420 VAL A CA 1
ATOM 3414 C C . VAL A 1 420 ? 1.605 14.108 11.940 1.00 80.44 420 VAL A C 1
ATOM 3416 O O . VAL A 1 420 ? 2.567 13.536 11.438 1.00 80.44 420 VAL A O 1
ATOM 3419 N N . GLU A 1 421 ? 1.672 15.386 12.305 1.00 77.38 421 GLU A N 1
ATOM 3420 C CA . GLU A 1 421 ? 2.800 16.282 11.976 1.00 77.38 421 GLU A CA 1
ATOM 3421 C C . GLU A 1 421 ? 4.157 15.869 12.571 1.00 77.38 421 GLU A C 1
ATOM 3423 O O . GLU A 1 421 ? 5.199 16.155 11.990 1.00 77.38 421 GLU A O 1
ATOM 3428 N N . SER A 1 422 ? 4.171 15.203 13.727 1.00 80.69 422 SER A N 1
ATOM 3429 C CA . SER A 1 422 ? 5.417 14.836 14.413 1.00 80.69 422 SER A CA 1
ATOM 3430 C C . SER A 1 422 ? 6.124 13.619 13.811 1.00 80.69 422 SER A C 1
ATOM 3432 O O . SER A 1 422 ? 7.291 13.385 14.136 1.00 80.69 422 SER A O 1
ATOM 3434 N N . LEU A 1 423 ? 5.435 12.838 12.969 1.00 77.31 423 LEU A N 1
ATOM 3435 C CA . LEU A 1 423 ? 5.960 11.609 12.384 1.00 77.31 423 LEU A CA 1
ATOM 3436 C C . LEU A 1 423 ? 6.890 11.943 11.226 1.00 77.31 423 LEU A C 1
ATOM 3438 O O . LEU A 1 423 ? 6.448 12.260 10.129 1.00 77.31 423 LEU A O 1
ATOM 3442 N N . THR A 1 424 ? 8.191 11.831 11.475 1.00 72.81 424 THR A N 1
ATOM 3443 C CA . THR A 1 424 ? 9.225 12.140 10.482 1.00 72.81 424 THR A CA 1
ATOM 3444 C C . THR A 1 424 ? 9.748 10.902 9.769 1.00 72.81 424 THR A C 1
ATOM 3446 O O . THR A 1 424 ? 10.324 11.019 8.690 1.00 72.81 424 THR A O 1
ATOM 3449 N N . LYS A 1 425 ? 9.573 9.709 10.357 1.00 72.44 425 LYS A N 1
ATOM 3450 C CA . LYS A 1 425 ? 10.167 8.474 9.836 1.00 72.44 425 LYS A CA 1
ATOM 3451 C C . LYS A 1 425 ? 9.279 7.247 10.013 1.00 72.44 425 LYS A C 1
ATOM 3453 O O . LYS A 1 425 ? 8.801 6.963 11.112 1.00 72.44 425 LYS A O 1
ATOM 3458 N N . VAL A 1 426 ? 9.151 6.449 8.958 1.00 72.75 426 VAL A N 1
ATOM 3459 C CA . VAL A 1 426 ? 8.533 5.118 9.002 1.00 72.75 426 VAL A CA 1
ATOM 3460 C C . VAL A 1 426 ? 9.560 4.075 8.570 1.00 72.75 426 VAL A C 1
ATOM 3462 O O . VAL A 1 426 ? 10.181 4.192 7.519 1.00 72.75 426 VAL A O 1
ATOM 3465 N N . VAL A 1 427 ? 9.755 3.055 9.401 1.00 70.00 427 VAL A N 1
ATOM 3466 C CA . VAL A 1 427 ? 10.713 1.967 9.201 1.00 70.00 427 VAL A CA 1
ATOM 3467 C C . VAL A 1 427 ? 9.961 0.659 9.018 1.00 70.00 427 VAL A C 1
ATOM 3469 O O . VAL A 1 427 ? 9.047 0.357 9.779 1.00 70.00 427 VAL A O 1
ATOM 3472 N N . PHE A 1 428 ? 10.366 -0.156 8.055 1.00 69.38 428 PHE A N 1
ATOM 3473 C CA . PHE A 1 428 ? 9.908 -1.538 7.930 1.00 69.38 428 PHE A CA 1
ATOM 3474 C C . PHE A 1 428 ? 11.101 -2.451 8.197 1.00 69.38 428 PHE A C 1
ATOM 3476 O O . PHE A 1 428 ? 12.056 -2.429 7.429 1.00 69.38 428 PHE A O 1
ATOM 3483 N N . ALA A 1 429 ? 11.072 -3.197 9.302 1.00 62.03 429 ALA A N 1
ATOM 3484 C CA . ALA A 1 429 ? 12.144 -4.117 9.666 1.00 62.03 429 ALA A CA 1
ATOM 3485 C C . ALA A 1 429 ? 12.065 -5.374 8.785 1.00 62.03 429 ALA A C 1
ATOM 3487 O O . ALA A 1 429 ? 11.095 -6.128 8.893 1.00 62.03 429 ALA A O 1
ATOM 3488 N N . GLY A 1 430 ? 13.045 -5.590 7.906 1.00 53.19 430 GLY A N 1
ATOM 3489 C CA . GLY A 1 430 ? 13.132 -6.767 7.047 1.00 53.19 430 GLY A CA 1
ATOM 3490 C C . GLY A 1 430 ? 13.376 -8.070 7.814 1.00 53.19 430 GLY A C 1
ATOM 3491 O O . GLY A 1 430 ? 13.938 -8.095 8.910 1.00 53.19 430 GLY A O 1
ATOM 3492 N N . ILE A 1 431 ? 12.914 -9.187 7.237 1.00 44.22 431 ILE A N 1
ATOM 3493 C CA . ILE A 1 431 ? 13.420 -10.527 7.586 1.00 44.22 431 ILE A CA 1
ATOM 3494 C C . ILE A 1 431 ? 14.862 -10.583 7.080 1.00 44.22 431 ILE A C 1
ATOM 3496 O O . ILE A 1 431 ? 15.130 -10.042 6.013 1.00 44.22 431 ILE A O 1
ATOM 3500 N N . ASN A 1 432 ? 15.751 -11.267 7.802 1.00 40.22 432 ASN A N 1
ATOM 3501 C CA . ASN A 1 432 ? 17.171 -11.489 7.486 1.00 40.22 432 ASN A CA 1
ATOM 3502 C C . ASN A 1 432 ? 17.496 -12.064 6.080 1.00 40.22 432 ASN A C 1
ATOM 3504 O O . ASN A 1 432 ? 18.651 -12.388 5.829 1.00 40.22 432 ASN A O 1
ATOM 3508 N N . ASP A 1 433 ? 16.538 -12.167 5.159 1.00 40.12 433 ASP A N 1
ATOM 3509 C CA . ASP A 1 433 ? 16.764 -12.477 3.750 1.00 40.12 433 ASP A CA 1
ATOM 3510 C C . ASP A 1 433 ? 16.511 -11.236 2.888 1.00 40.12 433 ASP A C 1
ATOM 3512 O O . ASP A 1 433 ? 15.372 -10.872 2.576 1.00 40.12 433 ASP A O 1
ATOM 3516 N N . LYS A 1 434 ? 17.606 -10.606 2.446 1.00 39.59 434 LYS A N 1
ATOM 3517 C CA . LYS A 1 434 ? 17.618 -9.464 1.514 1.00 39.59 434 LYS A CA 1
ATOM 3518 C C . LYS A 1 434 ? 16.899 -9.747 0.177 1.00 39.59 434 LYS A C 1
ATOM 3520 O O . LYS A 1 434 ? 16.596 -8.811 -0.556 1.00 39.59 434 LYS A O 1
ATOM 3525 N N . ASN A 1 435 ? 16.561 -11.007 -0.119 1.00 35.47 435 ASN A N 1
ATOM 3526 C CA . ASN A 1 435 ? 16.072 -11.448 -1.429 1.00 35.47 435 ASN A CA 1
ATOM 3527 C C . ASN A 1 435 ? 14.546 -11.635 -1.541 1.00 35.47 435 ASN A C 1
ATOM 3529 O O . ASN A 1 435 ? 14.025 -11.659 -2.655 1.00 35.47 435 ASN A O 1
ATOM 3533 N N . ASP A 1 436 ? 13.795 -11.707 -0.436 1.00 32.75 436 ASP A N 1
ATOM 3534 C CA . ASP A 1 436 ? 12.368 -12.095 -0.487 1.00 32.75 436 ASP A CA 1
ATOM 3535 C C . ASP A 1 436 ? 11.386 -10.918 -0.692 1.00 32.75 436 ASP A C 1
ATOM 3537 O O . ASP A 1 436 ? 10.197 -11.095 -0.982 1.00 32.75 436 ASP A O 1
ATOM 3541 N N . TRP A 1 437 ? 11.870 -9.676 -0.601 1.00 33.75 437 TRP A N 1
ATOM 3542 C CA . TRP A 1 437 ? 11.021 -8.476 -0.634 1.00 33.75 437 TRP A CA 1
ATOM 3543 C C . TRP A 1 437 ? 10.782 -7.905 -2.036 1.00 33.75 437 TRP A C 1
ATOM 3545 O O . TRP A 1 437 ? 9.822 -7.156 -2.250 1.00 33.75 437 TRP A O 1
ATOM 3555 N N . PHE A 1 438 ? 11.584 -8.306 -3.022 1.00 29.59 438 PHE A N 1
ATOM 3556 C CA . PHE A 1 438 ? 11.535 -7.748 -4.377 1.00 29.59 438 PHE A CA 1
ATOM 3557 C C . PHE A 1 438 ? 10.356 -8.253 -5.235 1.00 29.59 438 PHE A C 1
ATOM 3559 O O . PHE A 1 438 ? 10.119 -7.738 -6.327 1.00 29.59 438 PHE A O 1
ATOM 3566 N N . VAL A 1 439 ? 9.532 -9.189 -4.741 1.00 31.70 439 VAL A N 1
ATOM 3567 C CA . VAL A 1 439 ? 8.476 -9.847 -5.546 1.00 31.70 439 VAL A CA 1
ATOM 3568 C C . VAL A 1 439 ? 7.055 -9.281 -5.326 1.00 31.70 439 VAL A C 1
ATOM 3570 O O . VAL A 1 439 ? 6.069 -9.833 -5.818 1.00 31.70 439 VAL A O 1
ATOM 3573 N N . LYS A 1 440 ? 6.873 -8.122 -4.671 1.00 33.94 440 LYS A N 1
ATOM 3574 C CA . LYS A 1 440 ? 5.565 -7.415 -4.692 1.00 33.94 440 LYS A CA 1
ATOM 3575 C C . LYS A 1 440 ? 5.662 -5.951 -5.153 1.00 33.94 440 LYS A C 1
ATOM 3577 O O . LYS A 1 440 ? 5.517 -5.044 -4.334 1.00 33.94 440 LYS A O 1
ATOM 3582 N N . PRO A 1 441 ? 5.735 -5.699 -6.477 1.00 34.56 441 PRO A N 1
ATOM 3583 C CA . PRO A 1 441 ? 5.738 -4.350 -7.063 1.00 34.56 441 PRO A CA 1
ATOM 3584 C C . PRO A 1 441 ? 4.510 -3.494 -6.703 1.00 34.56 441 PRO A C 1
ATOM 3586 O O . PRO A 1 441 ? 4.568 -2.271 -6.761 1.00 34.56 441 PRO A O 1
ATOM 3589 N N . ARG A 1 442 ? 3.389 -4.117 -6.306 1.00 34.84 442 ARG A N 1
ATOM 3590 C CA . ARG A 1 442 ? 2.173 -3.402 -5.879 1.00 34.84 442 ARG A CA 1
ATOM 3591 C C . ARG A 1 442 ? 2.263 -2.796 -4.482 1.00 34.84 442 ARG A C 1
ATOM 3593 O O . ARG A 1 442 ? 1.501 -1.887 -4.196 1.00 34.84 442 ARG A O 1
ATOM 3600 N N . ARG A 1 443 ? 3.154 -3.285 -3.611 1.00 41.31 443 ARG A N 1
ATOM 3601 C CA . ARG A 1 443 ? 3.208 -2.811 -2.223 1.00 41.31 443 ARG A CA 1
ATOM 3602 C C . ARG A 1 443 ? 3.967 -1.501 -2.108 1.00 41.31 443 ARG A C 1
ATOM 3604 O O . ARG A 1 443 ? 3.439 -0.614 -1.469 1.00 41.31 443 ARG A O 1
ATOM 3611 N N . LYS A 1 444 ? 5.110 -1.328 -2.785 1.00 40.66 444 LYS A N 1
ATOM 3612 C CA . LYS A 1 444 ? 5.935 -0.102 -2.698 1.00 40.66 444 LYS A CA 1
ATOM 3613 C C . LYS A 1 444 ? 5.143 1.189 -3.004 1.00 40.66 444 LYS A C 1
ATOM 3615 O O . LYS A 1 444 ? 5.322 2.186 -2.321 1.00 40.66 444 LYS A O 1
ATOM 3620 N N . LYS A 1 445 ? 4.189 1.124 -3.942 1.00 42.31 445 LYS A N 1
ATOM 3621 C CA . LYS A 1 445 ? 3.356 2.259 -4.383 1.00 42.31 445 LYS A CA 1
ATOM 3622 C C . LYS A 1 445 ? 2.230 2.677 -3.422 1.00 42.31 445 LYS A C 1
ATOM 3624 O O . LYS A 1 445 ? 1.733 3.783 -3.554 1.00 42.31 445 LYS A O 1
ATOM 3629 N N . VAL A 1 446 ? 1.822 1.824 -2.475 1.00 42.03 446 VAL A N 1
ATOM 3630 C CA . VAL A 1 446 ? 0.741 2.138 -1.510 1.00 42.03 446 VAL A CA 1
ATOM 3631 C C . VAL A 1 446 ? 1.241 3.025 -0.363 1.00 42.03 446 VAL A C 1
ATOM 3633 O O . VAL A 1 446 ? 0.432 3.582 0.361 1.00 42.03 446 VAL A O 1
ATOM 3636 N N . TRP A 1 447 ? 2.557 3.172 -0.186 1.00 46.03 447 TRP A N 1
ATOM 3637 C CA . TRP A 1 447 ? 3.137 3.915 0.939 1.00 46.03 447 TRP A CA 1
ATOM 3638 C C . TRP A 1 447 ? 3.370 5.384 0.589 1.00 46.03 447 TRP A C 1
ATOM 3640 O O . TRP A 1 447 ? 2.940 6.255 1.328 1.00 46.03 447 TRP A O 1
ATOM 3650 N N . GLU A 1 448 ? 3.993 5.667 -0.556 1.00 40.59 448 GLU A N 1
ATOM 3651 C CA . GLU A 1 448 ? 4.424 7.026 -0.927 1.00 40.59 448 GLU A CA 1
ATOM 3652 C C . GLU A 1 448 ? 3.251 8.002 -1.146 1.00 40.59 448 GLU A C 1
ATOM 3654 O O . GLU A 1 448 ? 3.376 9.184 -0.849 1.00 40.59 448 GLU A O 1
ATOM 3659 N N . SER A 1 449 ? 2.083 7.526 -1.592 1.00 44.12 449 SER A N 1
ATOM 3660 C CA . SER A 1 449 ? 0.930 8.380 -1.926 1.00 44.12 449 SER A CA 1
ATOM 3661 C C . SER A 1 449 ? 0.044 8.778 -0.737 1.00 44.12 449 SER A C 1
ATOM 3663 O O . SER A 1 449 ? -1.010 9.380 -0.946 1.00 44.12 449 SER A O 1
ATOM 3665 N N . VAL A 1 450 ? 0.395 8.374 0.489 1.00 49.97 450 VAL A N 1
ATOM 3666 C CA . VAL A 1 450 ? -0.522 8.376 1.647 1.00 49.97 450 VAL A CA 1
ATOM 3667 C C . VAL A 1 450 ? -0.063 9.276 2.798 1.00 49.97 450 VAL A C 1
ATOM 3669 O O . VAL A 1 450 ? -0.655 9.313 3.877 1.00 49.97 450 VAL A O 1
ATOM 3672 N N . PHE A 1 451 ? 0.989 10.041 2.561 1.00 51.50 451 PHE A N 1
ATOM 3673 C CA . PHE A 1 451 ? 1.517 10.970 3.535 1.00 51.50 451 PHE A CA 1
ATOM 3674 C C . PHE A 1 451 ? 1.256 12.397 3.053 1.00 51.50 451 PHE A C 1
ATOM 3676 O O . PHE A 1 451 ? 1.755 12.796 2.006 1.00 51.50 451 PHE A O 1
ATOM 3683 N N . ASP A 1 452 ? 0.473 13.165 3.817 1.00 44.06 452 ASP A N 1
ATOM 3684 C CA . ASP A 1 452 ? 0.281 14.602 3.557 1.00 44.06 452 ASP A CA 1
ATOM 3685 C C . ASP A 1 452 ? 1.560 15.415 3.870 1.00 44.06 452 ASP A C 1
ATOM 3687 O O . ASP A 1 452 ? 1.696 16.548 3.419 1.00 44.06 452 ASP A O 1
ATOM 3691 N N . ASN A 1 453 ? 2.516 14.829 4.605 1.00 41.06 453 ASN A N 1
ATOM 3692 C CA . ASN A 1 453 ? 3.785 15.442 5.000 1.00 41.06 453 ASN A CA 1
ATOM 3693 C C . ASN A 1 453 ? 4.978 14.552 4.626 1.00 41.06 453 ASN A C 1
ATOM 3695 O O . ASN A 1 453 ? 4.844 13.338 4.504 1.00 41.06 453 ASN A O 1
ATOM 3699 N N . LEU A 1 454 ? 6.155 15.163 4.471 1.00 37.25 454 LEU A N 1
ATOM 3700 C CA . LEU A 1 454 ? 7.414 14.482 4.163 1.00 37.25 454 LEU A CA 1
ATOM 3701 C C . LEU A 1 454 ? 7.734 13.440 5.254 1.00 37.25 454 LEU A C 1
ATOM 3703 O O . LEU A 1 454 ? 8.123 13.794 6.365 1.00 37.25 454 LEU A O 1
ATOM 3707 N N . ILE A 1 455 ? 7.550 12.156 4.943 1.00 54.00 455 ILE A N 1
ATOM 3708 C CA . ILE A 1 455 ? 7.909 11.040 5.821 1.00 54.00 455 ILE A CA 1
ATOM 3709 C C . ILE A 1 455 ? 9.075 10.304 5.178 1.00 54.00 455 ILE A C 1
ATOM 3711 O O . ILE A 1 455 ? 8.954 9.766 4.079 1.00 54.00 455 ILE A O 1
ATOM 3715 N N . GLU A 1 456 ? 10.207 10.254 5.874 1.00 40.19 456 GLU A N 1
ATOM 3716 C CA . GLU A 1 456 ? 11.330 9.417 5.469 1.00 40.19 456 GLU A CA 1
ATOM 3717 C C . GLU A 1 456 ? 10.917 7.945 5.632 1.00 40.19 456 GLU A C 1
ATOM 3719 O O . GLU A 1 456 ? 10.763 7.438 6.748 1.00 40.19 456 GLU A O 1
ATOM 3724 N N . VAL A 1 457 ? 10.703 7.241 4.520 1.00 52.28 457 VAL A N 1
ATOM 3725 C CA . VAL A 1 457 ? 10.390 5.807 4.532 1.00 52.28 457 VAL A CA 1
ATOM 3726 C C . VAL A 1 457 ? 11.688 5.020 4.360 1.00 52.28 457 VAL A C 1
ATOM 3728 O O . VAL A 1 457 ? 12.249 4.980 3.267 1.00 52.28 457 VAL A O 1
ATOM 3731 N N . LYS A 1 458 ? 12.168 4.370 5.430 1.00 41.50 458 LYS A N 1
ATOM 3732 C CA . LYS A 1 458 ? 13.311 3.440 5.363 1.00 41.50 458 LYS A CA 1
ATOM 3733 C C . LYS A 1 458 ? 12.839 1.995 5.373 1.00 41.50 458 LYS A C 1
ATOM 3735 O O . LYS A 1 458 ? 12.052 1.579 6.221 1.00 41.50 458 LYS A O 1
ATOM 3740 N N . ILE A 1 459 ? 13.378 1.212 4.453 1.00 44.94 459 ILE A N 1
ATOM 3741 C CA . ILE A 1 459 ? 13.264 -0.244 4.460 1.00 44.94 459 ILE A CA 1
ATOM 3742 C C . ILE A 1 459 ? 14.599 -0.739 5.018 1.00 44.94 459 ILE A C 1
ATOM 3744 O O . ILE A 1 459 ? 15.636 -0.423 4.437 1.00 44.94 459 ILE A O 1
ATOM 3748 N N . ALA A 1 460 ? 14.566 -1.370 6.194 1.00 41.84 460 ALA A N 1
ATOM 3749 C CA . ALA A 1 460 ? 15.753 -1.797 6.937 1.00 41.84 460 ALA A CA 1
ATOM 3750 C C . ALA A 1 460 ? 16.074 -3.269 6.686 1.00 41.84 460 ALA A C 1
ATOM 3752 O O . ALA A 1 460 ? 15.107 -4.071 6.652 1.00 41.84 460 ALA A O 1
#

pLDDT: mean 76.26, std 19.7, range [24.38, 97.25]

Secondary structure (DSSP, 8-state):
-GGGGG---HHHHHHHHHH-HHHHHHHHT--SPPS-TTS-HHHHHHH-TT--EEES-HHHHHHH--HHHHHH--EEEETTS---GGGS-HHHHTTEEEEEEEGGGHHHHHHH-TT--EEEEEE-S-EEPP----SS--EEEEEE-SSS-EEEE-HHHHHH-TT-EEEE-S--TTTEEETTGGG-TTEEE-----S-----------------------HHHHHHHHHHHHHHHHT-TTSSPPPS-EEEEE-TTTSSHHHHHHTT-EEEETTTTEEEEEEEEEEE--SEEE-TT-TTEEEEEEEESSB---EEEPP--SSS-----EEEEEE---S-EEEESGGG-TT-SEEEEEE-EEEEEE---SEEEEEEEE-SSSPBEEEESS--EEEEEEEES-B--SEEEE-TT-EEEEEEEES-TT--EEEE---S-TTSGGG-HHHHHHHHTTBSS--EEEE-

Organism: NCBI:txid370355